Protein AF-0000000070551225 (afdb_homodimer)

Solvent-accessible surface area (backbone atoms only — not comparable to full-atom values): 25890 Å² total; per-residue (Å²): 72,61,70,64,44,52,50,52,18,41,47,49,49,30,36,47,70,68,68,43,74,35,14,71,60,72,95,31,18,68,57,35,48,41,44,75,73,28,66,67,23,35,50,50,35,51,51,49,33,48,55,63,38,35,43,78,40,74,43,95,62,25,54,43,67,45,55,32,87,89,26,76,72,74,36,73,50,73,69,54,45,24,59,75,70,68,45,90,52,67,68,58,47,53,37,47,53,50,50,52,49,51,54,49,43,54,50,53,50,68,59,88,82,62,75,59,43,77,55,48,36,72,67,56,51,53,51,49,49,52,53,54,34,50,43,56,68,66,34,85,50,76,57,83,49,53,69,67,53,42,51,52,49,50,50,34,32,50,56,54,68,68,33,44,74,68,54,82,83,73,61,72,54,80,65,60,42,56,61,12,49,65,27,47,51,48,52,48,50,51,48,34,35,73,70,51,29,31,45,78,56,93,77,27,36,29,73,30,67,57,35,52,34,50,49,58,50,44,42,68,72,43,38,67,61,53,47,51,61,57,51,42,64,54,65,72,74,105,71,61,68,64,44,53,51,51,17,40,47,49,49,32,37,46,72,70,67,43,74,35,14,72,59,74,94,31,18,66,55,35,48,40,44,74,72,28,65,66,24,34,50,50,34,51,51,50,33,49,55,62,39,37,44,77,42,73,42,95,62,27,55,43,68,44,54,33,87,88,27,77,73,74,37,72,50,72,67,56,46,24,59,74,70,69,44,90,49,67,67,59,47,53,37,46,52,50,50,52,49,52,52,49,44,54,50,52,50,71,60,90,81,64,75,57,42,75,55,48,37,69,66,57,51,52,52,49,48,50,53,55,34,49,44,58,69,64,37,81,27,67,58,82,50,54,69,66,53,42,52,52,49,48,50,33,33,52,56,56,66,68,33,44,72,67,54,81,82,72,60,73,56,77,64,61,42,55,62,12,49,64,28,47,50,47,52,48,51,50,49,34,35,74,69,51,27,30,44,78,58,93,78,29,37,29,70,31,68,57,35,52,33,51,49,58,50,45,42,69,74,43,38,66,61,53,46,49,61,57,52,21,65,54,64,57,76,103

Organism: Lachnospira eligens (strain ATCC 27750 / DSM 3376 / VPI C15-48 / C15-B4) (NCBI:txid515620)

Foldseek 3Di:
DPPVLLVLLVVVLVCQLVPHKQFCDDDNNVSLCCCVPPVSSVVNNVVVCVVQQKDWFDFPRIIHIDHHPPRPPSDDDLVRVCVVLVHDDSLLVLLLVVLVLLVLCLQCVPPPPDDRDQKDFLVRSLVSSLLLLVCLVVPCPPLPDDPVVSVSSPSSSVQQVPAAQPDPPVCPDPVNLCRHNSNSSVSSLVVCVVVVQWDDDPRIIGGDRNVVRVSVVCCVVPVVVSVSSSVSSPVVVD/DPPVLLVLLVVVLVCQLVPHKQFCDDDNNVSLCCCVPPVSSVVNNVVVCVVQQKDWFDFPRIIHIDHHPPRPPSDDDLVRVCVVLVHDDSLLVLLLVVLVLLVLCLQCVPDPDDDRDQKDFLVRSLVSSLLLLVCLVVPVLPLPDDPVVSVSSPSSSVQQVPFAQPDPPVCPDPVNLCRHNSNSSVSSLVVCVVVVQWDDDPRIIGGDRNVVRVSVVVCVVPVVVSVSSSVSSPVVVD

Secondary structure (DSSP, 8-state):
--HHHHHHHHHHHHHHHTT--EESSSTTHHHHHHHHH-HHHHHHHHHHHHHTTEEEEEETTEEEEEE-TT-TTTS--HHHHHHHHT--SHHHHHHHHHHHHHHHHHHH---SSS---S-B-HHHHHHHHHHHHHHHHH--SS----HHHHHHHHHHHHHHHHS----GGG--SHHHHHTSHHHHHHHHHHHHHHTTSEEEETTEEEE-HHHHHHHHHHHHHHHHHHHHHHHTTTTTT-/--HHHHHHHHHHHHHHHTT--EESSSTTHHHHHHHHH-HHHHHHHHHHHHHTTEEEEEETTEEEEEE-TT-TTTS--HHHHHHHHT--SHHHHHHHHHHHHHHHHHHH---SSS---S-B-HHHHHHHHHHHHHHHHH--S-----HHHHHHHHHHHHHHHHS----GGG--SHHHHHTSHHHHHHHHHHHHHHTTSEEEETTEEEE-HHHHHHHHHHHHHHHHHHHHHHHTTTTTT-

Structure (mmCIF, N/CA/C/O backbone):
data_AF-0000000070551225-model_v1
#
loop_
_entity.id
_entity.type
_entity.pdbx_description
1 polymer 'Uncharacterized protein'
#
loop_
_atom_site.group_PDB
_atom_site.id
_atom_site.type_symbol
_atom_site.label_atom_id
_atom_site.label_alt_id
_atom_site.label_comp_id
_atom_site.label_asym_id
_atom_site.label_entity_id
_atom_site.label_seq_id
_atom_site.pdbx_PDB_ins_code
_atom_site.Cartn_x
_atom_site.Cartn_y
_atom_site.Cartn_z
_atom_site.occupancy
_atom_site.B_iso_or_equiv
_atom_site.auth_seq_id
_atom_site.auth_comp_id
_atom_site.auth_asym_id
_atom_site.auth_atom_id
_atom_site.pdbx_PDB_model_num
ATOM 1 N N . MET A 1 1 ? -32 -1.548 3.025 1 51.22 1 MET A N 1
ATOM 2 C CA . MET A 1 1 ? -31.031 -0.55 2.566 1 51.22 1 MET A CA 1
ATOM 3 C C . MET A 1 1 ? -31.141 -0.34 1.06 1 51.22 1 MET A C 1
ATOM 5 O O . MET A 1 1 ? -31.281 -1.302 0.303 1 51.22 1 MET A O 1
ATOM 9 N N . GLU A 1 2 ? -31.562 0.848 0.75 1 68.31 2 GLU A N 1
ATOM 10 C CA . GLU A 1 2 ? -31.734 1.092 -0.681 1 68.31 2 GLU A CA 1
ATOM 11 C C . GLU A 1 2 ? -30.406 0.935 -1.418 1 68.31 2 GLU A C 1
ATOM 13 O O . GLU A 1 2 ? -29.391 1.504 -1.01 1 68.31 2 GLU A O 1
ATOM 18 N N . ASN A 1 3 ? -30.312 -0.013 -2.299 1 83.44 3 ASN A N 1
ATOM 19 C CA . ASN A 1 3 ? -29.156 -0.391 -3.111 1 83.44 3 ASN A CA 1
ATOM 20 C C . ASN A 1 3 ? -28.453 0.833 -3.699 1 83.44 3 ASN A C 1
ATOM 22 O O . ASN A 1 3 ? -27.234 0.875 -3.779 1 83.44 3 ASN A O 1
ATOM 26 N N . ARG A 1 4 ? -29.281 1.89 -3.83 1 90.38 4 ARG A N 1
ATOM 27 C CA . ARG A 1 4 ? -28.703 3.092 -4.43 1 90.38 4 ARG A CA 1
ATOM 28 C C . ARG A 1 4 ? -27.844 3.85 -3.426 1 90.38 4 ARG A C 1
ATOM 30 O O . ARG A 1 4 ? -26.797 4.387 -3.781 1 90.38 4 ARG A O 1
ATOM 37 N N . ASN A 1 5 ? -28.344 3.9 -2.189 1 94.38 5 ASN A N 1
ATOM 38 C CA . ASN A 1 5 ? -27.594 4.59 -1.146 1 94.38 5 ASN A CA 1
ATOM 39 C C . ASN A 1 5 ? -26.281 3.877 -0.837 1 94.38 5 ASN A C 1
ATOM 41 O O . ASN A 1 5 ? -25.25 4.523 -0.616 1 94.38 5 ASN A O 1
ATOM 45 N N . LEU A 1 6 ? -26.375 2.57 -0.853 1 94.88 6 LEU A N 1
ATOM 46 C CA . LEU A 1 6 ? -25.156 1.781 -0.657 1 94.88 6 LEU A CA 1
ATOM 47 C C . LEU A 1 6 ? -24.141 2.051 -1.768 1 94.88 6 LEU A C 1
ATOM 49 O O . LEU A 1 6 ? -22.953 2.25 -1.497 1 94.88 6 LEU A O 1
ATOM 53 N N . ASP A 1 7 ? -24.625 2.072 -2.908 1 95.81 7 ASP A N 1
ATOM 54 C CA . ASP A 1 7 ? -23.781 2.32 -4.07 1 95.81 7 ASP A CA 1
ATOM 55 C C . ASP A 1 7 ? -23.062 3.67 -3.959 1 95.81 7 ASP A C 1
ATOM 57 O O . ASP A 1 7 ? -21.859 3.762 -4.168 1 95.81 7 ASP A O 1
ATOM 61 N N . LYS A 1 8 ? -23.812 4.672 -3.629 1 96.81 8 LYS A N 1
ATOM 62 C CA . LYS A 1 8 ? -23.25 6.016 -3.48 1 96.81 8 LYS A CA 1
ATOM 63 C C . LYS A 1 8 ? -22.234 6.062 -2.35 1 96.81 8 LYS A C 1
ATOM 65 O O . LYS A 1 8 ? -21.172 6.68 -2.49 1 96.81 8 LYS A O 1
ATOM 70 N N . ALA A 1 9 ? -22.578 5.445 -1.238 1 97.69 9 ALA A N 1
ATOM 71 C CA . ALA A 1 9 ? -21.672 5.43 -0.085 1 97.69 9 ALA A CA 1
ATOM 72 C C . ALA A 1 9 ? -20.359 4.754 -0.428 1 97.69 9 ALA A C 1
ATOM 74 O O . ALA A 1 9 ? -19.281 5.266 -0.094 1 97.69 9 ALA A O 1
ATOM 75 N N . LEU A 1 10 ? -20.453 3.668 -1.13 1 97.06 10 LEU A N 1
ATOM 76 C CA . LEU A 1 10 ? -19.266 2.922 -1.497 1 97.06 10 LEU A CA 1
ATOM 77 C C . LEU A 1 10 ? -18.438 3.689 -2.527 1 97.06 10 LEU A C 1
ATOM 79 O O . LEU A 1 10 ? -17.203 3.604 -2.531 1 97.06 10 LEU A O 1
ATOM 83 N N . ASP A 1 11 ? -19.094 4.434 -3.35 1 97.44 11 ASP A N 1
ATOM 84 C CA . ASP A 1 11 ? -18.375 5.312 -4.277 1 97.44 11 ASP A CA 1
ATOM 85 C C . ASP A 1 11 ? -17.562 6.355 -3.523 1 97.44 11 ASP A C 1
ATOM 87 O O . ASP A 1 11 ? -16.406 6.613 -3.871 1 97.44 11 ASP A O 1
ATOM 91 N N . ILE A 1 12 ? -18.172 6.93 -2.545 1 98.12 12 ILE A N 1
ATOM 92 C CA . ILE A 1 12 ? -17.484 7.93 -1.734 1 98.12 12 ILE A CA 1
ATOM 93 C C . ILE A 1 12 ? -16.25 7.305 -1.077 1 98.12 12 ILE A C 1
ATOM 95 O O . ILE A 1 12 ? -15.156 7.867 -1.139 1 98.12 12 ILE A O 1
ATOM 99 N N . VAL A 1 13 ? -16.438 6.098 -0.501 1 97.81 13 VAL A N 1
ATOM 100 C CA . VAL A 1 13 ? -15.352 5.387 0.17 1 97.81 13 VAL A CA 1
ATOM 101 C C . VAL A 1 13 ? -14.234 5.094 -0.826 1 97.81 13 VAL A C 1
ATOM 103 O O . VAL A 1 13 ? -13.062 5.328 -0.535 1 97.81 13 VAL A O 1
ATOM 106 N N . SER A 1 14 ? -14.594 4.656 -1.949 1 96.56 14 SER A N 1
ATOM 107 C CA . SER A 1 14 ? -13.625 4.336 -2.994 1 96.56 14 SER A CA 1
ATOM 108 C C . SER A 1 14 ? -12.836 5.57 -3.41 1 96.56 14 SER A C 1
ATOM 110 O O . SER A 1 14 ? -11.609 5.52 -3.514 1 96.56 14 SER A O 1
ATOM 112 N N . LYS A 1 15 ? -13.531 6.672 -3.646 1 96.56 15 LYS A N 1
ATOM 113 C CA . LYS A 1 15 ? -12.867 7.914 -4.047 1 96.56 15 LYS A CA 1
ATOM 114 C C . LYS A 1 15 ? -11.906 8.398 -2.963 1 96.56 15 LYS A C 1
ATOM 116 O O . LYS A 1 15 ? -10.789 8.82 -3.262 1 96.56 15 LYS A O 1
ATOM 121 N N . LEU A 1 16 ? -12.336 8.289 -1.751 1 96.25 16 LEU A N 1
ATOM 122 C CA . LEU A 1 16 ? -11.508 8.75 -0.641 1 96.25 16 LEU A CA 1
ATOM 123 C C . LEU A 1 16 ? -10.25 7.895 -0.517 1 96.25 16 LEU A C 1
ATOM 125 O O . LEU A 1 16 ? -9.148 8.422 -0.348 1 96.25 16 LEU A O 1
ATOM 129 N N . ILE A 1 17 ? -10.391 6.59 -0.663 1 94.25 17 ILE A N 1
ATOM 130 C CA . ILE A 1 17 ? -9.273 5.676 -0.473 1 94.25 17 ILE A CA 1
ATOM 131 C C . ILE A 1 17 ? -8.281 5.824 -1.625 1 94.25 17 ILE A C 1
ATOM 133 O O . ILE A 1 17 ? -7.07 5.656 -1.439 1 94.25 17 ILE A O 1
ATOM 137 N N . THR A 1 18 ? -8.797 6.227 -2.814 1 91.38 18 THR A N 1
ATOM 138 C CA . THR A 1 18 ? -7.934 6.379 -3.977 1 91.38 18 THR A CA 1
ATOM 139 C C . THR A 1 18 ? -7.312 7.77 -4.012 1 91.38 18 THR A C 1
ATOM 141 O O . THR A 1 18 ? -6.539 8.094 -4.918 1 91.38 18 THR A O 1
ATOM 144 N N . GLY A 1 19 ? -7.656 8.609 -3.068 1 88.81 19 GLY A N 1
ATOM 145 C CA . GLY A 1 19 ? -7.043 9.922 -2.941 1 88.81 19 GLY A CA 1
ATOM 146 C C . GLY A 1 19 ? -7.742 10.992 -3.762 1 88.81 19 GLY A C 1
ATOM 147 O O . GLY A 1 19 ? -7.203 12.086 -3.957 1 88.81 19 GLY A O 1
ATOM 148 N N . GLU A 1 20 ? -8.914 10.648 -4.242 1 91.88 20 GLU A N 1
ATOM 149 C CA . GLU A 1 20 ? -9.664 11.648 -4.996 1 91.88 20 GLU A CA 1
ATOM 150 C C . GLU A 1 20 ? -10.336 12.648 -4.062 1 91.88 20 GLU A C 1
ATOM 152 O O . GLU A 1 20 ? -10.68 12.312 -2.928 1 91.88 20 GLU A O 1
ATOM 157 N N . ASN A 1 21 ? -10.555 13.766 -4.625 1 91.69 21 ASN A N 1
ATOM 158 C CA . ASN A 1 21 ? -11.188 14.828 -3.846 1 91.69 21 ASN A CA 1
ATOM 159 C C . ASN A 1 21 ? -12.703 14.664 -3.807 1 91.69 21 ASN A C 1
ATOM 161 O O . ASN A 1 21 ? -13.344 14.5 -4.848 1 91.69 21 ASN A O 1
ATOM 165 N N . VAL A 1 22 ? -13.273 14.617 -2.635 1 97.44 22 VAL A N 1
ATOM 166 C CA . VAL A 1 22 ? -14.711 14.656 -2.418 1 97.44 22 VAL A CA 1
ATOM 167 C C . VAL A 1 22 ? -15.086 15.906 -1.619 1 97.44 22 VAL A C 1
ATOM 169 O O . VAL A 1 22 ? -14.914 15.938 -0.398 1 97.44 22 VAL A O 1
ATOM 172 N N . SER A 1 23 ? -15.539 16.875 -2.291 1 96.62 23 SER A N 1
ATOM 173 C CA . SER A 1 23 ? -15.82 18.172 -1.687 1 96.62 23 SER A CA 1
ATOM 174 C C . SER A 1 23 ? -17.047 18.828 -2.324 1 96.62 23 SER A C 1
ATOM 176 O O . SER A 1 23 ? -17.672 18.25 -3.223 1 96.62 23 SER A O 1
ATOM 178 N N . GLU A 1 24 ? -17.375 19.953 -1.804 1 96 24 GLU A N 1
ATOM 179 C CA . GLU A 1 24 ? -18.531 20.688 -2.297 1 96 24 GLU A CA 1
ATOM 180 C C . GLU A 1 24 ? -18.344 21.109 -3.75 1 96 24 GLU A C 1
ATOM 182 O O . GLU A 1 24 ? -19.312 21.312 -4.477 1 96 24 GLU A O 1
ATOM 187 N N . ARG A 1 25 ? -17.062 21.172 -4.113 1 92.88 25 ARG A N 1
ATOM 188 C CA . ARG A 1 25 ? -16.734 21.594 -5.469 1 92.88 25 ARG A CA 1
ATOM 189 C C . ARG A 1 25 ? -16.016 20.484 -6.227 1 92.88 25 ARG A C 1
ATOM 191 O O . ARG A 1 25 ? -15.484 19.562 -5.621 1 92.88 25 ARG A O 1
ATOM 198 N N . GLY A 1 26 ? -16.031 20.547 -7.559 1 91.94 26 GLY A N 1
ATOM 199 C CA . GLY A 1 26 ? -15.266 19.641 -8.383 1 91.94 26 GLY A CA 1
ATOM 200 C C . GLY A 1 26 ? -16.078 18.484 -8.922 1 91.94 26 GLY A C 1
ATOM 201 O O . GLY A 1 26 ? -17.312 18.531 -8.914 1 91.94 26 GLY A O 1
ATOM 202 N N . GLU A 1 27 ? -15.422 17.375 -9.32 1 94 27 GLU A N 1
ATOM 203 C CA . GLU A 1 27 ? -16.016 16.25 -10.055 1 94 27 GLU A CA 1
ATOM 204 C C . GLU A 1 27 ? -16.906 15.406 -9.148 1 94 27 GLU A C 1
ATOM 206 O O . GLU A 1 27 ? -17.891 14.812 -9.617 1 94 27 GLU A O 1
ATOM 211 N N . ASN A 1 28 ? -16.641 15.422 -7.832 1 96.81 28 ASN A N 1
ATOM 212 C CA . ASN A 1 28 ? -17.359 14.539 -6.93 1 96.81 28 ASN A CA 1
ATOM 213 C C . ASN A 1 28 ? -18.281 15.32 -5.988 1 96.81 28 ASN A C 1
ATOM 215 O O . ASN A 1 28 ? -18.609 14.844 -4.902 1 96.81 28 ASN A O 1
ATOM 219 N N . ALA A 1 29 ? -18.688 16.484 -6.449 1 96.88 29 ALA A N 1
ATOM 220 C CA . ALA A 1 29 ? -19.531 17.359 -5.641 1 96.88 29 ALA A CA 1
ATOM 221 C C . ALA A 1 29 ? -20.859 16.688 -5.32 1 96.88 29 ALA A C 1
ATOM 223 O O . ALA A 1 29 ? -21.406 16.859 -4.223 1 96.88 29 ALA A O 1
ATOM 224 N N . ALA A 1 30 ? -21.391 15.953 -6.246 1 97.38 30 ALA A N 1
ATOM 225 C CA . ALA A 1 30 ? -22.672 15.281 -6.051 1 97.38 30 ALA A CA 1
ATOM 226 C C . ALA A 1 30 ? -22.578 14.242 -4.934 1 97.38 30 ALA A C 1
ATOM 228 O O . ALA A 1 30 ? -23.516 14.102 -4.133 1 97.38 30 ALA A O 1
ATOM 229 N N . LEU A 1 31 ? -21.5 13.57 -4.898 1 97.88 31 LEU A N 1
ATOM 230 C CA . LEU A 1 31 ? -21.281 12.586 -3.848 1 97.88 31 LEU A CA 1
ATOM 231 C C . LEU A 1 31 ? -21.172 13.25 -2.484 1 97.88 31 LEU A C 1
ATOM 233 O O . LEU A 1 31 ? -21.703 12.75 -1.491 1 97.88 31 LEU A O 1
ATOM 237 N N . TYR A 1 32 ? -20.531 14.375 -2.502 1 98.06 32 TYR A N 1
ATOM 238 C CA . TYR A 1 32 ? -20.391 15.133 -1.263 1 98.06 32 TYR A CA 1
ATOM 239 C C . TYR A 1 32 ? -21.766 15.586 -0.752 1 98.06 32 TYR A C 1
ATOM 241 O O . TYR A 1 32 ? -22.016 15.547 0.453 1 98.06 32 TYR A O 1
ATOM 249 N N . GLN A 1 33 ? -22.609 15.961 -1.642 1 97.69 33 GLN A N 1
ATOM 250 C CA . GLN A 1 33 ? -23.969 16.359 -1.272 1 97.69 33 GLN A CA 1
ATOM 251 C C . GLN A 1 33 ? -24.75 15.195 -0.688 1 97.69 33 GLN A C 1
ATOM 253 O O . GLN A 1 33 ? -25.469 15.359 0.301 1 97.69 33 GLN A O 1
ATOM 258 N N . GLU A 1 34 ? -24.578 14.094 -1.281 1 97.19 34 GLU A N 1
ATOM 259 C CA . GLU A 1 34 ? -25.25 12.898 -0.759 1 97.19 34 GLU A CA 1
ATOM 260 C C . GLU A 1 34 ? -24.75 12.57 0.649 1 97.19 34 GLU A C 1
ATOM 262 O O . GLU A 1 34 ? -25.547 12.203 1.516 1 97.19 34 GLU A O 1
ATOM 267 N N . TYR A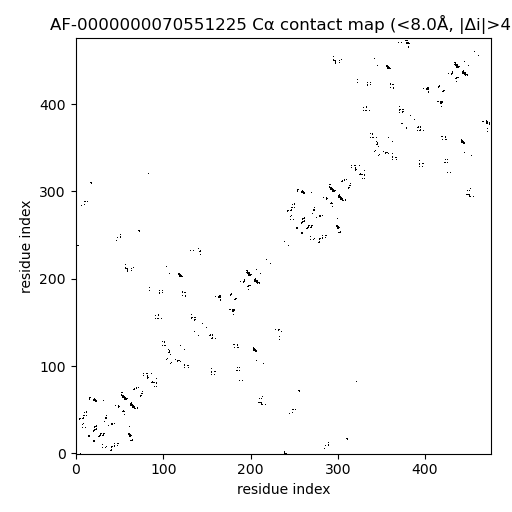 1 35 ? -23.547 12.734 0.855 1 97.75 35 TYR A N 1
ATOM 268 C CA . TYR A 1 35 ? -22.938 12.484 2.156 1 97.75 35 TYR A CA 1
ATOM 269 C C . TYR A 1 35 ? -23.531 13.391 3.225 1 97.75 35 TYR A C 1
ATOM 271 O O . TYR A 1 35 ? -23.797 12.945 4.344 1 97.75 35 TYR A O 1
ATOM 279 N N . ASN A 1 36 ? -23.812 14.602 2.848 1 96.94 36 ASN A N 1
ATOM 280 C CA . ASN A 1 36 ? -24.25 15.602 3.812 1 96.94 36 ASN A CA 1
ATOM 281 C C . ASN A 1 36 ? -25.766 15.578 3.996 1 96.94 36 ASN A C 1
ATOM 283 O O . ASN A 1 36 ? -26.266 15.898 5.074 1 96.94 36 ASN A O 1
ATOM 287 N N . ASN A 1 37 ? -26.406 15.188 2.963 1 96.5 37 ASN A N 1
ATOM 288 C CA . ASN A 1 37 ? -27.844 15.383 2.973 1 96.5 37 ASN A CA 1
ATOM 289 C C . ASN A 1 37 ? -28.594 14.062 3.156 1 96.5 37 ASN A C 1
ATOM 291 O O . ASN A 1 37 ? -29.797 14.055 3.41 1 96.5 37 ASN A O 1
ATOM 295 N N . ASN A 1 38 ? -27.891 13.008 2.984 1 96.12 38 ASN A N 1
ATOM 296 C CA . ASN A 1 38 ? -28.484 11.68 3.096 1 96.12 38 ASN A CA 1
ATOM 297 C C . ASN A 1 38 ? -27.922 10.906 4.285 1 96.12 38 ASN A C 1
ATOM 299 O O . ASN A 1 38 ? -26.812 10.391 4.215 1 96.12 38 ASN A O 1
ATOM 303 N N . ALA A 1 39 ? -28.656 10.766 5.238 1 95.19 39 ALA A N 1
ATOM 304 C CA . ALA A 1 39 ? -28.219 10.18 6.5 1 95.19 39 ALA A CA 1
ATOM 305 C C . ALA A 1 39 ? -27.766 8.734 6.309 1 95.19 39 ALA A C 1
ATOM 307 O O . ALA A 1 39 ? -26.797 8.289 6.941 1 95.19 39 ALA A O 1
ATOM 308 N N . GLU A 1 40 ? -28.469 8.078 5.527 1 95.31 40 GLU A N 1
ATOM 309 C CA . GLU A 1 40 ? -28.109 6.68 5.297 1 95.31 40 GLU A CA 1
ATOM 310 C C . GLU A 1 40 ? -26.75 6.566 4.621 1 95.31 40 GLU A C 1
ATOM 312 O O . GLU A 1 40 ? -25.938 5.719 4.992 1 95.31 40 GLU A O 1
ATOM 317 N N . VAL A 1 41 ? -26.547 7.387 3.633 1 96.88 41 VAL A N 1
ATOM 318 C CA . VAL A 1 41 ? -25.266 7.41 2.955 1 96.88 41 VAL A CA 1
ATOM 319 C C . VAL A 1 41 ? -24.156 7.77 3.949 1 96.88 41 VAL A C 1
ATOM 321 O O . VAL A 1 41 ? -23.109 7.117 3.992 1 96.88 41 VAL A O 1
ATOM 324 N N . TYR A 1 42 ? -24.438 8.742 4.75 1 97.12 42 TYR A N 1
ATOM 325 C CA . TYR A 1 42 ? -23.516 9.172 5.793 1 97.12 42 TYR A CA 1
ATOM 326 C C . TYR A 1 42 ? -23.141 8.008 6.699 1 97.12 42 TYR A C 1
ATOM 328 O O . TYR A 1 42 ? -21.953 7.746 6.922 1 97.12 42 TYR A O 1
ATOM 336 N N . ASP A 1 43 ? -24.078 7.297 7.109 1 96.12 43 ASP A N 1
ATOM 337 C CA . ASP A 1 43 ? -23.859 6.195 8.047 1 96.12 43 ASP A CA 1
ATOM 338 C C . ASP A 1 43 ? -23.062 5.074 7.398 1 96.12 43 ASP A C 1
ATOM 340 O O . ASP A 1 43 ? -22.156 4.508 8.023 1 96.12 43 ASP A O 1
ATOM 344 N N . ILE A 1 44 ? -23.422 4.727 6.199 1 96.5 44 ILE A N 1
ATOM 345 C CA . ILE A 1 44 ? -22.75 3.639 5.5 1 96.5 44 ILE A CA 1
ATOM 346 C C . ILE A 1 44 ? -21.281 4.004 5.262 1 96.5 44 ILE A C 1
ATOM 348 O O . ILE A 1 44 ? -20.391 3.16 5.41 1 96.5 44 ILE A O 1
ATOM 352 N N . VAL A 1 45 ? -21 5.262 4.891 1 97.81 45 VAL A N 1
ATOM 353 C CA . VAL A 1 45 ? -19.641 5.723 4.684 1 97.81 45 VAL A CA 1
ATOM 354 C C . VAL A 1 45 ? -18.828 5.547 5.969 1 97.81 45 VAL A C 1
ATOM 356 O O . VAL A 1 45 ? -17.75 4.961 5.953 1 97.81 45 VAL A O 1
ATOM 359 N N . HIS A 1 46 ? -19.391 5.941 7.043 1 97.31 46 HIS A N 1
ATOM 360 C CA . HIS A 1 46 ? -18.703 5.875 8.32 1 97.31 46 HIS A CA 1
ATOM 361 C C . HIS A 1 46 ? -18.484 4.43 8.758 1 97.31 46 HIS A C 1
ATOM 363 O O . HIS A 1 46 ? -17.422 4.078 9.258 1 97.31 46 HIS A O 1
ATOM 369 N N . MET A 1 47 ? -19.453 3.648 8.547 1 95.94 47 MET A N 1
ATOM 370 C CA . MET A 1 47 ? -19.328 2.234 8.898 1 95.94 47 MET A CA 1
ATOM 371 C C . MET A 1 47 ? -18.25 1.56 8.062 1 95.94 47 MET A C 1
ATOM 373 O O . MET A 1 47 ? -17.438 0.788 8.586 1 95.94 47 MET A O 1
ATOM 377 N N . SER A 1 48 ? -18.281 1.816 6.793 1 97.06 48 SER A N 1
ATOM 378 C CA . SER A 1 48 ? -17.312 1.228 5.879 1 97.06 48 SER A CA 1
ATOM 379 C C . SER A 1 48 ? -15.891 1.618 6.254 1 97.06 48 SER A C 1
ATOM 381 O O . SER A 1 48 ? -15.008 0.76 6.348 1 97.06 48 SER A O 1
ATOM 383 N N . LEU A 1 49 ? -15.672 2.875 6.48 1 97.19 49 LEU A N 1
ATOM 384 C CA . LEU A 1 49 ? -14.336 3.373 6.809 1 97.19 49 LEU A CA 1
ATOM 385 C C . LEU A 1 49 ? -13.867 2.826 8.148 1 97.19 49 LEU A C 1
ATOM 387 O O . LEU A 1 49 ? -12.695 2.488 8.312 1 97.19 49 LEU A O 1
ATOM 391 N N . LYS A 1 50 ? -14.789 2.77 9.055 1 96.06 50 LYS A N 1
ATOM 392 C CA . LYS A 1 50 ? -14.461 2.209 10.359 1 96.06 50 LYS A CA 1
ATOM 393 C C . LYS A 1 50 ? -13.977 0.766 10.234 1 96.06 50 LYS A C 1
ATOM 395 O O . LYS A 1 50 ? -12.977 0.383 10.836 1 96.06 50 LYS A O 1
ATOM 400 N N . LYS A 1 51 ? -14.656 -0.017 9.438 1 95.62 51 LYS A N 1
ATOM 401 C CA . LYS A 1 51 ? -14.305 -1.419 9.242 1 95.62 51 LYS A CA 1
ATOM 402 C C . LYS A 1 51 ? -12.938 -1.55 8.562 1 95.62 51 LYS A C 1
ATOM 404 O O . LYS A 1 51 ? -12.227 -2.533 8.781 1 95.62 51 LYS A O 1
ATOM 409 N N . LEU A 1 52 ? -12.641 -0.557 7.816 1 94.88 52 LEU A N 1
ATOM 410 C CA . LEU A 1 52 ? -11.352 -0.547 7.137 1 94.88 52 LEU A CA 1
ATOM 411 C C . LEU A 1 52 ? -10.289 0.112 8.008 1 94.88 52 LEU A C 1
ATOM 413 O O . LEU A 1 52 ? -9.148 0.294 7.57 1 94.88 52 LEU A O 1
ATOM 417 N N . ASN A 1 53 ? -10.648 0.49 9.25 1 95 53 ASN A N 1
ATOM 418 C CA . ASN A 1 53 ? -9.773 1.167 10.203 1 95 53 ASN A CA 1
ATOM 419 C C . ASN A 1 53 ? -9.203 2.455 9.617 1 95 53 ASN A C 1
ATOM 421 O O . ASN A 1 53 ? -7.992 2.674 9.656 1 95 53 ASN A O 1
ATOM 425 N N . LEU A 1 54 ? -10.102 3.217 9.023 1 95.38 54 LEU A N 1
ATOM 426 C CA . LEU A 1 54 ? -9.781 4.543 8.5 1 95.38 54 LEU A CA 1
ATOM 427 C C . LEU A 1 54 ? -10.531 5.625 9.266 1 95.38 54 LEU A C 1
ATOM 429 O O . LEU A 1 54 ? -11.695 5.438 9.633 1 95.38 54 LEU A O 1
ATOM 433 N N . ASN A 1 55 ? -9.891 6.73 9.453 1 92.94 55 ASN A N 1
ATOM 434 C CA . ASN A 1 55 ? -10.508 7.91 10.047 1 92.94 55 ASN A CA 1
ATOM 435 C C . ASN A 1 55 ? -10.938 8.914 8.977 1 92.94 55 ASN A C 1
ATOM 437 O O . ASN A 1 55 ? -10.219 9.133 8 1 92.94 55 ASN A O 1
ATOM 441 N N . ILE A 1 56 ? -12.055 9.5 9.18 1 95.31 56 ILE A N 1
ATOM 442 C CA . ILE A 1 56 ? -12.555 10.492 8.234 1 95.31 56 ILE A CA 1
ATOM 443 C C . ILE A 1 56 ? -12.594 11.867 8.906 1 95.31 56 ILE A C 1
ATOM 445 O O . ILE A 1 56 ? -12.984 11.984 10.07 1 95.31 56 ILE A O 1
ATOM 449 N N . TYR A 1 57 ? -12.219 12.859 8.156 1 92.19 57 TYR A N 1
ATOM 450 C CA . TYR A 1 57 ? -12.195 14.242 8.609 1 92.19 57 TYR A CA 1
ATOM 451 C C . TYR A 1 57 ? -12.844 15.164 7.59 1 92.19 57 TYR A C 1
ATOM 453 O O . TYR A 1 57 ? -12.852 14.875 6.391 1 92.19 57 TYR A O 1
ATOM 461 N N . GLU A 1 58 ? -13.398 16.203 8.117 1 92.44 58 GLU A N 1
ATOM 462 C CA . GLU A 1 58 ? -13.961 17.234 7.254 1 92.44 58 GLU A CA 1
ATOM 463 C C . GLU A 1 58 ? -13.25 18.562 7.449 1 92.44 58 GLU A C 1
ATOM 465 O O . GLU A 1 58 ? -12.992 18.969 8.578 1 92.44 58 GLU A O 1
ATOM 470 N N . TYR A 1 59 ? -12.852 19.141 6.367 1 91.25 59 TYR A N 1
ATOM 471 C CA . TYR A 1 59 ? -12.195 20.438 6.379 1 91.25 59 TYR A CA 1
ATOM 472 C C . TYR A 1 59 ? -12.539 21.234 5.125 1 91.25 59 TYR A C 1
ATOM 474 O O . TYR A 1 59 ? -12.5 20.703 4.016 1 91.25 59 TYR A O 1
ATOM 482 N N . ASN A 1 60 ? -12.969 22.5 5.32 1 92.19 60 ASN A N 1
ATOM 483 C CA . ASN A 1 60 ? -13.281 23.406 4.223 1 92.19 60 ASN A CA 1
ATOM 484 C C . ASN A 1 60 ? -14.211 22.75 3.201 1 92.19 60 ASN A C 1
ATOM 486 O O . ASN A 1 60 ? -13.93 22.766 2.002 1 92.19 60 ASN A O 1
ATOM 490 N N . ASN A 1 61 ? -15.18 22.016 3.66 1 94.62 61 ASN A N 1
ATOM 491 C CA . ASN A 1 61 ? -16.219 21.391 2.852 1 94.62 61 ASN A CA 1
ATOM 492 C C . ASN A 1 61 ? -15.648 20.266 1.991 1 94.62 61 ASN A C 1
ATOM 494 O O . ASN A 1 61 ? -16 20.141 0.817 1 94.62 61 ASN A O 1
ATOM 498 N N . GLY A 1 62 ? -14.664 19.594 2.533 1 95.56 62 GLY A N 1
ATOM 499 C CA . GLY A 1 62 ? -14.078 18.422 1.909 1 95.56 62 GLY A CA 1
ATOM 500 C C . GLY A 1 62 ? -13.859 17.281 2.881 1 95.56 62 GLY A C 1
ATOM 501 O O . GLY A 1 62 ? -13.719 17.5 4.086 1 95.56 62 GLY A O 1
ATOM 502 N N . LEU A 1 63 ? -13.867 16.125 2.32 1 96.88 63 LEU A N 1
ATOM 503 C CA . LEU A 1 63 ? -13.672 14.922 3.123 1 96.88 63 LEU A CA 1
ATOM 504 C C . LEU A 1 63 ? -12.266 14.359 2.928 1 96.88 63 LEU A C 1
ATOM 506 O O . LEU A 1 63 ? -11.766 14.297 1.799 1 96.88 63 LEU A O 1
ATOM 510 N N . TYR A 1 64 ? -11.656 13.969 3.99 1 95.06 64 TYR A N 1
ATOM 511 C CA . TYR A 1 64 ? -10.32 13.383 3.98 1 95.06 64 TYR A CA 1
ATOM 512 C C . TYR A 1 64 ? -10.258 12.156 4.875 1 95.06 64 TYR A C 1
ATOM 514 O O . TYR A 1 64 ? -11 12.047 5.852 1 95.06 64 TYR A O 1
ATOM 522 N N . VAL A 1 65 ? -9.375 11.234 4.488 1 94.56 65 VAL A N 1
ATOM 523 C CA . VAL A 1 65 ? -9.258 10.023 5.293 1 94.56 65 VAL A CA 1
ATOM 524 C C . VAL A 1 65 ? -7.793 9.758 5.625 1 94.56 65 VAL A C 1
ATOM 526 O O . VAL A 1 65 ? -6.895 10.227 4.918 1 94.56 65 VAL A O 1
ATOM 529 N N . SER A 1 66 ? -7.547 9.094 6.688 1 91.94 66 SER A N 1
ATOM 530 C CA . SER A 1 66 ? -6.223 8.648 7.105 1 91.94 66 SER A CA 1
ATOM 531 C C . SER A 1 66 ? -6.281 7.258 7.738 1 91.94 66 SER A C 1
ATOM 533 O O . SER A 1 66 ? -7.324 6.844 8.25 1 91.94 66 SER A O 1
ATOM 535 N N . ALA A 1 67 ? -5.207 6.559 7.621 1 91.94 67 ALA A N 1
ATOM 536 C CA . ALA A 1 67 ? -5.129 5.223 8.203 1 91.94 67 ALA A CA 1
ATOM 537 C C . ALA A 1 67 ? -5.215 5.281 9.727 1 91.94 67 ALA A C 1
ATOM 539 O O . ALA A 1 67 ? -4.609 6.156 10.352 1 91.94 67 ALA A O 1
ATOM 540 N N . GLY A 1 68 ? -5.984 4.418 10.289 1 89.44 68 GLY A N 1
ATOM 541 C CA . GLY A 1 68 ? -6.008 4.277 11.734 1 89.44 68 GLY A CA 1
ATOM 542 C C . GLY A 1 68 ? -4.75 3.641 12.297 1 89.44 68 GLY A C 1
ATOM 543 O O . GLY A 1 68 ? -3.846 3.273 11.539 1 89.44 68 GLY A O 1
ATOM 544 N N . ASP A 1 69 ? -4.707 3.49 13.547 1 85.25 69 ASP A N 1
ATOM 545 C CA . ASP A 1 69 ? -3.545 2.92 14.219 1 85.25 69 ASP A CA 1
ATOM 546 C C . ASP A 1 69 ? -3.309 1.477 13.773 1 85.25 69 ASP A C 1
ATOM 548 O O . ASP A 1 69 ? -4.246 0.681 13.711 1 85.25 69 ASP A O 1
ATOM 552 N N . ASN A 1 70 ? -2.125 1.198 13.445 1 85.75 70 ASN A N 1
ATOM 553 C CA . ASN A 1 70 ? -1.694 -0.154 13.109 1 85.75 70 ASN A CA 1
ATOM 554 C C . ASN A 1 70 ? -2.422 -0.68 11.875 1 85.75 70 ASN A C 1
ATOM 556 O O . ASN A 1 70 ? -2.676 -1.881 11.766 1 85.75 70 ASN A O 1
ATOM 560 N N . ASN A 1 71 ? -2.908 0.231 11.102 1 90.69 71 ASN A N 1
ATOM 561 C CA . ASN A 1 71 ? -3.494 -0.182 9.828 1 90.69 71 ASN A CA 1
ATOM 562 C C . ASN A 1 71 ? -2.424 -0.621 8.836 1 90.69 71 ASN A C 1
ATOM 564 O O . ASN A 1 71 ? -1.667 0.208 8.32 1 90.69 71 ASN A O 1
ATOM 568 N N . ARG A 1 72 ? -2.328 -1.833 8.516 1 84.31 72 ARG A N 1
ATOM 569 C CA . ARG A 1 72 ? -1.256 -2.395 7.699 1 84.31 72 ARG A CA 1
ATOM 570 C C . ARG A 1 72 ? -1.591 -2.301 6.215 1 84.31 72 ARG A C 1
ATOM 572 O O . ARG A 1 72 ? -0.748 -2.594 5.363 1 84.31 72 ARG A O 1
ATOM 579 N N . VAL A 1 73 ? -2.803 -1.975 5.961 1 88.81 73 VAL A N 1
ATOM 580 C CA . VAL A 1 73 ? -3.236 -1.942 4.57 1 88.81 73 VAL A CA 1
ATOM 581 C C . VAL A 1 73 ? -3.066 -0.533 4.008 1 88.81 73 VAL A C 1
ATOM 583 O O . VAL A 1 73 ? -2.557 -0.358 2.896 1 88.81 73 VAL A O 1
ATOM 586 N N . PHE A 1 74 ? -3.463 0.415 4.789 1 90.75 74 PHE A N 1
ATOM 587 C CA . PHE A 1 74 ? -3.498 1.779 4.277 1 90.75 74 PHE A CA 1
ATOM 588 C C . PHE A 1 74 ? -2.426 2.635 4.941 1 90.75 74 PHE A C 1
ATOM 590 O O . PHE A 1 74 ? -2.197 3.777 4.535 1 90.75 74 PHE A O 1
ATOM 597 N N . GLY A 1 75 ? -1.842 2.084 5.91 1 87.62 75 GLY A N 1
ATOM 598 C CA . GLY A 1 75 ? -0.783 2.785 6.621 1 87.62 75 GLY A CA 1
ATOM 599 C C . GLY A 1 75 ? 0.592 2.193 6.375 1 87.62 75 GLY A C 1
ATOM 600 O O . GLY A 1 75 ? 0.737 1.246 5.598 1 87.62 75 GLY A O 1
ATOM 601 N N . TYR A 1 76 ? 1.604 2.783 7.012 1 86.44 76 TYR A N 1
ATOM 602 C CA . TYR A 1 76 ? 2.98 2.312 6.902 1 86.44 76 TYR A CA 1
ATOM 603 C C . TYR A 1 76 ? 3.453 1.703 8.219 1 86.44 76 TYR A C 1
ATOM 605 O O . TYR A 1 76 ? 3.217 2.264 9.289 1 86.44 76 TYR A O 1
ATOM 613 N N . SER A 1 77 ? 4.062 0.548 8.055 1 84.31 77 SER A N 1
ATOM 614 C CA . SER A 1 77 ? 4.922 0.116 9.156 1 84.31 77 SER A CA 1
ATOM 615 C C . SER A 1 77 ? 6.246 0.872 9.148 1 84.31 77 SER A C 1
ATOM 617 O O . SER A 1 77 ? 6.59 1.528 8.164 1 84.31 77 SER A O 1
ATOM 619 N N . ASN A 1 78 ? 6.973 0.8 10.227 1 83.25 78 ASN A N 1
ATOM 620 C CA . ASN A 1 78 ? 8.281 1.437 10.266 1 83.25 78 ASN A CA 1
ATOM 621 C C . ASN A 1 78 ? 9.195 0.908 9.156 1 83.25 78 ASN A C 1
ATOM 623 O O . ASN A 1 78 ? 9.906 1.68 8.508 1 83.25 78 ASN A O 1
ATOM 627 N N . GLU A 1 79 ? 9.156 -0.335 8.93 1 83.25 79 GLU A N 1
ATOM 628 C CA . GLU A 1 79 ? 9.977 -0.936 7.887 1 83.25 79 GLU A CA 1
ATOM 629 C C . GLU A 1 79 ? 9.578 -0.423 6.504 1 83.25 79 GLU A C 1
ATOM 631 O O . GLU A 1 79 ? 10.438 -0.059 5.699 1 83.25 79 GLU A O 1
ATOM 636 N N . GLU A 1 80 ? 8.289 -0.377 6.23 1 83.44 80 GLU A N 1
ATOM 637 C CA . GLU A 1 80 ? 7.789 0.123 4.957 1 83.44 80 GLU A CA 1
ATOM 638 C C . GLU A 1 80 ? 8.164 1.589 4.75 1 83.44 80 GLU A C 1
ATOM 640 O O . GLU A 1 80 ? 8.539 1.99 3.648 1 83.44 80 GLU A O 1
ATOM 645 N N . LEU A 1 81 ? 8.023 2.309 5.758 1 88.38 81 LEU A N 1
ATOM 646 C CA . LEU A 1 81 ? 8.328 3.732 5.664 1 88.38 81 LEU A CA 1
ATOM 647 C C . LEU A 1 81 ? 9.812 3.955 5.414 1 88.38 81 LEU A C 1
ATOM 649 O O . LEU A 1 81 ? 10.195 4.844 4.648 1 88.38 81 LEU A O 1
ATOM 653 N N . ARG A 1 82 ? 10.664 3.189 6.031 1 88.94 82 ARG A N 1
ATOM 654 C CA . ARG A 1 82 ? 12.094 3.264 5.754 1 88.94 82 ARG A CA 1
ATOM 655 C C . ARG A 1 82 ? 12.383 2.994 4.281 1 88.94 82 ARG A C 1
ATOM 657 O O . ARG A 1 82 ? 13.18 3.703 3.66 1 88.94 82 ARG A O 1
ATOM 664 N N . ASN A 1 83 ? 11.672 2.051 3.809 1 82.44 83 ASN A N 1
ATOM 665 C CA . ASN A 1 83 ? 11.875 1.689 2.408 1 82.44 83 ASN A CA 1
ATOM 666 C C . ASN A 1 83 ? 11.422 2.807 1.472 1 82.44 83 ASN A C 1
ATOM 668 O O . ASN A 1 83 ? 12.117 3.131 0.506 1 82.44 83 ASN A O 1
ATOM 672 N N . VAL A 1 84 ? 10.344 3.359 1.801 1 83.19 84 VAL A N 1
ATOM 673 C CA . VAL A 1 84 ? 9.797 4.43 0.977 1 83.19 84 VAL A CA 1
ATOM 674 C C . VAL A 1 84 ? 10.719 5.648 1.025 1 83.19 84 VAL A C 1
ATOM 676 O O . VAL A 1 84 ? 10.945 6.305 0.007 1 83.19 84 VAL A O 1
ATOM 679 N N . LEU A 1 85 ? 11.281 5.852 2.146 1 88.75 85 LEU A N 1
ATOM 680 C CA . LEU A 1 85 ? 12.125 7.023 2.342 1 88.75 85 LEU A CA 1
ATOM 681 C C . LEU A 1 85 ? 13.57 6.719 1.973 1 88.75 85 LEU A C 1
ATOM 683 O O . LEU A 1 85 ? 14.398 7.629 1.881 1 88.75 85 LEU A O 1
ATOM 687 N N . GLY A 1 86 ? 13.852 5.48 1.795 1 83.56 86 GLY A N 1
ATOM 688 C CA . GLY A 1 86 ? 15.211 5.094 1.471 1 83.56 86 GLY A CA 1
ATOM 689 C C . GLY A 1 86 ? 16.141 5.141 2.666 1 83.56 86 GLY A C 1
ATOM 690 O O . GLY A 1 86 ? 17.312 5.535 2.539 1 83.56 86 GLY A O 1
ATOM 691 N N . LEU A 1 87 ? 15.555 4.867 3.82 1 86.25 87 LEU A N 1
ATOM 692 C CA . LEU A 1 87 ? 16.344 4.887 5.051 1 86.25 87 LEU A CA 1
ATOM 693 C C . LEU A 1 87 ? 16.781 3.48 5.441 1 86.25 87 LEU A C 1
ATOM 695 O O . LEU A 1 87 ? 16.047 2.514 5.223 1 86.25 87 LEU A O 1
ATOM 699 N N . ARG A 1 88 ? 17.859 3.35 6.051 1 82 88 ARG A N 1
ATOM 700 C CA . ARG A 1 88 ? 18.422 2.035 6.355 1 82 88 ARG A CA 1
ATOM 701 C C . ARG A 1 88 ? 18.109 1.63 7.793 1 82 88 ARG A C 1
ATOM 703 O O . ARG A 1 88 ? 17.859 0.454 8.07 1 82 88 ARG A O 1
ATOM 710 N N . VAL A 1 89 ? 18.062 2.609 8.68 1 83.81 89 VAL A N 1
ATOM 711 C CA . VAL A 1 89 ? 17.953 2.27 10.094 1 83.81 89 VAL A CA 1
ATOM 712 C C . VAL A 1 89 ? 16.828 3.072 10.734 1 83.81 89 VAL A C 1
ATOM 714 O O . VAL A 1 89 ? 16.438 4.129 10.227 1 83.81 89 VAL A O 1
ATOM 717 N N . ASN A 1 90 ? 16.391 2.656 11.891 1 83.69 90 ASN A N 1
ATOM 718 C CA . ASN A 1 90 ? 15.25 3.271 12.562 1 83.69 90 ASN A CA 1
ATOM 719 C C . ASN A 1 90 ? 15.602 4.648 13.117 1 83.69 90 ASN A C 1
ATOM 721 O O . ASN A 1 90 ? 14.742 5.527 13.195 1 83.69 90 ASN A O 1
ATOM 725 N N . LYS A 1 91 ? 16.812 4.824 13.484 1 84.81 91 LYS A N 1
ATOM 726 C CA . LYS A 1 91 ? 17.203 6.121 14.016 1 84.81 91 LYS A CA 1
ATOM 727 C C . LYS A 1 91 ? 16.953 7.234 13.008 1 84.81 91 LYS A C 1
ATOM 729 O O . LYS A 1 91 ? 16.531 8.336 13.375 1 84.81 91 LYS A O 1
ATOM 734 N N . GLU A 1 92 ? 17.188 6.949 11.758 1 88.31 92 GLU A N 1
ATOM 735 C CA . GLU A 1 92 ? 16.922 7.91 10.695 1 88.31 92 GLU A CA 1
ATOM 736 C C . GLU A 1 92 ? 15.43 8.141 10.508 1 88.31 92 GLU A C 1
ATOM 738 O O . GLU A 1 92 ? 14.992 9.258 10.227 1 88.31 92 GLU A O 1
ATOM 743 N N . LEU A 1 93 ? 14.727 7.082 10.719 1 90.06 93 LEU A N 1
ATOM 744 C CA . LEU A 1 93 ? 13.281 7.184 10.609 1 90.06 93 LEU A CA 1
ATOM 745 C C . LEU A 1 93 ? 12.719 8.109 11.688 1 90.06 93 LEU A C 1
ATOM 747 O O . LEU A 1 93 ? 11.852 8.945 11.406 1 90.06 93 LEU A O 1
ATOM 751 N N . TYR A 1 94 ? 13.188 7.945 12.836 1 87.94 94 TYR A N 1
ATOM 752 C CA . TYR A 1 94 ? 12.727 8.773 13.945 1 87.94 94 TYR A CA 1
ATOM 753 C C . TYR A 1 94 ? 13.094 10.234 13.719 1 87.94 94 TYR A C 1
ATOM 755 O O . TYR A 1 94 ? 12.344 11.133 14.117 1 87.94 94 TYR A O 1
ATOM 763 N N . LEU A 1 95 ? 14.219 10.406 13.148 1 90.56 95 LEU A N 1
ATOM 764 C CA . LEU A 1 95 ? 14.578 11.773 12.766 1 90.56 95 LEU A CA 1
ATOM 765 C C . LEU A 1 95 ? 13.586 12.336 11.758 1 90.56 95 LEU A C 1
ATOM 767 O O . LEU A 1 95 ? 13.18 13.5 11.867 1 90.56 95 LEU A O 1
ATOM 771 N N . ALA A 1 96 ? 13.203 11.523 10.828 1 92.62 96 ALA A N 1
ATOM 772 C CA . ALA A 1 96 ? 12.203 11.945 9.844 1 92.62 96 ALA A CA 1
ATOM 773 C C . ALA A 1 96 ? 10.898 12.344 10.523 1 92.62 96 ALA A C 1
ATOM 775 O O . ALA A 1 96 ? 10.305 13.367 10.188 1 92.62 96 ALA A O 1
ATOM 776 N N . TYR A 1 97 ? 10.5 11.539 11.477 1 89.06 97 TYR A N 1
ATOM 777 C CA . TYR A 1 97 ? 9.297 11.867 12.234 1 89.06 97 TYR A CA 1
ATOM 778 C C . TYR A 1 97 ? 9.445 13.211 12.938 1 89.06 97 TYR A C 1
ATOM 780 O O . TYR A 1 97 ? 8.508 14.016 12.961 1 89.06 97 TYR A O 1
ATOM 788 N N . PHE A 1 98 ? 10.594 13.453 13.492 1 89.12 98 PHE A N 1
ATOM 789 C CA . PHE A 1 98 ? 10.867 14.695 14.195 1 89.12 98 PHE A CA 1
ATOM 790 C C . PHE A 1 98 ? 10.812 15.891 13.25 1 89.12 98 PHE A C 1
ATOM 792 O O . PHE A 1 98 ? 10.312 16.953 13.609 1 89.12 98 PHE A O 1
ATOM 799 N N . ILE A 1 99 ? 11.32 15.695 12.117 1 92.69 99 ILE A N 1
ATOM 800 C CA . ILE A 1 99 ? 11.273 16.75 11.109 1 92.69 99 ILE A CA 1
ATOM 801 C C . ILE A 1 99 ? 9.82 17.047 10.742 1 92.69 99 ILE A C 1
ATOM 803 O O . ILE A 1 99 ? 9.43 18.219 10.625 1 92.69 99 ILE A O 1
ATOM 807 N N . ILE A 1 100 ? 9.016 16.031 10.539 1 92.5 100 ILE A N 1
ATOM 808 C CA . ILE A 1 100 ? 7.602 16.203 10.242 1 92.5 100 ILE A CA 1
ATOM 809 C C . ILE A 1 100 ? 6.934 17 11.375 1 92.5 100 ILE A C 1
ATOM 811 O O . ILE A 1 100 ? 6.137 17.906 11.117 1 92.5 100 ILE A O 1
ATOM 815 N N . TYR A 1 101 ? 7.32 16.688 12.539 1 86.81 101 TYR A N 1
ATOM 816 C CA . TYR A 1 101 ? 6.812 17.422 13.695 1 86.81 101 TYR A CA 1
ATOM 817 C C . TYR A 1 101 ? 7.164 18.891 13.602 1 86.81 101 TYR A C 1
ATOM 819 O O . TYR A 1 101 ? 6.32 19.766 13.867 1 86.81 101 TYR A O 1
ATOM 827 N N . ASN A 1 102 ? 8.344 19.156 13.281 1 88.5 102 ASN A N 1
ATOM 828 C CA . ASN A 1 102 ? 8.781 20.547 13.148 1 88.5 102 ASN A CA 1
ATOM 829 C C . ASN A 1 102 ? 8.047 21.25 12.016 1 88.5 102 ASN A C 1
ATOM 831 O O . ASN A 1 102 ? 7.758 22.453 12.109 1 88.5 102 ASN A O 1
ATOM 835 N N . ILE A 1 103 ? 7.77 20.531 10.984 1 91 103 ILE A N 1
ATOM 836 C CA . ILE A 1 103 ? 6.98 21.094 9.891 1 91 103 ILE A CA 1
ATOM 837 C C . ILE A 1 103 ? 5.586 21.453 10.391 1 91 103 ILE A C 1
ATOM 839 O O . ILE A 1 103 ? 5.094 22.562 10.117 1 91 103 ILE A O 1
ATOM 843 N N . ILE A 1 104 ? 4.973 20.609 11.172 1 88.31 104 ILE A N 1
ATOM 844 C CA . ILE A 1 104 ? 3.635 20.828 11.703 1 88.31 104 ILE A CA 1
ATOM 845 C C . ILE A 1 104 ? 3.635 22.078 12.594 1 88.31 104 ILE A C 1
ATOM 847 O O . ILE A 1 104 ? 2.756 22.938 12.469 1 88.31 104 ILE A O 1
ATOM 851 N N . THR A 1 105 ? 4.617 22.188 13.352 1 83.75 105 THR A N 1
ATOM 852 C CA . THR A 1 105 ? 4.664 23.281 14.312 1 83.75 105 THR A CA 1
ATOM 853 C C . THR A 1 105 ? 4.918 24.609 13.602 1 83.75 105 THR A C 1
ATOM 855 O O . THR A 1 105 ? 4.559 25.672 14.117 1 83.75 105 THR A O 1
ATOM 858 N N . GLU A 1 106 ? 5.609 24.547 12.508 1 85.38 106 GLU A N 1
ATOM 859 C CA . GLU A 1 106 ? 5.809 25.766 11.734 1 85.38 106 GLU A CA 1
ATOM 860 C C . GLU A 1 106 ? 4.484 26.328 11.227 1 85.38 106 GLU A C 1
ATOM 862 O O . GLU A 1 106 ? 4.309 27.547 11.133 1 85.38 106 GLU A O 1
ATOM 867 N N . PHE A 1 107 ? 3.574 25.422 10.875 1 85.75 107 PHE A N 1
ATOM 868 C CA . PHE A 1 107 ? 2.293 25.844 10.328 1 85.75 107 PHE A CA 1
ATOM 869 C C . PHE A 1 107 ? 1.269 26.062 11.438 1 85.75 107 PHE A C 1
ATOM 871 O O . PHE A 1 107 ? 0.257 26.734 11.234 1 85.75 107 PHE A O 1
ATOM 878 N N . TYR A 1 108 ? 1.331 25.344 12.562 1 73.31 108 TYR A N 1
ATOM 879 C CA . TYR A 1 108 ? 0.319 25.422 13.609 1 73.31 108 TYR A CA 1
ATOM 880 C C . TYR A 1 108 ? 0.893 26.031 14.883 1 73.31 108 TYR A C 1
ATOM 882 O O . TYR A 1 108 ? 0.231 26.062 15.922 1 73.31 108 TYR A O 1
ATOM 890 N N . SER A 1 109 ? 1.982 26.422 14.984 1 57.28 109 SER A N 1
ATOM 891 C CA . SER A 1 109 ? 2.473 26.969 16.25 1 57.28 109 SER A CA 1
ATOM 892 C C . SER A 1 109 ? 1.381 27.734 16.984 1 57.28 109 SER A C 1
ATOM 894 O O . SER A 1 109 ? 0.513 28.344 16.359 1 57.28 109 SER A O 1
ATOM 896 N N . ASP A 1 110 ? 0.934 27.047 18.094 1 43.62 110 ASP A N 1
ATOM 897 C CA . ASP A 1 110 ? 0.008 27.594 19.078 1 43.62 110 ASP A CA 1
ATOM 898 C C . ASP A 1 110 ? 0.172 29.109 19.219 1 43.62 110 ASP A C 1
ATOM 900 O O . ASP A 1 110 ? -0.468 29.734 20.062 1 43.62 110 ASP A O 1
ATOM 904 N N . THR A 1 111 ? 1.47 29.453 19.375 1 39.97 111 THR A N 1
ATOM 905 C CA . THR A 1 111 ? 1.425 30.703 20.109 1 39.97 111 THR A CA 1
ATOM 906 C C . THR A 1 111 ? 0.349 31.625 19.547 1 39.97 111 THR A C 1
ATOM 908 O O . THR A 1 111 ? 0.054 31.578 18.344 1 39.97 111 THR A O 1
ATOM 911 N N . MET A 1 112 ? -0.628 31.875 20.406 1 39.44 112 MET A N 1
ATOM 912 C CA . MET A 1 112 ? -1.558 33 20.297 1 39.44 112 MET A CA 1
ATOM 913 C C . MET A 1 112 ? -1.132 33.969 19.203 1 39.44 112 MET A C 1
ATOM 915 O O . MET A 1 112 ? -1.946 34.75 18.703 1 39.44 112 MET A O 1
ATOM 919 N N . SER A 1 113 ? 0.004 34.562 19.359 1 40.75 113 SER A N 1
ATOM 920 C CA . SER A 1 113 ? 0.402 35.75 18.641 1 40.75 113 SER A CA 1
ATOM 921 C C . SER A 1 113 ? 0.825 35.438 17.203 1 40.75 113 SER A C 1
ATOM 923 O O . SER A 1 113 ? 1.024 36.312 16.391 1 40.75 113 SER A O 1
ATOM 925 N N . SER A 1 114 ? 1.71 34.312 16.953 1 45.28 114 SER A N 1
ATOM 926 C CA . SER A 1 114 ? 2.58 34.281 15.773 1 45.28 114 SER A CA 1
ATOM 927 C C . SER A 1 114 ? 1.856 33.75 14.555 1 45.28 114 SER A C 1
ATOM 929 O O . SER A 1 114 ? 0.966 32.906 14.68 1 45.28 114 SER A O 1
ATOM 931 N N . THR A 1 115 ? 1.852 34.375 13.469 1 51.41 115 THR A N 1
ATOM 932 C CA . THR A 1 115 ? 1.421 34.344 12.078 1 51.41 115 THR A CA 1
ATOM 933 C C . THR A 1 115 ? 1.694 32.969 11.445 1 51.41 115 THR A C 1
ATOM 935 O O . THR A 1 115 ? 2.832 32.5 11.453 1 51.41 115 THR A O 1
ATOM 938 N N . TYR A 1 116 ? 0.689 32.094 11.5 1 63.44 116 TYR A N 1
ATOM 939 C CA . TYR A 1 116 ? 0.804 30.859 10.703 1 63.44 116 TYR A CA 1
ATOM 940 C C . TYR A 1 116 ? 1.53 31.141 9.391 1 63.44 116 TYR A C 1
ATOM 942 O O . TYR A 1 116 ? 1.269 32.156 8.734 1 63.44 116 TYR A O 1
ATOM 950 N N . ALA A 1 117 ? 2.662 30.438 9.352 1 78.69 117 ALA A N 1
ATOM 951 C CA . ALA A 1 117 ? 3.365 30.594 8.078 1 78.69 117 ALA A CA 1
ATOM 952 C C . ALA A 1 117 ? 2.49 30.141 6.91 1 78.69 117 ALA A C 1
ATOM 954 O O . ALA A 1 117 ? 1.771 29.141 7.012 1 78.69 117 ALA A O 1
ATOM 955 N N . GLU A 1 118 ? 2.391 31.031 6.055 1 87.25 118 GLU A N 1
ATOM 956 C CA . GLU A 1 118 ? 1.684 30.672 4.832 1 87.25 118 GLU A CA 1
ATOM 957 C C . GLU A 1 118 ? 2.408 29.547 4.094 1 87.25 118 GLU A C 1
ATOM 959 O O . GLU A 1 118 ? 1.771 28.672 3.514 1 87.25 118 GLU A O 1
ATOM 964 N N . PHE A 1 119 ? 3.689 29.594 4.113 1 93.31 119 PHE A N 1
ATOM 965 C CA . PHE A 1 119 ? 4.551 28.594 3.496 1 93.31 119 PHE A CA 1
ATOM 966 C C . PHE A 1 119 ? 5.836 28.422 4.297 1 93.31 119 PHE A C 1
ATOM 968 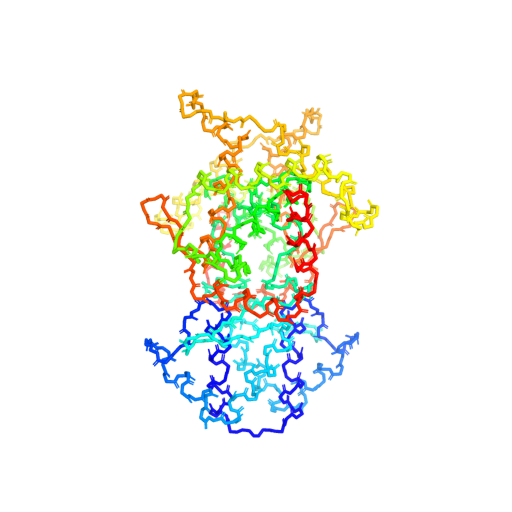O O . PHE A 1 119 ? 6.125 29.219 5.199 1 93.31 119 PHE A O 1
ATOM 975 N N . ILE A 1 120 ? 6.586 27.391 4.023 1 93.69 120 ILE A N 1
ATOM 976 C CA . ILE A 1 120 ? 7.879 27.156 4.656 1 93.69 120 ILE A CA 1
ATOM 977 C C . ILE A 1 120 ? 8.922 26.828 3.592 1 93.69 120 ILE A C 1
ATOM 979 O O . ILE A 1 120 ? 8.57 26.422 2.479 1 93.69 120 ILE A O 1
ATOM 983 N N . ARG A 1 121 ? 10.141 27.094 3.922 1 94.81 121 ARG A N 1
ATOM 984 C CA . ARG A 1 121 ? 11.273 26.734 3.072 1 94.81 121 ARG A CA 1
ATOM 985 C C . ARG A 1 121 ? 12.156 25.688 3.754 1 94.81 121 ARG A C 1
ATOM 987 O O . ARG A 1 121 ? 12.094 25.516 4.973 1 94.81 121 ARG A O 1
ATOM 994 N N . LEU A 1 122 ? 12.906 25.078 2.879 1 94.56 122 LEU A N 1
ATOM 995 C CA . LEU A 1 122 ? 13.844 24.078 3.375 1 94.56 122 LEU A CA 1
ATOM 996 C C . LEU A 1 122 ? 14.703 24.641 4.5 1 94.56 122 LEU A C 1
ATOM 998 O O . LEU A 1 122 ? 14.859 24.016 5.547 1 94.56 122 LEU A O 1
ATOM 1002 N N . GLU A 1 123 ? 15.148 25.812 4.363 1 92.75 123 GLU A N 1
ATOM 1003 C CA . GLU A 1 123 ? 16.031 26.438 5.328 1 92.75 123 GLU A CA 1
ATOM 1004 C C . GLU A 1 123 ? 15.32 26.703 6.652 1 92.75 123 GLU A C 1
ATOM 1006 O O . GLU A 1 123 ? 15.93 26.625 7.719 1 92.75 123 GLU A O 1
ATOM 1011 N N . ASP A 1 124 ? 14.086 27.031 6.559 1 92.44 124 ASP A N 1
ATOM 1012 C CA . ASP A 1 124 ? 13.289 27.281 7.758 1 92.44 124 ASP A CA 1
ATOM 1013 C C . ASP A 1 124 ? 13.18 26.031 8.617 1 92.44 124 ASP A C 1
ATOM 1015 O O . ASP A 1 124 ? 13.266 26.109 9.844 1 92.44 124 ASP A O 1
ATOM 1019 N N . ILE A 1 125 ? 13.078 24.938 7.914 1 93.25 125 ILE A N 1
ATOM 1020 C CA . ILE A 1 125 ? 12.914 23.672 8.617 1 93.25 125 ILE A CA 1
ATOM 1021 C C . ILE A 1 125 ? 14.234 23.297 9.297 1 93.25 125 ILE A C 1
ATOM 1023 O O . ILE A 1 125 ? 14.242 22.891 10.461 1 93.25 125 ILE A O 1
ATOM 1027 N N . ILE A 1 126 ? 15.305 23.453 8.562 1 93.38 126 ILE A N 1
ATOM 1028 C CA . ILE A 1 126 ? 16.625 23.141 9.109 1 93.38 126 ILE A CA 1
ATOM 1029 C C . ILE A 1 126 ? 16.875 23.984 10.367 1 93.38 126 ILE A C 1
ATOM 1031 O O . ILE A 1 126 ? 17.297 23.453 11.391 1 93.38 126 ILE A O 1
ATOM 1035 N N . LYS A 1 127 ? 16.578 25.219 10.242 1 91.94 127 LYS A N 1
ATOM 1036 C CA . LYS A 1 127 ? 16.75 26.125 11.367 1 91.94 127 LYS A CA 1
ATOM 1037 C C . LYS A 1 127 ? 15.922 25.688 12.57 1 91.94 127 LYS A C 1
ATOM 1039 O O . LYS A 1 127 ? 16.406 25.688 13.695 1 91.94 127 LYS A O 1
ATOM 1044 N N . ASN A 1 128 ? 14.734 25.359 12.305 1 89.19 128 ASN A N 1
ATOM 1045 C CA . ASN A 1 128 ? 13.836 24.969 13.375 1 89.19 128 ASN A CA 1
ATOM 1046 C C . ASN A 1 128 ? 14.289 23.656 14.031 1 89.19 128 ASN A C 1
ATOM 1048 O O . ASN A 1 128 ? 14.227 23.516 15.25 1 89.19 128 ASN A O 1
ATOM 1052 N N . VAL A 1 129 ? 14.719 22.719 13.234 1 90.69 129 VAL A N 1
ATOM 1053 C CA . VAL A 1 129 ? 15.203 21.453 13.773 1 90.69 129 VAL A CA 1
ATOM 1054 C C . VAL A 1 129 ? 16.469 21.703 14.594 1 90.69 129 VAL A C 1
ATOM 1056 O O . VAL A 1 129 ? 16.641 21.109 15.672 1 90.69 129 VAL A O 1
ATOM 1059 N N . ASP A 1 130 ? 17.328 22.516 14.109 1 88.81 130 ASP A N 1
ATOM 1060 C CA . ASP A 1 130 ? 18.531 22.891 14.859 1 88.81 130 ASP A CA 1
ATOM 1061 C C . ASP A 1 130 ? 18.156 23.453 16.234 1 88.81 130 ASP A C 1
ATOM 1063 O O . ASP A 1 130 ? 18.734 23.062 17.25 1 88.81 130 ASP A O 1
ATOM 1067 N N . LYS A 1 131 ? 17.281 24.328 16.188 1 86.56 131 LYS A N 1
ATOM 1068 C CA . LYS A 1 131 ? 16.844 25 17.422 1 86.56 131 LYS A CA 1
ATOM 1069 C C . LYS A 1 131 ? 16.234 24 18.406 1 86.56 131 LYS A C 1
ATOM 1071 O O . LYS A 1 131 ? 16.578 24.016 19.594 1 86.56 131 LYS A O 1
ATOM 1076 N N . THR A 1 132 ? 15.367 23.156 17.922 1 84.69 132 THR A N 1
ATOM 1077 C CA . THR A 1 132 ? 14.641 22.234 18.781 1 84.69 132 THR A CA 1
ATOM 1078 C C . THR A 1 132 ? 15.562 21.125 19.297 1 84.69 132 THR A C 1
ATOM 1080 O O . THR A 1 132 ? 15.422 20.672 20.438 1 84.69 132 THR A O 1
ATOM 1083 N N . THR A 1 133 ? 16.438 20.672 18.484 1 85.19 133 THR A N 1
ATOM 1084 C CA . THR A 1 133 ? 17.375 19.656 18.922 1 85.19 133 THR A CA 1
ATOM 1085 C C . THR A 1 133 ? 18.375 20.25 19.922 1 85.19 133 THR A C 1
ATOM 1087 O O . THR A 1 133 ? 18.781 19.578 20.875 1 85.19 133 THR A O 1
ATOM 1090 N N . GLY A 1 134 ? 18.828 21.422 19.641 1 78.06 134 GLY A N 1
ATOM 1091 C CA . GLY A 1 134 ? 19.688 22.109 20.594 1 78.06 134 GLY A CA 1
ATOM 1092 C C . GLY A 1 134 ? 19.078 22.234 21.969 1 78.06 134 GLY A C 1
ATOM 1093 O O . GLY A 1 134 ? 19.766 22.094 22.984 1 78.06 134 GLY A O 1
ATOM 1094 N N . GLY A 1 135 ? 17.766 22.438 21.984 1 71.94 135 GLY A N 1
ATOM 1095 C CA . GLY A 1 135 ? 17.062 22.531 23.234 1 71.94 135 GLY A CA 1
ATOM 1096 C C . GLY A 1 135 ? 16.969 21.219 23.969 1 71.94 135 GLY A C 1
ATOM 1097 O O . GLY A 1 135 ? 16.891 21.188 25.203 1 71.94 135 GLY A O 1
ATOM 1098 N N . ILE A 1 136 ? 16.844 20.156 23.297 1 66.69 136 ILE A N 1
ATOM 1099 C CA . ILE A 1 136 ? 16.766 18.812 23.875 1 66.69 136 ILE A CA 1
ATOM 1100 C C . ILE A 1 136 ? 18.078 18.469 24.562 1 66.69 136 ILE A C 1
ATOM 1102 O O . ILE A 1 136 ? 18.094 17.906 25.656 1 66.69 136 ILE A O 1
ATOM 1106 N N . VAL A 1 137 ? 19.141 18.844 23.859 1 58.81 137 VAL A N 1
ATOM 1107 C CA . VAL A 1 137 ? 20.453 18.516 24.406 1 58.81 137 VAL A CA 1
ATOM 1108 C C . VAL A 1 137 ? 20.734 19.391 25.625 1 58.81 137 VAL A C 1
ATOM 1110 O O . VAL A 1 137 ? 21.281 18.906 26.625 1 58.81 137 VAL A O 1
ATOM 1113 N N . ASP A 1 138 ? 20.484 20.594 25.344 1 57.38 138 ASP A N 1
ATOM 1114 C CA . ASP A 1 138 ? 20.734 21.5 26.453 1 57.38 138 ASP A CA 1
ATOM 1115 C C . ASP A 1 138 ? 19.766 21.266 27.594 1 57.38 138 ASP A C 1
ATOM 1117 O O . ASP A 1 138 ? 20.109 21.469 28.766 1 57.38 138 ASP A O 1
ATOM 1121 N N . LYS A 1 139 ? 18.406 21.109 27.281 1 51.12 139 LYS A N 1
ATOM 1122 C CA . LYS A 1 139 ? 17.422 20.984 28.344 1 51.12 139 LYS A CA 1
ATOM 1123 C C . LYS A 1 139 ? 17.484 19.609 29 1 51.12 139 LYS A C 1
ATOM 1125 O O . LYS A 1 139 ? 16.891 18.656 28.484 1 51.12 139 LYS A O 1
ATOM 1130 N N . SER A 1 140 ? 18.375 18.984 29.453 1 44.25 140 SER A N 1
ATOM 1131 C CA . SER A 1 140 ? 18.094 18.531 30.812 1 44.25 140 SER A CA 1
ATOM 1132 C C . SER A 1 140 ? 17.062 19.422 31.484 1 44.25 140 SER A C 1
ATOM 1134 O O . SER A 1 140 ? 16.797 19.281 32.688 1 44.25 140 SER A O 1
ATOM 1136 N N . ALA A 1 141 ? 16.641 20.344 30.844 1 34.91 141 ALA A N 1
ATOM 1137 C CA . ALA A 1 141 ? 15.758 21.422 31.312 1 34.91 141 ALA A CA 1
ATOM 1138 C C . ALA A 1 141 ? 14.289 21 31.234 1 34.91 141 ALA A C 1
ATOM 1140 O O . ALA A 1 141 ? 13.742 20.875 30.141 1 34.91 141 ALA A O 1
ATOM 1141 N N . GLY A 1 142 ? 13.625 20.656 32.062 1 40.53 142 GLY A N 1
ATOM 1142 C CA . GLY A 1 142 ? 12.297 20.484 32.625 1 40.53 142 GLY A CA 1
ATOM 1143 C C . GLY A 1 142 ? 11.414 19.531 31.828 1 40.53 142 GLY A C 1
ATOM 1144 O O . GLY A 1 142 ? 10.211 19.438 32.094 1 40.53 142 GLY A O 1
ATOM 1145 N N . LEU A 1 143 ? 11.75 19.266 30.594 1 45.06 143 LEU A N 1
ATOM 1146 C CA . LEU A 1 143 ? 10.789 18.328 29.984 1 45.06 143 LEU A CA 1
ATOM 1147 C C . LEU A 1 143 ? 10.766 17.016 30.75 1 45.06 143 LEU A C 1
ATOM 1149 O O . LEU A 1 143 ? 11.82 16.422 31.016 1 45.06 143 LEU A O 1
ATOM 1153 N N . VAL A 1 144 ? 9.836 16.984 31.562 1 42.66 144 VAL A N 1
ATOM 1154 C CA . VAL A 1 144 ? 9.578 15.727 32.281 1 42.66 144 VAL A CA 1
ATOM 1155 C C . VAL A 1 144 ? 9.383 14.594 31.25 1 42.66 144 VAL A C 1
ATOM 1157 O O . VAL A 1 144 ? 8.281 14.414 30.734 1 42.66 144 VAL A O 1
ATOM 1160 N N . LEU A 1 145 ? 10.305 14.484 30.391 1 53.03 145 LEU A N 1
ATOM 1161 C CA . LEU A 1 145 ? 10.195 13.281 29.578 1 53.03 145 LEU A CA 1
ATOM 1162 C C . LEU A 1 145 ? 10.594 12.047 30.375 1 53.03 145 LEU A C 1
ATOM 1164 O O . LEU A 1 145 ? 11.43 12.125 31.281 1 53.03 145 LEU A O 1
ATOM 1168 N N . ASP A 1 146 ? 9.719 11.203 30.281 1 56.06 146 ASP A N 1
ATOM 1169 C CA . ASP A 1 146 ? 10.172 9.945 30.875 1 56.06 146 ASP A CA 1
ATOM 1170 C C . ASP A 1 146 ? 11.492 9.492 30.266 1 56.06 146 ASP A C 1
ATOM 1172 O O . ASP A 1 146 ? 11.93 10.031 29.234 1 56.06 146 ASP A O 1
ATOM 1176 N N . GLU A 1 147 ? 12.164 8.875 30.938 1 53.78 147 GLU A N 1
ATOM 1177 C CA . GLU A 1 147 ? 13.508 8.414 30.609 1 53.78 147 GLU A CA 1
ATOM 1178 C C . GLU A 1 147 ? 13.562 7.871 29.172 1 53.78 147 GLU A C 1
ATOM 1180 O O . GLU A 1 147 ? 14.523 8.117 28.453 1 53.78 147 GLU A O 1
ATOM 1185 N N . VAL A 1 148 ? 12.523 7.18 28.797 1 51.62 148 VAL A N 1
ATOM 1186 C CA . VAL A 1 148 ? 12.5 6.539 27.484 1 51.62 148 VAL A CA 1
ATOM 1187 C C . VAL A 1 148 ? 12.352 7.602 26.406 1 51.62 148 VAL A C 1
ATOM 1189 O O . VAL A 1 148 ? 13.055 7.559 25.391 1 51.62 148 VAL A O 1
ATOM 1192 N N . GLU A 1 149 ? 11.57 8.492 26.703 1 61.53 149 GLU A N 1
ATOM 1193 C CA . GLU A 1 149 ? 11.367 9.578 25.75 1 61.53 149 GLU A CA 1
ATOM 1194 C C . GLU A 1 149 ? 12.617 10.445 25.625 1 61.53 149 GLU A C 1
ATOM 1196 O O . GLU A 1 149 ? 12.992 10.852 24.516 1 61.53 149 GLU A O 1
ATOM 1201 N N . GLU A 1 150 ? 13.188 10.609 26.766 1 61.06 150 GLU A N 1
ATOM 1202 C CA . GLU A 1 150 ? 14.398 11.43 26.781 1 61.06 150 GLU A CA 1
ATOM 1203 C C . GLU A 1 150 ? 15.5 10.789 25.938 1 61.06 150 GLU A C 1
ATOM 1205 O O . GLU A 1 150 ? 16.203 11.477 25.203 1 61.06 150 GLU A O 1
ATOM 1210 N N . ASN A 1 151 ? 15.523 9.523 26.141 1 65.56 151 ASN A N 1
ATOM 1211 C CA . ASN A 1 151 ? 16.562 8.812 25.391 1 65.56 151 ASN A CA 1
ATOM 1212 C C . ASN A 1 151 ? 16.281 8.828 23.891 1 65.56 151 ASN A C 1
ATOM 1214 O O . ASN A 1 151 ? 17.203 8.961 23.078 1 65.56 151 ASN A O 1
ATOM 1218 N N . SER A 1 152 ? 15.055 8.844 23.594 1 72.19 152 SER A N 1
ATOM 1219 C CA . SER A 1 152 ? 14.68 8.852 22.188 1 72.19 152 SER A CA 1
ATOM 1220 C C . SER A 1 152 ? 15 10.195 21.531 1 72.19 152 SER A C 1
ATOM 1222 O O . SER A 1 152 ? 15.562 10.242 20.438 1 72.19 152 SER A O 1
ATOM 1224 N N . PHE A 1 153 ? 14.812 11.211 22.344 1 75.44 153 PHE A N 1
ATOM 1225 C CA . PHE A 1 153 ? 15.047 12.547 21.797 1 75.44 153 PHE A CA 1
ATOM 1226 C C . PHE A 1 153 ? 16.547 12.836 21.703 1 75.44 153 PHE A C 1
ATOM 1228 O O . PHE A 1 153 ? 17 13.492 20.766 1 75.44 153 PHE A O 1
ATOM 1235 N N . LYS A 1 154 ? 17.203 12.328 22.672 1 77.38 154 LYS A N 1
ATOM 1236 C CA . LYS A 1 154 ? 18.656 12.484 22.641 1 77.38 154 LYS A CA 1
ATOM 1237 C C . LYS A 1 154 ? 19.25 11.805 21.406 1 77.38 154 LYS A C 1
ATOM 1239 O O . LYS A 1 154 ? 20.141 12.352 20.766 1 77.38 154 LYS A O 1
ATOM 1244 N N . GLN A 1 155 ? 18.75 10.711 21.141 1 81.06 155 GLN A N 1
ATOM 1245 C CA . GLN A 1 155 ? 19.234 9.984 19.969 1 81.06 155 GLN A CA 1
ATOM 1246 C C . GLN A 1 155 ? 18.938 10.742 18.688 1 81.06 155 GLN A C 1
ATOM 1248 O O . GLN A 1 155 ? 19.75 10.773 17.766 1 81.06 155 GLN A O 1
ATOM 1253 N N . ILE A 1 156 ? 17.828 11.336 18.625 1 86.12 156 ILE A N 1
ATOM 1254 C CA . ILE A 1 156 ? 17.422 12.117 17.469 1 86.12 156 ILE A CA 1
ATOM 1255 C C . ILE A 1 156 ? 18.375 13.305 17.297 1 86.12 156 ILE A C 1
ATOM 1257 O O . ILE A 1 156 ? 18.844 13.57 16.188 1 86.12 156 ILE A O 1
ATOM 1261 N N . ALA A 1 157 ? 18.609 13.938 18.391 1 83.25 157 ALA A N 1
ATOM 1262 C CA . ALA A 1 157 ? 19.5 15.094 18.359 1 83.25 157 ALA A CA 1
ATOM 1263 C C . ALA A 1 157 ? 20.891 14.703 17.891 1 83.25 157 ALA A C 1
ATOM 1265 O O . ALA A 1 157 ? 21.5 15.398 17.062 1 83.25 157 ALA A O 1
ATOM 1266 N N . LEU A 1 158 ? 21.344 13.672 18.422 1 85 158 LEU A N 1
ATOM 1267 C CA . LEU A 1 158 ? 22.672 13.188 18.031 1 85 158 LEU A CA 1
ATOM 1268 C C . LEU A 1 158 ? 22.719 12.828 16.562 1 85 158 LEU A C 1
ATOM 1270 O O . LEU A 1 158 ? 23.688 13.164 15.859 1 85 158 LEU A O 1
ATOM 1274 N N . THR A 1 159 ? 21.734 12.125 16.109 1 86.75 159 THR A N 1
ATOM 1275 C CA . THR A 1 159 ? 21.656 11.75 14.703 1 86.75 159 THR A CA 1
ATOM 1276 C C . THR A 1 159 ? 21.656 12.984 13.805 1 86.75 159 THR A C 1
ATOM 1278 O O . THR A 1 159 ? 22.344 13.008 12.781 1 86.75 159 THR A O 1
ATOM 1281 N N . TRP A 1 160 ? 20.953 13.977 14.156 1 90.81 160 TRP A N 1
ATOM 1282 C CA . TRP A 1 160 ? 20.875 15.227 13.414 1 90.81 160 TRP A CA 1
ATOM 1283 C C . TRP A 1 160 ? 22.234 15.922 13.383 1 90.81 160 TRP A C 1
ATOM 1285 O O . TRP A 1 160 ? 22.672 16.375 12.328 1 90.81 160 TRP A O 1
ATOM 1295 N N . ASP A 1 161 ? 22.891 15.945 14.453 1 87.62 161 ASP A N 1
ATOM 1296 C CA . ASP A 1 161 ? 24.156 16.672 14.586 1 87.62 161 ASP A CA 1
ATOM 1297 C C . ASP A 1 161 ? 25.266 15.961 13.805 1 87.62 161 ASP A C 1
ATOM 1299 O O . ASP A 1 161 ? 26.281 16.578 13.461 1 87.62 161 ASP A O 1
ATOM 1303 N N . GLU A 1 162 ? 25.078 14.727 13.641 1 85.5 162 GLU A N 1
ATOM 1304 C CA . GLU A 1 162 ? 26.062 13.961 12.883 1 85.5 162 GLU A CA 1
ATOM 1305 C C . GLU A 1 162 ? 26 14.297 11.398 1 85.5 162 GLU A C 1
ATOM 1307 O O . GLU A 1 162 ? 26.938 14.039 10.648 1 85.5 162 GLU A O 1
ATOM 1312 N N . LEU A 1 163 ? 24.922 14.836 10.992 1 88 163 LEU A N 1
ATOM 1313 C CA . LEU A 1 163 ? 24.75 15.141 9.57 1 88 163 LEU A CA 1
ATOM 1314 C C . LEU A 1 163 ? 25.469 16.422 9.195 1 88 163 LEU A C 1
ATOM 1316 O O . LEU A 1 163 ? 25.375 17.422 9.914 1 88 163 LEU A O 1
ATOM 1320 N N . PRO A 1 164 ? 26.281 16.312 8.141 1 82.31 164 PRO A N 1
ATOM 1321 C CA . PRO A 1 164 ? 26.938 17.547 7.691 1 82.31 164 PRO A CA 1
ATOM 1322 C C . PRO A 1 164 ? 25.953 18.609 7.203 1 82.31 164 PRO A C 1
ATOM 1324 O O . PRO A 1 164 ? 24.859 18.266 6.727 1 82.31 164 PRO A O 1
ATOM 1327 N N . VAL A 1 165 ? 26.344 19.906 7.453 1 70.56 165 VAL A N 1
ATOM 1328 C CA . VAL A 1 165 ? 25.531 21.016 6.973 1 70.56 165 VAL A CA 1
ATOM 1329 C C . VAL A 1 165 ? 25.812 21.266 5.492 1 70.56 165 VAL A C 1
ATOM 1331 O O . VAL A 1 165 ? 26.969 21.312 5.074 1 70.56 165 VAL A O 1
ATOM 1334 N N . THR A 1 166 ? 25.703 20.438 4.594 1 59.5 166 THR A N 1
ATOM 1335 C CA . THR A 1 166 ? 26.125 20.641 3.207 1 59.5 166 THR A CA 1
ATOM 1336 C C . THR A 1 166 ? 25.922 22.094 2.783 1 59.5 166 THR A C 1
ATOM 1338 O O . THR A 1 166 ? 24.844 22.656 2.994 1 59.5 166 THR A O 1
ATOM 1341 N N . THR A 1 167 ? 26.891 22.938 2.953 1 49.72 167 THR A N 1
ATOM 1342 C CA . THR A 1 167 ? 26.812 24.219 2.266 1 49.72 167 THR A CA 1
ATOM 1343 C C . THR A 1 167 ? 26.609 24.031 0.768 1 49.72 167 THR A C 1
ATOM 1345 O O . THR A 1 167 ? 26.938 22.969 0.225 1 49.72 167 THR A O 1
ATOM 1348 N N . VAL A 1 168 ? 25.75 24.797 0.14 1 46.09 168 VAL A N 1
ATOM 1349 C CA . VAL A 1 168 ? 25.453 24.875 -1.286 1 46.09 168 VAL A CA 1
ATOM 1350 C C . VAL A 1 168 ? 26.703 24.531 -2.094 1 46.09 168 VAL A C 1
ATOM 1352 O O . VAL A 1 168 ? 26.625 23.859 -3.127 1 46.09 168 VAL A O 1
ATOM 1355 N N . GLU A 1 169 ? 27.797 25.109 -1.795 1 45.72 169 GLU A N 1
ATOM 1356 C CA . GLU A 1 169 ? 29.016 25.078 -2.598 1 45.72 169 GLU A CA 1
ATOM 1357 C C . GLU A 1 169 ? 29.609 23.672 -2.641 1 45.72 169 GLU A C 1
ATOM 1359 O O . GLU A 1 169 ? 30.359 23.344 -3.561 1 45.72 169 GLU A O 1
ATOM 1364 N N . ASP A 1 170 ? 29.688 23.078 -1.627 1 47.66 170 ASP A N 1
ATOM 1365 C CA . ASP A 1 170 ? 30.438 21.812 -1.6 1 47.66 170 ASP A CA 1
ATOM 1366 C C . ASP A 1 170 ? 29.609 20.672 -2.158 1 47.66 170 ASP A C 1
ATOM 1368 O O . ASP A 1 170 ? 29.906 19.5 -1.894 1 47.66 170 ASP A O 1
ATOM 1372 N N . GLN A 1 171 ? 28.516 20.953 -2.697 1 44.91 171 GLN A N 1
ATOM 1373 C CA . GLN A 1 171 ? 27.609 19.984 -3.287 1 44.91 171 GLN A CA 1
ATOM 1374 C C . GLN A 1 171 ? 28.312 19.125 -4.344 1 44.91 171 GLN A C 1
ATOM 1376 O O . GLN A 1 171 ? 28.094 19.328 -5.543 1 44.91 171 GLN A O 1
ATOM 1381 N N . THR A 1 172 ? 29.5 18.875 -4.129 1 44.69 172 THR A N 1
ATOM 1382 C CA . THR A 1 172 ? 29.984 18.094 -5.258 1 44.69 172 THR A CA 1
ATOM 1383 C C . THR A 1 172 ? 28.969 17.047 -5.684 1 44.69 172 THR A C 1
ATOM 1385 O O . THR A 1 172 ? 28.75 16.828 -6.875 1 44.69 172 THR A O 1
ATOM 1388 N N . GLY A 1 173 ? 28.781 15.727 -5.062 1 45.44 173 GLY A N 1
ATOM 1389 C CA . GLY A 1 173 ? 28.047 14.609 -5.645 1 45.44 173 GLY A CA 1
ATOM 1390 C C . GLY A 1 173 ? 26.688 14.391 -5.004 1 45.44 173 GLY A C 1
ATOM 1391 O O . GLY A 1 173 ? 26.422 14.906 -3.918 1 45.44 173 GLY A O 1
ATOM 1392 N N . ALA A 1 174 ? 25.641 13.898 -5.762 1 49.12 174 ALA A N 1
ATOM 1393 C CA . ALA A 1 174 ? 24.266 13.492 -5.453 1 49.12 174 ALA A CA 1
ATOM 1394 C C . ALA A 1 174 ? 24.203 12.75 -4.125 1 49.12 174 ALA A C 1
ATOM 1396 O O . ALA A 1 174 ? 23.281 12.961 -3.33 1 49.12 174 ALA A O 1
ATOM 1397 N N . ARG A 1 175 ? 25.125 11.977 -3.879 1 52.78 175 ARG A N 1
ATOM 1398 C CA . ARG A 1 175 ? 25.188 11.141 -2.688 1 52.78 175 ARG A CA 1
ATOM 1399 C C . ARG A 1 175 ? 25.422 11.977 -1.436 1 52.78 175 ARG A C 1
ATOM 1401 O O . ARG A 1 175 ? 24.859 11.695 -0.376 1 52.78 175 ARG A O 1
ATOM 1408 N N . ALA A 1 176 ? 26.391 12.914 -1.528 1 51.66 176 ALA A N 1
ATOM 1409 C CA . ALA A 1 176 ? 26.719 13.766 -0.392 1 51.66 176 ALA A CA 1
ATOM 1410 C C . ALA A 1 176 ? 25.516 14.562 0.078 1 51.66 176 ALA A C 1
ATOM 1412 O O . ALA A 1 176 ? 25.344 14.789 1.276 1 51.66 176 ALA A O 1
ATOM 1413 N N . ALA A 1 177 ? 24.688 14.828 -0.862 1 59.06 177 ALA A N 1
ATOM 1414 C CA . ALA A 1 177 ? 23.484 15.617 -0.582 1 59.06 177 ALA A CA 1
ATOM 1415 C C . ALA A 1 177 ? 22.438 14.781 0.154 1 59.06 177 ALA A C 1
ATOM 1417 O O . ALA A 1 177 ? 21.781 15.266 1.071 1 59.06 177 ALA A O 1
ATOM 1418 N N . ARG A 1 178 ? 22.547 13.469 -0.102 1 65.19 178 ARG A N 1
ATOM 1419 C CA . ARG A 1 178 ? 21.547 12.609 0.527 1 65.19 178 ARG A CA 1
ATOM 1420 C C . ARG A 1 178 ? 21.859 12.398 2.006 1 65.19 178 ARG A C 1
ATOM 1422 O O . ARG A 1 178 ? 20.938 12.25 2.822 1 65.19 178 ARG A O 1
ATOM 1429 N N . ASN A 1 179 ? 23.094 12.555 2.348 1 76.75 179 ASN A N 1
ATOM 1430 C CA . ASN A 1 179 ? 23.5 12.328 3.732 1 76.75 179 ASN A CA 1
ATOM 1431 C C . ASN A 1 179 ? 23.812 13.641 4.445 1 76.75 179 ASN A C 1
ATOM 1433 O O . ASN A 1 179 ? 24.781 13.734 5.191 1 76.75 179 ASN A O 1
ATOM 1437 N N . SER A 1 180 ? 23.125 14.648 4.109 1 89.38 180 SER A N 1
ATOM 1438 C CA . SER A 1 180 ? 23.234 15.961 4.738 1 89.38 180 SER A CA 1
ATOM 1439 C C . SER A 1 180 ? 21.922 16.375 5.398 1 89.38 180 SER A C 1
ATOM 1441 O O . SER A 1 180 ? 20.891 15.719 5.207 1 89.38 180 SER A O 1
ATOM 1443 N N . LYS A 1 181 ? 22.016 17.484 6.207 1 92.62 181 LYS A N 1
ATOM 1444 C CA . LYS A 1 181 ? 20.812 18.016 6.828 1 92.62 181 LYS A CA 1
ATOM 1445 C C . LYS A 1 181 ? 19.781 18.422 5.773 1 92.62 181 LYS A C 1
ATOM 1447 O O . LYS A 1 181 ? 18.609 18.094 5.883 1 92.62 181 LYS A O 1
ATOM 1452 N N . SER A 1 182 ? 20.328 19.062 4.777 1 92.94 182 SER A N 1
ATOM 1453 C CA . SER A 1 182 ? 19.453 19.5 3.695 1 92.94 182 SER A CA 1
ATOM 1454 C C . SER A 1 182 ? 18.875 18.312 2.943 1 92.94 182 SER A C 1
ATOM 1456 O O . SER A 1 182 ? 17.703 18.344 2.537 1 92.94 182 SER A O 1
ATOM 1458 N N . GLY A 1 183 ? 19.641 17.344 2.793 1 92.25 183 GLY A N 1
ATOM 1459 C CA . GLY A 1 183 ? 19.172 16.141 2.123 1 92.25 183 GLY A CA 1
ATOM 1460 C C . GLY A 1 183 ? 18.062 15.438 2.889 1 92.25 183 GLY A C 1
ATOM 1461 O O . GLY A 1 183 ? 17.078 14.992 2.297 1 92.25 183 GLY A O 1
ATOM 1462 N N . MET A 1 184 ? 18.234 15.352 4.16 1 93.75 184 MET A N 1
ATOM 1463 C CA . MET A 1 184 ? 17.25 14.703 5.016 1 93.75 184 MET A CA 1
ATOM 1464 C C . MET A 1 184 ? 15.938 15.469 5.008 1 93.75 184 MET A C 1
ATOM 1466 O O . MET A 1 184 ? 14.867 14.875 4.883 1 93.75 184 MET A O 1
ATOM 1470 N N . VAL A 1 185 ? 16.031 16.719 5.121 1 95.19 185 VAL A N 1
ATOM 1471 C CA . VAL A 1 185 ? 14.828 17.547 5.141 1 95.19 185 VAL A CA 1
ATOM 1472 C C . VAL A 1 185 ? 14.125 17.469 3.793 1 95.19 185 VAL A C 1
ATOM 1474 O O . VAL A 1 185 ? 12.898 17.359 3.734 1 95.19 185 VAL A O 1
ATOM 1477 N N . LYS A 1 186 ? 14.867 17.5 2.789 1 94.31 186 LYS A N 1
ATOM 1478 C CA . LYS A 1 186 ? 14.281 17.406 1.455 1 94.31 186 LYS A CA 1
ATOM 1479 C C . LYS A 1 186 ? 13.562 16.078 1.271 1 94.31 186 LYS A C 1
ATOM 1481 O O . LYS A 1 186 ? 12.5 16.016 0.654 1 94.31 186 LYS A O 1
ATOM 1486 N N . LEU A 1 187 ? 14.18 15.078 1.771 1 94 187 LEU A N 1
ATOM 1487 C CA . LEU A 1 187 ? 13.578 13.75 1.729 1 94 187 LEU A CA 1
ATOM 1488 C C . LEU A 1 187 ? 12.211 13.75 2.398 1 94 187 LEU A C 1
ATOM 1490 O O . LEU A 1 187 ? 11.242 13.219 1.847 1 94 187 LEU A O 1
ATOM 1494 N N . VAL A 1 188 ? 12.125 14.328 3.512 1 95.31 188 VAL A N 1
ATOM 1495 C CA . VAL A 1 188 ? 10.891 14.367 4.285 1 95.31 188 VAL A CA 1
ATOM 1496 C C . VAL A 1 188 ? 9.867 15.25 3.576 1 95.31 188 VAL A C 1
ATOM 1498 O O . VAL A 1 188 ? 8.68 14.898 3.496 1 95.31 188 VAL A O 1
ATOM 1501 N N . LEU A 1 189 ? 10.336 16.328 3.055 1 96 189 LEU A N 1
ATOM 1502 C CA . LEU A 1 189 ? 9.453 17.234 2.332 1 96 189 LEU A CA 1
ATOM 1503 C C . LEU A 1 189 ? 8.859 16.547 1.102 1 96 189 LEU A C 1
ATOM 1505 O O . LEU A 1 189 ? 7.664 16.656 0.838 1 96 189 LEU A O 1
ATOM 1509 N N . ASN A 1 190 ? 9.711 15.867 0.419 1 94.19 190 ASN A N 1
ATOM 1510 C CA . ASN A 1 190 ? 9.25 15.141 -0.758 1 94.19 190 ASN A CA 1
ATOM 1511 C C . ASN A 1 190 ? 8.211 14.086 -0.391 1 94.19 190 ASN A C 1
ATOM 1513 O O . ASN A 1 190 ? 7.254 13.867 -1.133 1 94.19 190 ASN A O 1
ATOM 1517 N N . PHE A 1 191 ? 8.398 13.438 0.663 1 94.69 191 PHE A N 1
ATOM 1518 C CA . PHE A 1 191 ? 7.434 12.469 1.164 1 94.69 191 PHE A CA 1
ATOM 1519 C C . PHE A 1 191 ? 6.09 13.125 1.445 1 94.69 191 PHE A C 1
ATOM 1521 O O . PHE A 1 191 ? 5.043 12.609 1.05 1 94.69 191 PHE A O 1
ATOM 1528 N N . CYS A 1 192 ? 6.105 14.242 2.109 1 95.94 192 CYS A N 1
ATOM 1529 C CA . CYS A 1 192 ? 4.879 14.961 2.434 1 95.94 192 CYS A CA 1
ATOM 1530 C C . CYS A 1 192 ? 4.152 15.391 1.166 1 95.94 192 CYS A C 1
ATOM 1532 O O . CYS A 1 192 ? 2.92 15.367 1.112 1 95.94 192 CYS A O 1
ATOM 1534 N N . VAL A 1 193 ? 4.969 15.812 0.198 1 95.69 193 VAL A N 1
ATOM 1535 C CA . VAL A 1 193 ? 4.379 16.203 -1.078 1 95.69 193 VAL A CA 1
ATOM 1536 C C . VAL A 1 193 ? 3.74 14.984 -1.744 1 95.69 193 VAL A C 1
ATOM 1538 O O . VAL A 1 193 ? 2.605 15.055 -2.225 1 95.69 193 VAL A O 1
ATOM 1541 N N . ALA A 1 194 ? 4.453 13.867 -1.67 1 90.94 194 ALA A N 1
ATOM 1542 C CA . ALA A 1 194 ? 3.943 12.633 -2.262 1 90.94 194 ALA A CA 1
ATOM 1543 C C . ALA A 1 194 ? 2.656 12.188 -1.574 1 90.94 194 ALA A C 1
ATOM 1545 O O . ALA A 1 194 ? 1.771 11.609 -2.213 1 90.94 194 ALA A O 1
ATOM 1546 N N . GLN A 1 195 ? 2.541 12.461 -0.322 1 90.38 195 GLN A N 1
ATOM 1547 C CA . GLN A 1 195 ? 1.36 12.094 0.456 1 90.38 195 GLN A CA 1
ATOM 1548 C C . GLN A 1 195 ? 0.285 13.172 0.355 1 90.38 195 GLN A C 1
ATOM 1550 O O . GLN A 1 195 ? -0.722 13.125 1.064 1 90.38 195 GLN A O 1
ATOM 1555 N N . GLU A 1 196 ? 0.536 14.18 -0.441 1 92.94 196 GLU A N 1
ATOM 1556 C CA . GLU A 1 196 ? -0.385 15.273 -0.716 1 92.94 196 GLU A CA 1
ATOM 1557 C C . GLU A 1 196 ? -0.653 16.094 0.54 1 92.94 196 GLU A C 1
ATOM 1559 O O . GLU A 1 196 ? -1.769 16.578 0.746 1 92.94 196 GLU A O 1
ATOM 1564 N N . LEU A 1 197 ? 0.306 16.156 1.376 1 94.38 197 LEU A N 1
ATOM 1565 C CA . LEU A 1 197 ? 0.206 16.984 2.58 1 94.38 197 LEU A CA 1
ATOM 1566 C C . LEU A 1 197 ? 0.729 18.391 2.326 1 94.38 197 LEU A C 1
ATOM 1568 O O . LEU A 1 197 ? 0.228 19.359 2.904 1 94.38 197 LEU A O 1
ATOM 1572 N N . LEU A 1 198 ? 1.686 18.453 1.437 1 96.69 198 LEU A N 1
ATOM 1573 C CA . LEU A 1 198 ? 2.271 19.734 1.03 1 96.69 198 LEU A CA 1
ATOM 1574 C C . LEU A 1 198 ? 2.281 19.859 -0.489 1 96.69 198 LEU A C 1
ATOM 1576 O O . LEU A 1 198 ? 2.199 18.859 -1.205 1 96.69 198 LEU A O 1
ATOM 1580 N N . VAL A 1 199 ? 2.346 21.078 -0.938 1 96.88 199 VAL A N 1
ATOM 1581 C CA . VAL A 1 199 ? 2.574 21.391 -2.344 1 96.88 199 VAL A CA 1
ATOM 1582 C C . VAL A 1 199 ? 3.836 22.25 -2.486 1 96.88 199 VAL A C 1
ATOM 1584 O O . VAL A 1 199 ? 4.039 23.203 -1.732 1 96.88 199 VAL A O 1
ATOM 1587 N N . GLU A 1 200 ? 4.625 21.859 -3.369 1 96.62 200 GLU A N 1
ATOM 1588 C CA . GLU A 1 200 ? 5.871 22.594 -3.592 1 96.62 200 GLU A CA 1
ATOM 1589 C C . GLU A 1 200 ? 5.742 23.562 -4.762 1 96.62 200 GLU A C 1
ATOM 1591 O O . GLU A 1 200 ? 5.219 23.203 -5.82 1 96.62 200 GLU A O 1
ATOM 1596 N N . SER A 1 201 ? 6.094 24.828 -4.59 1 94.88 201 SER A N 1
ATOM 1597 C CA . SER A 1 201 ? 6.164 25.828 -5.648 1 94.88 201 SER A CA 1
ATOM 1598 C C . SER A 1 201 ? 7.34 26.781 -5.43 1 94.88 201 SER A C 1
ATOM 1600 O O . SER A 1 201 ? 7.383 27.5 -4.43 1 94.88 201 SER A O 1
ATOM 1602 N N . GLN A 1 202 ? 8.305 26.75 -6.352 1 93 202 GLN A N 1
ATOM 1603 C CA . GLN A 1 202 ? 9.453 27.641 -6.289 1 93 202 GLN A CA 1
ATOM 1604 C C . GLN A 1 202 ? 10.172 27.531 -4.949 1 93 202 GLN A C 1
ATOM 1606 O O . GLN A 1 202 ? 10.398 28.531 -4.27 1 93 202 GLN A O 1
ATOM 1611 N N . ASP A 1 203 ? 10.453 26.406 -4.496 1 91.69 203 ASP A N 1
ATOM 1612 C CA . ASP A 1 203 ? 11.227 26.062 -3.305 1 91.69 203 ASP A CA 1
ATOM 1613 C C . ASP A 1 203 ? 10.484 26.469 -2.033 1 91.69 203 ASP A C 1
ATOM 1615 O O . ASP A 1 203 ? 11.102 26.719 -0.999 1 91.69 203 ASP A O 1
ATOM 1619 N N . ARG A 1 204 ? 9.211 26.641 -2.221 1 95.62 204 ARG A N 1
ATOM 1620 C CA . ARG A 1 204 ? 8.312 26.891 -1.094 1 95.62 204 ARG A CA 1
ATOM 1621 C C . ARG A 1 204 ? 7.297 25.766 -0.94 1 95.62 204 ARG A C 1
ATOM 1623 O O . ARG A 1 204 ? 6.82 25.219 -1.934 1 95.62 204 ARG A O 1
ATOM 1630 N N . TYR A 1 205 ? 7.012 25.453 0.263 1 96.44 205 TYR A N 1
ATOM 1631 C CA . TYR A 1 205 ? 6.066 24.375 0.54 1 96.44 205 TYR A CA 1
ATOM 1632 C C . TYR A 1 205 ? 4.824 24.906 1.243 1 96.44 205 TYR A C 1
ATOM 1634 O O . TYR A 1 205 ? 4.926 25.578 2.271 1 96.44 205 TYR A O 1
ATOM 1642 N N . TYR A 1 206 ? 3.723 24.625 0.69 1 95.56 206 TYR A N 1
ATOM 1643 C CA . TYR A 1 206 ? 2.438 25.094 1.2 1 95.56 206 TYR A CA 1
ATOM 1644 C C . TYR A 1 206 ? 1.623 23.938 1.768 1 95.56 206 TYR A C 1
ATOM 1646 O O . TYR A 1 206 ? 1.577 22.859 1.179 1 95.56 206 TYR A O 1
ATOM 1654 N N . PRO A 1 207 ? 1.026 24.062 2.941 1 93.81 207 PRO A N 1
ATOM 1655 C CA . PRO A 1 207 ? 0.148 23.016 3.451 1 93.81 207 PRO A CA 1
ATOM 1656 C C . PRO A 1 207 ? -1.13 22.859 2.629 1 93.81 207 PRO A C 1
ATOM 1658 O O . PRO A 1 207 ? -1.672 23.844 2.135 1 93.81 207 PRO A O 1
ATOM 1661 N N . THR A 1 208 ? -1.533 21.672 2.426 1 93.69 208 THR A N 1
ATOM 1662 C CA . THR A 1 208 ? -2.787 21.406 1.729 1 93.69 208 THR A CA 1
ATOM 1663 C C . THR A 1 208 ? -3.951 21.344 2.715 1 93.69 208 THR A C 1
ATOM 1665 O O . THR A 1 208 ? -3.744 21.375 3.93 1 93.69 208 THR A O 1
ATOM 1668 N N . ASP A 1 209 ? -5.125 21.328 2.227 1 90.88 209 ASP A N 1
ATOM 1669 C CA . ASP A 1 209 ? -6.293 21.125 3.078 1 90.88 209 ASP A CA 1
ATOM 1670 C C . ASP A 1 209 ? -6.23 19.781 3.793 1 90.88 209 ASP A C 1
ATOM 1672 O O . ASP A 1 209 ? -6.688 19.656 4.934 1 90.88 209 ASP A O 1
ATOM 1676 N N . ARG A 1 210 ? -5.719 18.781 3.139 1 92.31 210 ARG A N 1
ATOM 1677 C CA . ARG A 1 210 ? -5.539 17.469 3.768 1 92.31 210 ARG A CA 1
ATOM 1678 C C . ARG A 1 210 ? -4.629 17.578 4.988 1 92.31 210 ARG A C 1
ATOM 1680 O O . ARG A 1 210 ? -4.93 17 6.039 1 92.31 210 ARG A O 1
ATOM 1687 N N . PHE A 1 211 ? -3.537 18.312 4.797 1 92.31 211 PHE A N 1
ATOM 1688 C CA . PHE A 1 211 ? -2.605 18.531 5.895 1 92.31 211 PHE A CA 1
ATOM 1689 C C . PHE A 1 211 ? -3.311 19.188 7.074 1 92.31 211 PHE A C 1
ATOM 1691 O O . PHE A 1 211 ? -3.221 18.719 8.203 1 92.31 211 PHE A O 1
ATOM 1698 N N . ARG A 1 212 ? -4.02 20.172 6.809 1 88.62 212 ARG A N 1
ATOM 1699 C CA . ARG A 1 212 ? -4.711 20.938 7.84 1 88.62 212 ARG A CA 1
ATOM 1700 C C . ARG A 1 212 ? -5.773 20.094 8.531 1 88.62 212 ARG A C 1
ATOM 1702 O O . ARG A 1 212 ? -5.93 20.156 9.75 1 88.62 212 ARG A O 1
ATOM 1709 N N . SER A 1 213 ? -6.449 19.312 7.75 1 88.25 213 SER A N 1
ATOM 1710 C CA . SER A 1 213 ? -7.492 18.453 8.297 1 88.25 213 SER A CA 1
ATOM 1711 C C . SER A 1 213 ? -6.914 17.422 9.266 1 88.25 213 SER A C 1
ATOM 1713 O O . SER A 1 213 ? -7.484 17.172 10.336 1 88.25 213 SER A O 1
ATOM 1715 N N . LEU A 1 214 ? -5.844 16.844 8.938 1 87.5 214 LEU A N 1
ATOM 1716 C CA . LEU A 1 214 ? -5.207 15.82 9.758 1 87.5 214 LEU A CA 1
ATOM 1717 C C . LEU A 1 214 ? -4.691 16.406 11.062 1 87.5 214 LEU A C 1
ATOM 1719 O O . LEU A 1 214 ? -4.887 15.828 12.133 1 87.5 214 LEU A O 1
ATOM 1723 N N . ILE A 1 215 ? -4.086 17.547 10.938 1 83.88 215 ILE A N 1
ATOM 1724 C CA . ILE A 1 215 ? -3.459 18.141 12.102 1 83.88 215 ILE A CA 1
ATOM 1725 C C . ILE A 1 215 ? -4.535 18.625 13.07 1 83.88 215 ILE A C 1
ATOM 1727 O O . ILE A 1 215 ? -4.406 18.469 14.289 1 83.88 215 ILE A O 1
ATOM 1731 N N . GLU A 1 216 ? -5.508 19.203 12.578 1 79.12 216 GLU A N 1
ATOM 1732 C CA . GLU A 1 216 ? -6.59 19.688 13.438 1 79.12 216 GLU A CA 1
ATOM 1733 C C . GLU A 1 216 ? -7.242 18.531 14.195 1 79.12 216 GLU A C 1
ATOM 1735 O O . GLU A 1 216 ? -7.586 18.672 15.375 1 79.12 216 GLU A O 1
ATOM 1740 N N . ASN A 1 217 ? -7.336 17.469 13.555 1 76.19 217 ASN A N 1
ATOM 1741 C CA . ASN A 1 217 ? -7.957 16.312 14.188 1 76.19 217 ASN A CA 1
ATOM 1742 C C . ASN A 1 217 ? -7 15.609 15.141 1 76.19 217 ASN A C 1
ATOM 1744 O O . ASN A 1 217 ? -7.418 15.078 16.172 1 76.19 217 ASN A O 1
ATOM 1748 N N . TYR A 1 218 ? -5.805 15.492 14.703 1 69.62 218 TYR A N 1
ATOM 1749 C CA . TYR A 1 218 ? -4.789 14.922 15.586 1 69.62 218 TYR A CA 1
ATOM 1750 C C . TYR A 1 218 ? -4.668 15.727 16.875 1 69.62 218 TYR A C 1
ATOM 1752 O O . TYR A 1 218 ? -4.586 15.156 17.969 1 69.62 218 TYR A O 1
ATOM 1760 N N . PHE A 1 219 ? -4.586 17.016 16.797 1 60.78 219 PHE A N 1
ATOM 1761 C CA . PHE A 1 219 ? -4.461 17.906 17.953 1 60.78 219 PHE A CA 1
ATOM 1762 C C . PHE A 1 219 ? -5.688 17.797 18.844 1 60.78 219 PHE A C 1
ATOM 1764 O O . PHE A 1 219 ? -5.578 17.891 20.062 1 60.78 219 PHE A O 1
ATOM 1771 N N . ASP A 1 220 ? -6.684 17.516 18.234 1 60.25 220 ASP A N 1
ATOM 1772 C CA . ASP A 1 220 ? -7.879 17.328 19.047 1 60.25 220 ASP A CA 1
ATOM 1773 C C . ASP A 1 220 ? -7.805 16.031 19.844 1 60.25 220 ASP A C 1
ATOM 1775 O O . ASP A 1 220 ? -8.203 15.984 21.016 1 60.25 220 ASP A O 1
ATOM 1779 N N . ASP A 1 221 ? -7.164 15.117 19.219 1 59.44 221 ASP A N 1
ATOM 1780 C CA . ASP A 1 221 ? -7.094 13.805 19.844 1 59.44 221 ASP A CA 1
ATOM 1781 C C . ASP A 1 221 ? -5.883 13.703 20.781 1 59.44 221 ASP A C 1
ATOM 1783 O O . ASP A 1 221 ? -5.914 12.977 21.781 1 59.44 221 ASP A O 1
ATOM 1787 N N . TYR A 1 222 ? -4.777 14.398 20.344 1 55.94 222 TYR A N 1
ATOM 1788 C CA . TYR A 1 222 ? -3.527 14.219 21.062 1 55.94 222 TYR A CA 1
ATOM 1789 C C . TYR A 1 222 ? -3.039 15.547 21.641 1 55.94 222 TYR A C 1
ATOM 1791 O O . TYR A 1 222 ? -1.874 15.672 22.031 1 55.94 222 TYR A O 1
ATOM 1799 N N . ARG A 1 223 ? -3.854 16.578 21.781 1 50.81 223 ARG A N 1
ATOM 1800 C CA . ARG A 1 223 ? -3.543 17.922 22.25 1 50.81 223 ARG A CA 1
ATOM 1801 C C . ARG A 1 223 ? -2.562 17.891 23.422 1 50.81 223 ARG A C 1
ATOM 1803 O O . ARG A 1 223 ? -1.652 18.719 23.5 1 50.81 223 ARG A O 1
ATOM 1810 N N . GLY A 1 224 ? -2.914 17.078 24.281 1 48.31 224 GLY A N 1
ATOM 1811 C CA . GLY A 1 224 ? -2.143 17.125 25.516 1 48.31 224 GLY A CA 1
ATOM 1812 C C . GLY A 1 224 ? -0.664 16.859 25.312 1 48.31 224 GLY A C 1
ATOM 1813 O O . GLY A 1 224 ? 0.186 17.594 25.828 1 48.31 224 GLY A O 1
ATOM 1814 N N . ARG A 1 225 ? -0.436 15.906 24.625 1 50.81 225 ARG A N 1
ATOM 1815 C CA . ARG A 1 225 ? 0.957 15.492 24.5 1 50.81 225 ARG A CA 1
ATOM 1816 C C . ARG A 1 225 ? 1.739 16.469 23.625 1 50.81 225 ARG A C 1
ATOM 1818 O O . ARG A 1 225 ? 2.896 16.781 23.922 1 50.81 225 ARG A O 1
ATOM 1825 N N . PHE A 1 226 ? 1.096 16.969 22.656 1 49.09 226 PHE A N 1
ATOM 1826 C CA . PHE A 1 226 ? 1.723 17.922 21.766 1 49.09 226 PHE A CA 1
ATOM 1827 C C . PHE A 1 226 ? 2.037 19.234 22.484 1 49.09 226 PHE A C 1
ATOM 1829 O O . PHE A 1 226 ? 3.107 19.812 22.297 1 49.09 226 PHE A O 1
ATOM 1836 N N . ALA A 1 227 ? 1.045 19.609 23.312 1 47.97 227 ALA A N 1
ATOM 1837 C CA . ALA A 1 227 ? 1.238 20.812 24.109 1 47.97 227 ALA A CA 1
ATOM 1838 C C . ALA A 1 227 ? 2.434 20.656 25.047 1 47.97 227 ALA A C 1
ATOM 1840 O O . ALA A 1 227 ? 3.201 21.609 25.25 1 47.97 227 ALA A O 1
ATOM 1841 N N . GLU A 1 228 ? 2.527 19.547 25.562 1 50.47 228 GLU A N 1
ATOM 1842 C CA . GLU A 1 228 ? 3.623 19.281 26.484 1 50.47 228 GLU A CA 1
ATOM 1843 C C . GLU A 1 228 ? 4.973 19.344 25.781 1 50.47 228 GLU A C 1
ATOM 1845 O O . GLU A 1 228 ? 5.945 19.875 26.312 1 50.47 228 GLU A O 1
ATOM 1850 N N . LEU A 1 229 ? 4.93 18.859 24.688 1 49.69 229 LEU A N 1
ATOM 1851 C CA . LEU A 1 229 ? 6.164 18.844 23.922 1 49.69 229 LEU A CA 1
ATOM 1852 C C . LEU A 1 229 ? 6.512 20.234 23.422 1 49.69 229 LEU A C 1
ATOM 1854 O O . LEU A 1 229 ? 7.684 20.625 23.391 1 49.69 229 LEU A O 1
ATOM 1858 N N . MET A 1 230 ? 5.469 21 23.094 1 49.12 230 MET A N 1
ATOM 1859 C CA . MET A 1 230 ? 5.617 22.359 22.594 1 49.12 230 MET A CA 1
ATOM 1860 C C . MET A 1 230 ? 6.012 23.312 23.719 1 49.12 230 MET A C 1
ATOM 1862 O O . MET A 1 230 ? 6.781 24.25 23.5 1 49.12 230 MET A O 1
ATOM 1866 N N . ASN A 1 231 ? 5.32 23.25 24.828 1 45.5 231 ASN A N 1
ATOM 1867 C CA . ASN A 1 231 ? 5.582 24.109 25.969 1 45.5 231 ASN A CA 1
ATOM 1868 C C . ASN A 1 231 ? 6.918 23.781 26.625 1 45.5 231 ASN A C 1
ATOM 1870 O O . ASN A 1 231 ? 7.449 24.578 27.406 1 45.5 231 ASN A O 1
ATOM 1874 N N . GLY A 1 232 ? 7.309 22.656 26.594 1 43.38 232 GLY A N 1
ATOM 1875 C CA . GLY A 1 232 ? 8.594 22.391 27.219 1 43.38 232 GLY A CA 1
ATOM 1876 C C . GLY A 1 232 ? 9.75 23.109 26.547 1 43.38 232 GLY A C 1
ATOM 1877 O O . GLY A 1 232 ? 10.859 23.156 27.094 1 43.38 232 GLY A O 1
ATOM 1878 N N . GLY A 1 233 ? 9.695 23.375 25.328 1 38.88 233 GLY A N 1
ATOM 1879 C CA . GLY A 1 233 ? 10.695 24.219 24.703 1 38.88 233 GLY A CA 1
ATOM 1880 C C . GLY A 1 233 ? 10.617 25.672 25.141 1 38.88 233 GLY A C 1
ATOM 1881 O O . GLY A 1 233 ? 11.578 26.438 25 1 38.88 233 GLY A O 1
ATOM 1882 N N . ARG A 1 234 ? 9.539 26.391 25.547 1 40.78 234 ARG A N 1
ATOM 1883 C CA . ARG A 1 234 ? 9.406 27.812 25.812 1 40.78 234 ARG A CA 1
ATOM 1884 C C . ARG A 1 234 ? 9.961 28.156 27.203 1 40.78 234 ARG A C 1
ATOM 1886 O O . ARG A 1 234 ? 10.438 29.281 27.406 1 40.78 234 ARG A O 1
ATOM 1893 N N . ASP A 1 235 ? 9.773 27.422 28.312 1 36.66 235 ASP A N 1
ATOM 1894 C CA . ASP A 1 235 ? 10.25 27.922 29.609 1 36.66 235 ASP A CA 1
ATOM 1895 C C . ASP A 1 235 ? 11.773 28.016 29.625 1 36.66 235 ASP A C 1
ATOM 1897 O O . ASP A 1 235 ? 12.352 28.484 30.609 1 36.66 235 ASP A O 1
ATOM 1901 N N . ALA A 1 236 ? 12.43 27.5 28.703 1 36.09 236 ALA A N 1
ATOM 1902 C CA . ALA A 1 236 ? 13.852 27.719 28.938 1 36.09 236 ALA A CA 1
ATOM 1903 C C . ALA A 1 236 ? 14.273 29.109 28.516 1 36.09 236 ALA A C 1
ATOM 1905 O O . ALA A 1 236 ? 15.43 29.5 28.703 1 36.09 236 ALA A O 1
ATOM 1906 N N . THR A 1 237 ? 13.531 29.688 27.562 1 28.45 237 THR A N 1
ATOM 1907 C CA . THR A 1 237 ? 14.102 30.984 27.25 1 28.45 237 THR A CA 1
ATOM 1908 C C . THR A 1 237 ? 13.562 32.062 28.172 1 28.45 237 THR A C 1
ATOM 1910 O O . THR A 1 237 ? 13.961 33.219 28.094 1 28.45 237 THR A O 1
ATOM 1913 N N . ASP A 1 238 ? 12.445 31.844 28.984 1 26.25 238 ASP A N 1
ATOM 1914 C CA . ASP A 1 238 ? 12.336 32.969 29.906 1 26.25 238 ASP A CA 1
ATOM 1915 C C . ASP A 1 238 ? 13.32 32.844 31.062 1 26.25 238 ASP A C 1
ATOM 1917 O O . ASP A 1 238 ? 13.492 31.75 31.609 1 26.25 238 ASP A O 1
ATOM 1921 N N . MET B 1 1 ? -31.875 -1.969 3.832 1 51.03 1 MET B N 1
ATOM 1922 C CA . MET B 1 1 ? -30.719 -2.822 4.066 1 51.03 1 MET B CA 1
ATOM 1923 C C . MET B 1 1 ? -30.484 -3.02 5.562 1 51.03 1 MET B C 1
ATOM 1925 O O . MET B 1 1 ? -30.562 -2.066 6.336 1 51.03 1 MET B O 1
ATOM 1929 N N . GLU B 1 2 ? -30.703 -4.246 5.949 1 68.25 2 GLU B N 1
ATOM 1930 C CA . GLU B 1 2 ? -30.547 -4.473 7.379 1 68.25 2 GLU B CA 1
ATOM 1931 C C . GLU B 1 2 ? -29.109 -4.168 7.824 1 68.25 2 GLU B C 1
ATOM 1933 O O . GLU B 1 2 ? -28.156 -4.633 7.203 1 68.25 2 GLU B O 1
ATOM 1938 N N . ASN B 1 3 ? -28.938 -3.207 8.672 1 83.5 3 ASN B N 1
ATOM 1939 C CA . ASN B 1 3 ? -27.688 -2.705 9.227 1 83.5 3 ASN B CA 1
ATOM 1940 C C . ASN B 1 3 ? -26.75 -3.844 9.641 1 83.5 3 ASN B C 1
ATOM 1942 O O . ASN B 1 3 ? -25.547 -3.76 9.453 1 83.5 3 ASN B O 1
ATOM 1946 N N . ARG B 1 4 ? -27.422 -4.988 9.93 1 90.5 4 ARG B N 1
ATOM 1947 C CA . ARG B 1 4 ? -26.609 -6.117 10.375 1 90.5 4 ARG B CA 1
ATOM 1948 C C . ARG B 1 4 ? -25.922 -6.797 9.203 1 90.5 4 ARG B C 1
ATOM 1950 O O . ARG B 1 4 ? -24.766 -7.219 9.32 1 90.5 4 ARG B O 1
ATOM 1957 N N . ASN B 1 5 ? -26.656 -6.918 8.094 1 94.5 5 ASN B N 1
ATOM 1958 C CA . ASN B 1 5 ? -26.078 -7.539 6.906 1 94.5 5 ASN B CA 1
ATOM 1959 C C . ASN B 1 5 ? -24.938 -6.699 6.332 1 94.5 5 ASN B C 1
ATOM 1961 O O . ASN B 1 5 ? -23.938 -7.242 5.887 1 94.5 5 ASN B O 1
ATOM 1965 N N . LEU B 1 6 ? -25.172 -5.406 6.379 1 94.94 6 LEU B N 1
ATOM 1966 C CA . LEU B 1 6 ? -24.109 -4.5 5.934 1 94.94 6 LEU B CA 1
ATOM 1967 C C . LEU B 1 6 ? -22.859 -4.652 6.797 1 94.94 6 LEU B C 1
ATOM 1969 O O . LEU B 1 6 ? -21.75 -4.73 6.277 1 94.94 6 LEU B O 1
ATOM 1973 N N . ASP B 1 7 ? -23.078 -4.715 8.008 1 95.88 7 ASP B N 1
ATOM 1974 C CA . ASP B 1 7 ? -21.969 -4.859 8.961 1 95.88 7 ASP B CA 1
ATOM 1975 C C . ASP B 1 7 ? -21.172 -6.133 8.688 1 95.88 7 ASP B C 1
ATOM 1977 O O . ASP B 1 7 ? -19.953 -6.098 8.633 1 95.88 7 ASP B O 1
ATOM 1981 N N . LYS B 1 8 ? -21.859 -7.207 8.5 1 96.88 8 LYS B N 1
ATOM 1982 C CA . LYS B 1 8 ? -21.219 -8.484 8.227 1 96.88 8 LYS B CA 1
ATOM 1983 C C . LYS B 1 8 ? -20.469 -8.445 6.898 1 96.88 8 LYS B C 1
ATOM 1985 O O . LYS B 1 8 ? -19.344 -8.945 6.801 1 96.88 8 LYS B O 1
ATOM 1990 N N . ALA B 1 9 ? -21.094 -7.871 5.891 1 97.69 9 ALA B N 1
ATOM 1991 C CA . ALA B 1 9 ? -20.469 -7.773 4.574 1 97.69 9 ALA B CA 1
ATOM 1992 C C . ALA B 1 9 ? -19.188 -6.961 4.633 1 97.69 9 ALA B C 1
ATOM 1994 O O . ALA B 1 9 ? -18.156 -7.363 4.066 1 97.69 9 ALA B O 1
ATOM 1995 N N . LEU B 1 10 ? -19.25 -5.887 5.355 1 97.19 10 LEU B N 1
ATOM 1996 C CA . LEU B 1 10 ? -18.078 -5.02 5.469 1 97.19 10 LEU B CA 1
ATOM 1997 C C . LEU B 1 10 ? -16.984 -5.688 6.285 1 97.19 10 LEU B C 1
ATOM 1999 O O . LEU B 1 10 ? -15.797 -5.477 6.027 1 97.19 10 LEU B O 1
ATOM 2003 N N . ASP B 1 11 ? -17.359 -6.488 7.219 1 97.5 11 ASP B N 1
ATOM 2004 C CA . ASP B 1 11 ? -16.391 -7.277 7.961 1 97.5 11 ASP B CA 1
ATOM 2005 C C . ASP B 1 11 ? -15.641 -8.242 7.035 1 97.5 11 ASP B C 1
ATOM 2007 O O . ASP B 1 11 ? -14.422 -8.375 7.125 1 97.5 11 ASP B O 1
ATOM 2011 N N . ILE B 1 12 ? -16.391 -8.883 6.207 1 98.12 12 ILE B N 1
ATOM 2012 C CA . ILE B 1 12 ? -15.797 -9.812 5.258 1 98.12 12 ILE B CA 1
ATOM 2013 C C . ILE B 1 12 ? -14.812 -9.078 4.355 1 98.12 12 ILE B C 1
ATOM 2015 O O . ILE B 1 12 ? -13.672 -9.516 4.176 1 98.12 12 ILE B O 1
ATOM 2019 N N . VAL B 1 13 ? -15.234 -7.902 3.842 1 97.75 13 VAL B N 1
ATOM 2020 C CA . VAL B 1 13 ? -14.398 -7.094 2.961 1 97.75 13 VAL B CA 1
ATOM 2021 C C . VAL B 1 13 ? -13.125 -6.676 3.695 1 97.75 13 VAL B C 1
ATOM 2023 O O . VAL B 1 13 ? -12.023 -6.793 3.156 1 97.75 13 VAL B O 1
ATOM 2026 N N . SER B 1 14 ? -13.281 -6.27 4.871 1 96.56 14 SER B N 1
ATOM 2027 C CA . SER B 1 14 ? -12.148 -5.84 5.688 1 96.56 14 SER B CA 1
ATOM 2028 C C . SER B 1 14 ? -11.164 -6.98 5.91 1 96.56 14 SER B C 1
ATOM 2030 O O . SER B 1 14 ? -9.961 -6.809 5.746 1 96.56 14 SER B O 1
ATOM 2032 N N . LYS B 1 15 ? -11.68 -8.148 6.273 1 96.62 15 LYS B N 1
ATOM 2033 C CA . LYS B 1 15 ? -10.828 -9.312 6.512 1 96.62 15 LYS B CA 1
ATOM 2034 C C . LYS B 1 15 ? -10.078 -9.703 5.242 1 96.62 15 LYS B C 1
ATOM 2036 O O . LYS B 1 15 ? -8.883 -10.008 5.293 1 96.62 15 LYS B O 1
ATOM 2041 N N . LEU B 1 16 ? -10.758 -9.664 4.156 1 96.25 16 LEU B N 1
ATOM 2042 C CA . LEU B 1 16 ? -10.141 -10.039 2.889 1 96.25 16 LEU B CA 1
ATOM 2043 C C . LEU B 1 16 ? -9.039 -9.07 2.506 1 96.25 16 LEU B C 1
ATOM 2045 O O . LEU B 1 16 ? -7.949 -9.484 2.096 1 96.25 16 LEU B O 1
ATOM 2049 N N . ILE B 1 17 ? -9.273 -7.785 2.68 1 94.25 17 ILE B N 1
ATOM 2050 C CA . ILE B 1 17 ? -8.32 -6.766 2.258 1 94.25 17 ILE B CA 1
ATOM 2051 C C . ILE B 1 17 ? -7.094 -6.793 3.17 1 94.25 17 ILE B C 1
ATOM 2053 O O . ILE B 1 17 ? -5.977 -6.5 2.732 1 94.25 17 ILE B O 1
ATOM 2057 N N . THR B 1 18 ? -7.309 -7.223 4.449 1 91.31 18 THR B N 1
ATOM 2058 C CA . THR B 1 18 ? -6.203 -7.266 5.398 1 91.31 18 THR B CA 1
ATOM 2059 C C . THR B 1 18 ? -5.445 -8.586 5.289 1 91.31 18 THR B C 1
ATOM 2061 O O . THR B 1 18 ? -4.461 -8.805 6 1 91.31 18 THR B O 1
ATOM 2064 N N . GLY B 1 19 ? -5.891 -9.484 4.434 1 88.69 19 GLY B N 1
ATOM 2065 C CA . GLY B 1 19 ? -5.18 -10.727 4.168 1 88.69 19 GLY B CA 1
ATOM 2066 C C . GLY B 1 19 ? -5.578 -11.852 5.105 1 88.69 19 GLY B C 1
ATOM 2067 O O . GLY B 1 19 ? -4.902 -12.883 5.164 1 88.69 19 GLY B O 1
ATOM 2068 N N . GLU B 1 20 ? -6.645 -11.617 5.848 1 91.88 20 GLU B N 1
ATOM 2069 C CA . GLU B 1 20 ? -7.105 -12.68 6.73 1 91.88 20 GLU B CA 1
ATOM 2070 C C . GLU B 1 20 ? -7.855 -13.758 5.953 1 91.88 20 GLU B C 1
ATOM 2072 O O . GLU B 1 20 ? -8.461 -13.477 4.914 1 91.88 20 GLU B O 1
ATOM 2077 N N . ASN B 1 21 ? -7.828 -14.883 6.535 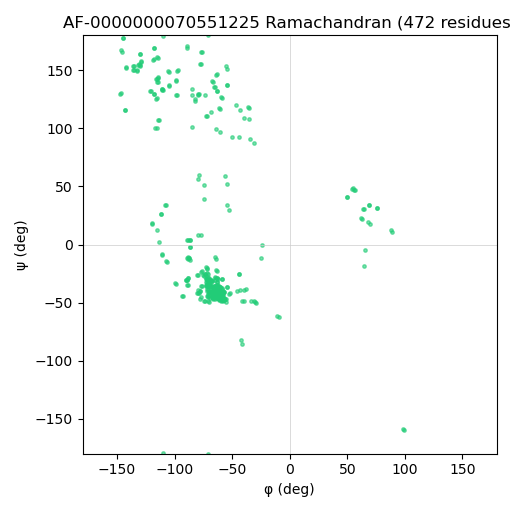1 91.56 21 ASN B N 1
ATOM 2078 C CA . ASN B 1 21 ? -8.5 -16.016 5.895 1 91.56 21 ASN B CA 1
ATOM 2079 C C . ASN B 1 21 ? -10 -16.016 6.184 1 91.56 21 ASN B C 1
ATOM 2081 O O . ASN B 1 21 ? -10.414 -15.914 7.34 1 91.56 21 ASN B O 1
ATOM 2085 N N . VAL B 1 22 ? -10.805 -16.016 5.172 1 97.44 22 VAL B N 1
ATOM 2086 C CA . VAL B 1 22 ? -12.25 -16.219 5.266 1 97.44 22 VAL B CA 1
ATOM 2087 C C . VAL B 1 22 ? -12.648 -17.516 4.555 1 97.44 22 VAL B C 1
ATOM 2089 O O . VAL B 1 22 ? -12.734 -17.547 3.326 1 97.44 22 VAL B O 1
ATOM 2092 N N . SER B 1 23 ? -12.852 -18.516 5.297 1 96.69 23 SER B N 1
ATOM 2093 C CA . SER B 1 23 ? -13.117 -19.844 4.754 1 96.69 23 SER B CA 1
ATOM 2094 C C . SER B 1 23 ? -14.102 -20.609 5.633 1 96.69 23 SER B C 1
ATOM 2096 O O . SER B 1 23 ? -14.562 -20.094 6.652 1 96.69 23 SER B O 1
ATOM 2098 N N . GLU B 1 24 ? -14.414 -21.766 5.176 1 96 24 GLU B N 1
ATOM 2099 C CA . GLU B 1 24 ? -15.359 -22.594 5.902 1 96 24 GLU B CA 1
ATOM 2100 C C . GLU B 1 24 ? -14.82 -22.984 7.277 1 96 24 GLU B C 1
ATOM 2102 O O . GLU B 1 24 ? -15.594 -23.266 8.195 1 96 24 GLU B O 1
ATOM 2107 N N . ARG B 1 25 ? -13.5 -22.906 7.359 1 92.75 25 ARG B N 1
ATOM 2108 C CA . ARG B 1 25 ? -12.852 -23.281 8.609 1 92.75 25 ARG B CA 1
ATOM 2109 C C . ARG B 1 25 ? -12.086 -22.094 9.203 1 92.75 25 ARG B C 1
ATOM 2111 O O . ARG B 1 25 ? -11.797 -21.125 8.5 1 92.75 25 ARG B O 1
ATOM 2118 N N . GLY B 1 26 ? -11.828 -22.141 10.508 1 91.94 26 GLY B N 1
ATOM 2119 C CA . GLY B 1 26 ? -10.992 -21.141 11.148 1 91.94 26 GLY B CA 1
ATOM 2120 C C . GLY B 1 26 ? -11.789 -20.062 11.867 1 91.94 26 GLY B C 1
ATOM 2121 O O . GLY B 1 26 ? -12.977 -20.25 12.133 1 91.94 26 GLY B O 1
ATOM 2122 N N . GLU B 1 27 ? -11.18 -18.891 12.125 1 93.94 27 GLU B N 1
ATOM 2123 C CA . GLU B 1 27 ? -11.711 -17.844 12.977 1 93.94 27 GLU B CA 1
ATOM 2124 C C . GLU B 1 27 ? -12.859 -17.094 12.297 1 93.94 27 GLU B C 1
ATOM 2126 O O . GLU B 1 27 ? -13.766 -16.609 12.969 1 93.94 27 GLU B O 1
ATOM 2131 N N . ASN B 1 28 ? -12.883 -17.094 10.953 1 96.88 28 ASN B N 1
ATOM 2132 C CA . ASN B 1 28 ? -13.875 -16.312 10.242 1 96.88 28 ASN B CA 1
ATOM 2133 C C . ASN B 1 28 ? -14.883 -17.203 9.516 1 96.88 28 ASN B C 1
ATOM 2135 O O . ASN B 1 28 ? -15.484 -16.781 8.523 1 96.88 28 ASN B O 1
ATOM 2139 N N . ALA B 1 29 ? -15.062 -18.391 10.039 1 96.88 29 ALA B N 1
ATOM 2140 C CA . ALA B 1 29 ? -15.969 -19.359 9.422 1 96.88 29 ALA B CA 1
ATOM 2141 C C . ALA B 1 29 ? -17.406 -18.828 9.406 1 96.88 29 ALA B C 1
ATOM 2143 O O . ALA B 1 29 ? -18.141 -19.078 8.445 1 96.88 29 ALA B O 1
ATOM 2144 N N . ALA B 1 30 ? -17.797 -18.125 10.438 1 97.38 30 ALA B N 1
ATOM 2145 C CA . ALA B 1 30 ? -19.141 -17.594 10.523 1 97.38 30 ALA B CA 1
ATOM 2146 C C . ALA B 1 30 ? -19.406 -16.578 9.422 1 97.38 30 ALA B C 1
ATOM 2148 O O . ALA B 1 30 ? -20.5 -16.547 8.844 1 97.38 30 ALA B O 1
ATOM 2149 N N . LEU B 1 31 ? -18.422 -15.797 9.156 1 97.94 31 LEU B N 1
ATOM 2150 C CA . LEU B 1 31 ? -18.547 -14.805 8.094 1 97.94 31 LEU B CA 1
ATOM 2151 C C . LEU B 1 31 ? -18.656 -15.477 6.73 1 97.94 31 LEU B C 1
ATOM 2153 O O . LEU B 1 31 ? -19.438 -15.047 5.883 1 97.94 31 LEU B O 1
ATOM 2157 N N . TYR B 1 32 ? -17.922 -16.531 6.598 1 98.06 32 TYR B N 1
ATOM 2158 C CA . TYR B 1 32 ? -17.984 -17.297 5.352 1 98.06 32 TYR B CA 1
ATOM 2159 C C . TYR B 1 32 ? -19.375 -17.891 5.145 1 98.06 32 TYR B C 1
ATOM 2161 O O . TYR B 1 32 ? -19.891 -17.906 4.023 1 98.06 32 TYR B O 1
ATOM 2169 N N . GLN B 1 33 ? -19.969 -18.344 6.191 1 97.69 33 GLN B N 1
ATOM 2170 C CA . GLN B 1 33 ? -21.312 -18.891 6.117 1 97.69 33 GLN B CA 1
ATOM 2171 C C . GLN B 1 33 ? -22.328 -17.812 5.727 1 97.69 33 GLN B C 1
ATOM 2173 O O . GLN B 1 33 ? -23.219 -18.062 4.914 1 97.69 33 GLN B O 1
ATOM 2178 N N . GLU B 1 34 ? -22.156 -16.688 6.285 1 97.31 34 GLU B N 1
ATOM 2179 C CA . GLU B 1 34 ? -23.031 -15.57 5.93 1 97.31 34 GLU B CA 1
ATOM 2180 C C . GLU B 1 34 ? -22.891 -15.219 4.449 1 97.31 34 GLU B C 1
ATOM 2182 O O . GLU B 1 34 ? -23.891 -14.945 3.779 1 97.31 34 GLU B O 1
ATOM 2187 N N . TYR B 1 35 ? -21.734 -15.258 3.986 1 97.75 35 TYR B N 1
ATOM 2188 C CA . TYR B 1 35 ? -21.453 -14.961 2.588 1 97.75 35 TYR B CA 1
ATOM 2189 C C . TYR B 1 35 ? -22.156 -15.945 1.663 1 97.75 35 TYR B C 1
ATOM 2191 O O . TYR B 1 35 ? -22.703 -15.547 0.632 1 97.75 35 TYR B O 1
ATOM 2199 N N . ASN B 1 36 ? -22.219 -17.172 2.08 1 97 36 ASN B N 1
ATOM 2200 C CA . ASN B 1 36 ? -22.75 -18.219 1.224 1 97 36 ASN B CA 1
ATOM 2201 C C . ASN B 1 36 ? -24.266 -18.359 1.371 1 97 36 ASN B C 1
ATOM 2203 O O . ASN B 1 36 ? -24.953 -18.75 0.423 1 97 36 ASN B O 1
ATOM 2207 N N . ASN B 1 37 ? -24.703 -18.031 2.512 1 96.56 37 ASN B N 1
ATOM 2208 C CA . ASN B 1 37 ? -26.094 -18.375 2.811 1 96.56 37 ASN B CA 1
ATOM 2209 C C . ASN B 1 37 ? -27 -17.141 2.807 1 96.56 37 ASN B C 1
ATOM 2211 O O . ASN B 1 37 ? -28.219 -17.25 2.814 1 96.56 37 ASN B O 1
ATOM 2215 N N . ASN B 1 38 ? -26.391 -16.016 2.846 1 96.12 38 ASN B N 1
ATOM 2216 C CA . ASN B 1 38 ? -27.141 -14.75 2.881 1 96.12 38 ASN B CA 1
ATOM 2217 C C . ASN B 1 38 ? -26.922 -13.938 1.608 1 96.12 38 ASN B C 1
ATOM 2219 O O . ASN B 1 38 ? -25.891 -13.297 1.444 1 96.12 38 ASN B O 1
ATOM 2223 N N . ALA B 1 39 ? -27.844 -13.883 0.835 1 95.19 39 ALA B N 1
ATOM 2224 C CA . ALA B 1 39 ? -27.75 -13.266 -0.487 1 95.19 39 ALA B CA 1
ATOM 2225 C C . ALA B 1 39 ? -27.422 -11.781 -0.378 1 95.19 39 ALA B C 1
ATOM 2227 O O . ALA B 1 39 ? -26.672 -11.242 -1.198 1 95.19 39 ALA B O 1
ATOM 2228 N N . GLU B 1 40 ? -28.016 -11.188 0.557 1 95.31 40 GLU B N 1
ATOM 2229 C CA . GLU B 1 40 ? -27.766 -9.766 0.72 1 95.31 40 GLU B CA 1
ATOM 2230 C C . GLU B 1 40 ? -26.312 -9.5 1.086 1 95.31 40 GLU B C 1
ATOM 2232 O O . GLU B 1 40 ? -25.688 -8.57 0.56 1 95.31 40 GLU B O 1
ATOM 2237 N N . VAL B 1 41 ? -25.828 -10.281 1.988 1 96.88 41 VAL B N 1
ATOM 2238 C CA . VAL B 1 41 ? -24.422 -10.164 2.371 1 96.88 41 VAL B CA 1
ATOM 2239 C C . VAL B 1 41 ? -23.531 -10.422 1.159 1 96.88 41 VAL B C 1
ATOM 2241 O O . VAL B 1 41 ? -22.594 -9.656 0.9 1 96.88 41 VAL B O 1
ATOM 2244 N N . TYR B 1 42 ? -23.859 -11.414 0.419 1 97.19 42 TYR B N 1
ATOM 2245 C CA . TYR B 1 42 ? -23.141 -11.766 -0.803 1 97.19 42 TYR B CA 1
ATOM 2246 C C . TYR B 1 42 ? -23.094 -10.578 -1.759 1 97.19 42 TYR B C 1
ATOM 2248 O O . TYR B 1 42 ? -22.016 -10.195 -2.227 1 97.19 42 TYR B O 1
ATOM 2256 N N . ASP B 1 43 ? -24.172 -9.969 -1.945 1 96.12 43 ASP B N 1
ATOM 2257 C CA . ASP B 1 43 ? -24.281 -8.859 -2.891 1 96.12 43 ASP B CA 1
ATOM 2258 C C . ASP B 1 43 ? -23.469 -7.656 -2.42 1 96.12 43 ASP B C 1
ATOM 2260 O O . ASP B 1 43 ? -22.781 -7.012 -3.219 1 96.12 43 ASP B O 1
ATOM 2264 N N . ILE B 1 44 ? -23.594 -7.328 -1.166 1 96.62 44 ILE B N 1
ATOM 2265 C CA . ILE B 1 44 ? -22.906 -6.168 -0.617 1 96.62 44 ILE B CA 1
ATOM 2266 C C . ILE B 1 44 ? -21.406 -6.375 -0.703 1 96.62 44 ILE B C 1
ATOM 2268 O O . ILE B 1 44 ? -20.656 -5.449 -1.03 1 96.62 44 ILE B O 1
ATOM 2272 N N . VAL B 1 45 ? -20.922 -7.594 -0.425 1 97.81 45 VAL B N 1
ATOM 2273 C CA . VAL B 1 45 ? -19.5 -7.91 -0.523 1 97.81 45 VAL B CA 1
ATOM 2274 C C . VAL B 1 45 ? -19.016 -7.668 -1.949 1 97.81 45 VAL B C 1
ATOM 2276 O O . VAL B 1 45 ? -18.016 -6.973 -2.162 1 97.81 45 VAL B O 1
ATOM 2279 N N . HIS B 1 46 ? -19.75 -8.133 -2.887 1 97.31 46 HIS B N 1
ATOM 2280 C CA . HIS B 1 46 ? -19.359 -8.008 -4.285 1 97.31 46 HIS B CA 1
ATOM 2281 C C . HIS B 1 46 ? -19.391 -6.555 -4.742 1 97.31 46 HIS B C 1
ATOM 2283 O O . HIS B 1 46 ? -18.5 -6.098 -5.461 1 97.31 46 HIS B O 1
ATOM 2289 N N . MET B 1 47 ? -20.359 -5.875 -4.312 1 96 47 MET B N 1
ATOM 2290 C CA . MET B 1 47 ? -20.453 -4.461 -4.66 1 96 47 MET B CA 1
ATOM 2291 C C . MET B 1 47 ? -19.297 -3.668 -4.07 1 96 47 MET B C 1
ATOM 2293 O O . MET B 1 47 ? -18.703 -2.822 -4.75 1 96 47 MET B O 1
ATOM 2297 N N . SER B 1 48 ? -19.047 -3.914 -2.828 1 97.12 48 SER B N 1
ATOM 2298 C CA . SER B 1 48 ? -17.969 -3.219 -2.137 1 97.12 48 SER B CA 1
ATOM 2299 C C . SER B 1 48 ? -16.625 -3.465 -2.818 1 97.12 48 SER B C 1
ATOM 2301 O O . SER B 1 48 ? -15.875 -2.523 -3.088 1 97.12 48 SER B O 1
ATOM 2303 N N . LEU B 1 49 ? -16.328 -4.703 -3.111 1 97.25 49 LEU B N 1
ATOM 2304 C CA . LEU B 1 49 ? -15.055 -5.066 -3.727 1 97.25 49 LEU B CA 1
ATOM 2305 C C . LEU B 1 49 ? -14.953 -4.492 -5.133 1 97.25 49 LEU B C 1
ATOM 2307 O O . LEU B 1 49 ? -13.875 -4.039 -5.543 1 97.25 49 LEU B O 1
ATOM 2311 N N . LYS B 1 50 ? -16.047 -4.535 -5.82 1 96.06 50 LYS B N 1
ATOM 2312 C CA . LYS B 1 50 ? -16.062 -3.955 -7.16 1 96.06 50 LYS B CA 1
ATOM 2313 C C . LYS B 1 50 ? -15.719 -2.471 -7.121 1 96.06 50 LYS B C 1
ATOM 2315 O O . LYS B 1 50 ? -14.914 -1.993 -7.926 1 96.06 50 LYS B O 1
ATOM 2320 N N . LYS B 1 51 ? -16.281 -1.752 -6.18 1 95.69 51 LYS B N 1
ATOM 2321 C CA . LYS B 1 51 ? -16.031 -0.319 -6.047 1 95.69 51 LYS B CA 1
ATOM 2322 C C . LYS B 1 51 ? -14.57 -0.046 -5.684 1 95.69 51 LYS B C 1
ATOM 2324 O O . LYS B 1 51 ? -14.023 0.994 -6.051 1 95.69 51 LYS B O 1
ATOM 2329 N N . LEU B 1 52 ? -14.031 -0.993 -5.02 1 94.94 52 LEU B N 1
ATOM 2330 C CA . LEU B 1 52 ? -12.633 -0.865 -4.637 1 94.94 52 LEU B CA 1
ATOM 2331 C C . LEU B 1 52 ? -11.719 -1.422 -5.727 1 94.94 52 LEU B C 1
ATOM 2333 O O . LEU B 1 52 ? -10.5 -1.484 -5.551 1 94.94 52 LEU B O 1
ATOM 2337 N N . ASN B 1 53 ? -12.305 -1.857 -6.871 1 95.12 53 ASN B N 1
ATOM 2338 C CA . ASN B 1 53 ? -11.594 -2.453 -7.996 1 95.12 53 ASN B CA 1
ATOM 2339 C C . ASN B 1 53 ? -10.781 -3.668 -7.566 1 95.12 53 ASN B C 1
ATOM 2341 O O . ASN B 1 53 ? -9.586 -3.76 -7.871 1 95.12 53 ASN B O 1
ATOM 2345 N N . LEU B 1 54 ? -11.438 -4.516 -6.793 1 95.44 54 LEU B N 1
ATOM 2346 C CA . LEU B 1 54 ? -10.875 -5.793 -6.363 1 95.44 54 LEU B CA 1
ATOM 2347 C C . LEU B 1 54 ? -11.656 -6.957 -6.961 1 95.44 54 LEU B C 1
ATOM 2349 O O . LEU B 1 54 ? -12.883 -6.898 -7.066 1 95.44 54 LEU B O 1
ATOM 2353 N N . ASN B 1 55 ? -10.953 -7.996 -7.297 1 92.94 55 ASN B N 1
ATOM 2354 C CA . ASN B 1 55 ? -11.562 -9.242 -7.75 1 92.94 55 ASN B CA 1
ATOM 2355 C C . ASN B 1 55 ? -11.648 -10.266 -6.625 1 92.94 55 ASN B C 1
ATOM 2357 O O . ASN B 1 55 ? -10.719 -10.398 -5.824 1 92.94 55 ASN B O 1
ATOM 2361 N N . ILE B 1 56 ? -12.711 -10.977 -6.598 1 95.25 56 ILE B N 1
ATOM 2362 C CA . ILE B 1 56 ? -12.891 -12 -5.574 1 95.25 56 ILE B CA 1
ATOM 2363 C C . ILE B 1 56 ? -12.938 -13.375 -6.23 1 95.25 56 ILE B C 1
ATOM 2365 O O . ILE B 1 56 ? -13.547 -13.555 -7.285 1 95.25 56 ILE B O 1
ATOM 2369 N N . TYR B 1 57 ? -12.305 -14.312 -5.582 1 92.19 57 TYR B N 1
ATOM 2370 C CA . TYR B 1 57 ? -12.227 -15.695 -6.043 1 92.19 57 TYR B CA 1
ATOM 2371 C C . TYR B 1 57 ? -12.547 -16.656 -4.91 1 92.19 57 TYR B C 1
ATOM 2373 O O . TYR B 1 57 ? -12.32 -16.359 -3.738 1 92.19 57 TYR B O 1
ATOM 2381 N N . GLU B 1 58 ? -13.094 -17.75 -5.312 1 92.31 58 GLU B N 1
ATOM 2382 C CA . GLU B 1 58 ? -13.352 -18.812 -4.355 1 92.31 58 GLU B CA 1
ATOM 2383 C C . GLU B 1 58 ? -12.57 -20.078 -4.715 1 92.31 58 GLU B C 1
ATOM 2385 O O . GLU B 1 58 ? -12.523 -20.469 -5.883 1 92.31 58 GLU B O 1
ATOM 2390 N N . TYR B 1 59 ? -11.875 -20.594 -3.744 1 91.06 59 TYR B N 1
ATOM 2391 C CA . TYR B 1 59 ? -11.117 -21.828 -3.914 1 91.06 59 TYR B CA 1
ATOM 2392 C C . TYR B 1 59 ? -11.094 -22.641 -2.623 1 91.06 59 TYR B C 1
ATOM 2394 O O . TYR B 1 59 ? -10.867 -22.094 -1.542 1 91.06 59 TYR B O 1
ATOM 2402 N N . ASN B 1 60 ? -11.422 -23.938 -2.736 1 92.19 60 ASN B N 1
ATOM 2403 C CA . ASN B 1 60 ? -11.398 -24.859 -1.604 1 92.19 60 ASN B CA 1
ATOM 2404 C C . ASN B 1 60 ? -12.141 -24.297 -0.399 1 92.19 60 ASN B C 1
ATOM 2406 O O . ASN B 1 60 ? -11.609 -24.266 0.711 1 92.19 60 ASN B O 1
ATOM 2410 N N . ASN B 1 61 ? -13.258 -23.672 -0.623 1 94.62 61 ASN B N 1
ATOM 2411 C CA . ASN B 1 61 ? -14.148 -23.141 0.399 1 94.62 61 ASN B CA 1
ATOM 2412 C C . ASN B 1 61 ? -13.523 -21.953 1.125 1 94.62 61 ASN B C 1
ATOM 2414 O O . ASN B 1 61 ? -13.625 -21.844 2.35 1 94.62 61 ASN B O 1
ATOM 2418 N N . GLY B 1 62 ? -12.758 -21.188 0.379 1 95.5 62 GLY B N 1
ATOM 2419 C CA . GLY B 1 62 ? -12.172 -19.953 0.87 1 95.5 62 GLY B CA 1
ATOM 2420 C C . GLY B 1 62 ? -12.281 -18.812 -0.117 1 95.5 62 GLY B C 1
ATOM 2421 O O . GLY B 1 62 ? -12.383 -19.031 -1.325 1 95.5 62 GLY B O 1
ATOM 2422 N N . LEU B 1 63 ? -12.289 -17.656 0.448 1 96.88 63 LEU B N 1
ATOM 2423 C CA . LEU B 1 63 ? -12.398 -16.453 -0.37 1 96.88 63 LEU B CA 1
ATOM 2424 C C . LEU B 1 63 ? -11.047 -15.742 -0.477 1 96.88 63 LEU B C 1
ATOM 2426 O O . LEU B 1 63 ? -10.336 -15.609 0.519 1 96.88 63 LEU B O 1
ATOM 2430 N N . TYR B 1 64 ? -10.734 -15.297 -1.65 1 95 64 TYR B N 1
ATOM 2431 C CA . TYR B 1 64 ? -9.5 -14.578 -1.924 1 95 64 TYR B CA 1
ATOM 2432 C C . TYR B 1 64 ? -9.758 -13.359 -2.801 1 95 64 TYR B C 1
ATOM 2434 O O . TYR B 1 64 ? -10.703 -13.352 -3.598 1 95 64 TYR B O 1
ATOM 2442 N N . VAL B 1 65 ? -8.914 -12.359 -2.605 1 94.62 65 VAL B N 1
ATOM 2443 C CA . VAL B 1 65 ? -9.102 -11.148 -3.404 1 94.62 65 VAL B CA 1
ATOM 2444 C C . VAL B 1 65 ? -7.781 -10.742 -4.047 1 94.62 65 VAL B C 1
ATOM 2446 O O . VAL B 1 65 ? -6.707 -11.102 -3.559 1 94.62 65 VAL B O 1
ATOM 2449 N N . SER B 1 66 ? -7.84 -10.062 -5.121 1 92 66 SER B N 1
ATOM 2450 C CA . SER B 1 66 ? -6.691 -9.484 -5.812 1 92 66 SER B CA 1
ATOM 2451 C C . SER B 1 66 ? -7.027 -8.117 -6.398 1 92 66 SER B C 1
ATOM 2453 O O . SER B 1 66 ? -8.195 -7.82 -6.66 1 92 66 SER B O 1
ATOM 2455 N N . ALA B 1 67 ? -6.031 -7.309 -6.523 1 92 67 ALA B N 1
ATOM 2456 C CA . ALA B 1 67 ? -6.223 -5.98 -7.098 1 92 67 ALA B CA 1
ATOM 2457 C C . ALA B 1 67 ? -6.633 -6.066 -8.562 1 92 67 ALA B C 1
ATOM 2459 O O . ALA B 1 67 ? -6.105 -6.887 -9.312 1 92 67 ALA B O 1
ATOM 2460 N N . GLY B 1 68 ? -7.598 -5.285 -8.938 1 89.62 68 GLY B N 1
ATOM 2461 C CA . GLY B 1 68 ? -7.953 -5.164 -10.344 1 89.62 68 GLY B CA 1
ATOM 2462 C C . GLY B 1 68 ? -6.918 -4.406 -11.156 1 89.62 68 GLY B C 1
ATOM 2463 O O . GLY B 1 68 ? -5.91 -3.947 -10.609 1 89.62 68 GLY B O 1
ATOM 2464 N N . ASP B 1 69 ? -7.172 -4.27 -12.375 1 85.44 69 ASP B N 1
ATOM 2465 C CA . ASP B 1 69 ? -6.25 -3.59 -13.281 1 85.44 69 ASP B CA 1
ATOM 2466 C C . ASP B 1 69 ? -6.074 -2.125 -12.891 1 85.44 69 ASP B C 1
ATOM 2468 O O . ASP B 1 69 ? -7.051 -1.429 -12.617 1 85.44 69 ASP B O 1
ATOM 2472 N N . ASN B 1 70 ? -4.875 -1.724 -12.844 1 85.88 70 ASN B N 1
ATOM 2473 C CA . ASN B 1 70 ? -4.523 -0.329 -12.594 1 85.88 70 ASN B CA 1
ATOM 2474 C C . ASN B 1 70 ? -5.016 0.136 -11.227 1 85.88 70 ASN B C 1
ATOM 2476 O O . ASN B 1 70 ? -5.371 1.304 -11.047 1 85.88 70 ASN B O 1
ATOM 2480 N N . ASN B 1 71 ? -5.223 -0.819 -10.367 1 90.81 71 ASN B N 1
ATOM 2481 C CA . ASN B 1 71 ? -5.559 -0.451 -8.992 1 90.81 71 ASN B CA 1
ATOM 2482 C C . ASN B 1 71 ? -4.348 0.107 -8.25 1 90.81 71 ASN B C 1
ATOM 2484 O O . ASN B 1 71 ? -3.414 -0.632 -7.934 1 90.81 71 ASN B O 1
ATOM 2488 N N . ARG B 1 72 ? -4.305 1.33 -7.941 1 84.06 72 ARG B N 1
ATOM 2489 C CA . ARG B 1 72 ? -3.148 2.012 -7.375 1 84.06 72 ARG B CA 1
ATOM 2490 C C . ARG B 1 72 ? -3.145 1.91 -5.852 1 84.06 72 ARG B C 1
ATOM 2492 O O . ARG B 1 72 ? -2.18 2.316 -5.199 1 84.06 72 ARG B O 1
ATOM 2499 N N . VAL B 1 73 ? -4.23 1.45 -5.348 1 88.88 73 VAL B N 1
ATOM 2500 C CA . VAL B 1 73 ? -4.348 1.392 -3.895 1 88.88 73 VAL B CA 1
ATOM 2501 C C . VAL B 1 73 ? -3.914 0.015 -3.396 1 88.88 73 VAL B C 1
ATOM 2503 O O . VAL B 1 73 ? -3.162 -0.092 -2.424 1 88.88 73 VAL B O 1
ATOM 2506 N N . PHE B 1 74 ? -4.367 -0.983 -4.09 1 90.75 74 PHE B N 1
ATOM 2507 C CA . PHE B 1 74 ? -4.148 -2.338 -3.596 1 90.75 74 PHE B CA 1
ATOM 2508 C C . PHE B 1 74 ? -3.162 -3.084 -4.488 1 90.75 74 PHE B C 1
ATOM 2510 O O . PHE B 1 74 ? -2.74 -4.195 -4.16 1 90.75 74 PHE B O 1
ATOM 2517 N N . GLY B 1 75 ? -2.855 -2.48 -5.547 1 87.5 75 GLY B N 1
ATOM 2518 C CA . GLY B 1 75 ? -1.91 -3.074 -6.48 1 87.5 75 GLY B CA 1
ATOM 2519 C C . GLY B 1 75 ? -0.584 -2.34 -6.535 1 87.5 75 GLY B C 1
ATOM 2520 O O . GLY B 1 75 ? -0.381 -1.359 -5.816 1 87.5 75 GLY B O 1
ATOM 2521 N N . TYR B 1 76 ? 0.333 -2.842 -7.375 1 86.5 76 TYR B N 1
ATOM 2522 C CA . TYR B 1 76 ? 1.644 -2.23 -7.566 1 86.5 76 TYR B CA 1
ATOM 2523 C C . TYR B 1 76 ? 1.756 -1.598 -8.945 1 86.5 76 TYR B C 1
ATOM 2525 O O . TYR B 1 76 ? 1.354 -2.197 -9.945 1 86.5 76 TYR B O 1
ATOM 2533 N N . SER B 1 77 ? 2.256 -0.381 -8.914 1 84.25 77 SER B N 1
ATOM 2534 C CA . SER B 1 77 ? 2.807 0.122 -10.172 1 84.25 77 SER B CA 1
ATOM 2535 C C . SER B 1 77 ? 4.172 -0.496 -10.461 1 84.25 77 SER B C 1
ATOM 2537 O O . SER B 1 77 ? 4.785 -1.104 -9.578 1 84.25 77 SER B O 1
ATOM 2539 N N . ASN B 1 78 ? 4.633 -0.364 -11.672 1 83.06 78 ASN B N 1
ATOM 2540 C CA . ASN B 1 78 ? 5.965 -0.863 -12 1 83.06 78 ASN B CA 1
ATOM 2541 C C . ASN B 1 78 ? 7.031 -0.233 -11.109 1 83.06 78 ASN B C 1
ATOM 2543 O O . ASN B 1 78 ? 7.941 -0.92 -10.641 1 83.06 78 ASN B O 1
ATOM 2547 N N . GLU B 1 79 ? 6.918 1.006 -10.867 1 83.19 79 GLU B N 1
ATOM 2548 C CA . GLU B 1 79 ? 7.879 1.699 -10.016 1 83.19 79 GLU B CA 1
ATOM 2549 C C . GLU B 1 79 ? 7.844 1.163 -8.594 1 83.19 79 GLU B C 1
ATOM 2551 O O . GLU B 1 79 ? 8.891 0.896 -7.996 1 83.19 79 GLU B O 1
ATOM 2556 N N . GLU B 1 80 ? 6.66 0.981 -8.047 1 83.38 80 GLU B N 1
ATOM 2557 C CA . GLU B 1 80 ? 6.496 0.448 -6.695 1 83.38 80 GLU B CA 1
ATOM 2558 C C . GLU B 1 80 ? 7.051 -0.97 -6.594 1 83.38 80 GLU B C 1
ATOM 2560 O O . GLU B 1 80 ? 7.703 -1.316 -5.605 1 83.38 80 GLU B O 1
ATOM 2565 N N . LEU B 1 81 ? 6.758 -1.708 -7.555 1 88.19 81 LEU B N 1
ATOM 2566 C CA . LEU B 1 81 ? 7.219 -3.092 -7.543 1 88.19 81 LEU B CA 1
ATOM 2567 C C . LEU B 1 81 ? 8.742 -3.158 -7.625 1 88.19 81 LEU B C 1
ATOM 2569 O O . LEU B 1 81 ? 9.367 -3.992 -6.965 1 88.19 81 LEU B O 1
ATOM 2573 N N . ARG B 1 82 ? 9.352 -2.312 -8.391 1 88.88 82 ARG B N 1
ATOM 2574 C CA . ARG B 1 82 ? 10.812 -2.236 -8.438 1 88.88 82 ARG B CA 1
ATOM 2575 C C . ARG B 1 82 ? 11.391 -1.921 -7.062 1 88.88 82 ARG B C 1
ATOM 2577 O O . ARG B 1 82 ? 12.359 -2.541 -6.633 1 88.88 82 ARG B O 1
ATOM 2584 N N . ASN B 1 83 ? 10.711 -1.049 -6.445 1 82.38 83 ASN B N 1
ATOM 2585 C CA . ASN B 1 83 ? 11.18 -0.651 -5.121 1 82.38 83 ASN B CA 1
ATOM 2586 C C . ASN B 1 83 ? 11.062 -1.795 -4.117 1 82.38 83 ASN B C 1
ATOM 2588 O O . ASN B 1 83 ? 11.984 -2.039 -3.336 1 82.38 83 ASN B O 1
ATOM 2592 N N . VAL B 1 84 ? 10 -2.459 -4.195 1 82.94 84 VAL B N 1
ATOM 2593 C CA . VAL B 1 84 ? 9.758 -3.566 -3.279 1 82.94 84 VAL B CA 1
ATOM 2594 C C . VAL B 1 84 ? 10.766 -4.684 -3.539 1 82.94 84 VAL B C 1
ATOM 2596 O O . VAL B 1 84 ? 11.273 -5.301 -2.6 1 82.94 84 VAL B O 1
ATOM 2599 N N . LEU B 1 85 ? 11.07 -4.852 -4.75 1 88.62 85 LEU B N 1
ATOM 2600 C CA . LEU B 1 85 ? 11.969 -5.938 -5.137 1 88.62 85 LEU B CA 1
ATOM 2601 C C . LEU B 1 85 ? 13.422 -5.48 -5.082 1 88.62 85 LEU B C 1
ATOM 2603 O O . LEU B 1 85 ? 14.336 -6.305 -5.172 1 88.62 85 LEU B O 1
ATOM 2607 N N . GLY B 1 86 ? 13.609 -4.207 -4.957 1 83.38 86 GLY B N 1
ATOM 2608 C CA . GLY B 1 86 ? 14.961 -3.682 -4.93 1 83.38 86 GLY B CA 1
ATOM 2609 C C . GLY B 1 86 ? 15.617 -3.643 -6.297 1 83.38 86 GLY B C 1
ATOM 2610 O O . GLY B 1 86 ? 16.812 -3.912 -6.426 1 83.38 86 GLY B O 1
ATOM 2611 N N . LEU B 1 87 ? 14.773 -3.451 -7.297 1 86 87 LEU B N 1
ATOM 2612 C CA . LEU B 1 87 ? 15.266 -3.406 -8.672 1 86 87 LEU B CA 1
ATOM 2613 C C . LEU B 1 87 ? 15.461 -1.965 -9.133 1 86 87 LEU B C 1
ATOM 2615 O O . LEU B 1 87 ? 14.703 -1.075 -8.727 1 86 87 LEU B O 1
ATOM 2619 N N . ARG B 1 88 ? 16.359 -1.724 -9.977 1 81.81 88 ARG B N 1
ATOM 2620 C CA . ARG B 1 88 ? 16.688 -0.364 -10.383 1 81.81 88 ARG B CA 1
ATOM 2621 C C . ARG B 1 88 ? 16.031 -0.015 -11.719 1 81.81 88 ARG B C 1
ATOM 2623 O O . ARG B 1 88 ? 15.609 1.124 -11.93 1 81.81 88 ARG B O 1
ATOM 2630 N N . VAL B 1 89 ? 15.898 -1.004 -12.578 1 83.69 89 VAL B N 1
ATOM 2631 C CA . VAL B 1 89 ? 15.453 -0.7 -13.938 1 83.69 89 VAL B CA 1
ATOM 2632 C C . VAL B 1 89 ? 14.305 -1.627 -14.32 1 83.69 89 VAL B C 1
ATOM 2634 O O . VAL B 1 89 ? 14.148 -2.709 -13.75 1 83.69 89 VAL B O 1
ATOM 2637 N N . ASN B 1 90 ? 13.586 -1.274 -15.352 1 83.69 90 ASN B N 1
ATOM 2638 C CA . ASN B 1 90 ? 12.398 -2.018 -15.766 1 83.69 90 ASN B CA 1
ATOM 2639 C C . ASN B 1 90 ? 12.766 -3.355 -16.406 1 83.69 90 ASN B C 1
ATOM 2641 O O . ASN B 1 90 ? 12.008 -4.324 -16.297 1 83.69 90 ASN B O 1
ATOM 2645 N N . LYS B 1 91 ? 13.875 -3.412 -17.016 1 84.31 91 LYS B N 1
ATOM 2646 C CA . LYS B 1 91 ? 14.289 -4.668 -17.625 1 84.31 91 LYS B CA 1
ATOM 2647 C C . LYS B 1 91 ? 14.375 -5.789 -16.594 1 84.31 91 LYS B C 1
ATOM 2649 O O . LYS B 1 91 ? 14 -6.93 -16.875 1 84.31 91 LYS B O 1
ATOM 2654 N N . GLU B 1 92 ? 14.836 -5.457 -15.422 1 88.12 92 GLU B N 1
ATOM 2655 C CA . GLU B 1 92 ? 14.914 -6.426 -14.336 1 88.12 92 GLU B CA 1
ATOM 2656 C C . GLU B 1 92 ? 13.523 -6.805 -13.836 1 88.12 92 GLU B C 1
ATOM 2658 O O . GLU B 1 92 ? 13.281 -7.957 -13.477 1 88.12 92 GLU B O 1
ATOM 2663 N N . LEU B 1 93 ? 12.688 -5.84 -13.883 1 90 93 LEU B N 1
ATOM 2664 C CA . LEU B 1 93 ? 11.312 -6.09 -13.469 1 90 93 LEU B CA 1
ATOM 2665 C C . LEU B 1 93 ? 10.633 -7.082 -14.406 1 90 93 LEU B C 1
ATOM 2667 O O . LEU B 1 93 ? 9.945 -8 -13.953 1 90 93 LEU B O 1
ATOM 2671 N N . TYR B 1 94 ? 10.836 -6.883 -15.625 1 87.81 94 TYR B N 1
ATOM 2672 C CA . TYR B 1 94 ? 10.234 -7.77 -16.609 1 87.81 94 TYR B CA 1
ATOM 2673 C C . TYR B 1 94 ? 10.789 -9.188 -16.484 1 87.81 94 TYR B C 1
ATOM 2675 O O . TYR B 1 94 ? 10.07 -10.164 -16.719 1 87.81 94 TYR B O 1
ATOM 2683 N N . LEU B 1 95 ? 12.016 -9.219 -16.172 1 90.44 95 LEU B N 1
ATOM 2684 C CA . LEU B 1 95 ? 12.594 -10.523 -15.883 1 90.44 95 LEU B CA 1
ATOM 2685 C C . LEU B 1 95 ? 11.906 -11.18 -14.688 1 90.44 95 LEU B C 1
ATOM 2687 O O . LEU B 1 95 ? 11.609 -12.375 -14.719 1 90.44 95 LEU B O 1
ATOM 2691 N N . ALA B 1 96 ? 11.648 -10.398 -13.695 1 92.44 96 ALA B N 1
ATOM 2692 C CA . ALA B 1 96 ? 10.938 -10.906 -12.523 1 92.44 96 ALA B CA 1
ATOM 2693 C C . ALA B 1 96 ? 9.562 -11.453 -12.914 1 92.44 96 ALA B C 1
ATOM 2695 O O . ALA B 1 96 ? 9.164 -12.523 -12.461 1 92.44 96 ALA B O 1
ATOM 2696 N N . TYR B 1 97 ? 8.883 -10.719 -13.75 1 89 97 TYR B N 1
ATOM 2697 C CA . TYR B 1 97 ? 7.586 -11.188 -14.234 1 89 97 TYR B CA 1
ATOM 2698 C C . TYR B 1 97 ? 7.723 -12.516 -14.953 1 89 97 TYR B C 1
ATOM 2700 O O . TYR B 1 97 ? 6.891 -13.414 -14.781 1 89 97 TYR B O 1
ATOM 2708 N N . PHE B 1 98 ? 8.742 -12.641 -15.75 1 88.94 98 PHE B N 1
ATOM 2709 C CA . PHE B 1 98 ? 8.992 -13.859 -16.516 1 88.94 98 PHE B CA 1
ATOM 2710 C C . PHE B 1 98 ? 9.266 -15.039 -15.578 1 88.94 98 PHE B C 1
ATOM 2712 O O . PHE B 1 98 ? 8.812 -16.156 -15.828 1 88.94 98 PHE B O 1
ATOM 2719 N N . ILE B 1 99 ? 9.992 -14.766 -14.586 1 92.62 99 ILE B N 1
ATOM 2720 C CA . ILE B 1 99 ? 10.273 -15.797 -13.602 1 92.62 99 ILE B CA 1
ATOM 2721 C C . ILE B 1 99 ? 8.977 -16.25 -12.93 1 92.62 99 ILE B C 1
ATOM 2723 O O . ILE B 1 99 ? 8.75 -17.438 -12.734 1 92.62 99 ILE B O 1
ATOM 2727 N N . ILE B 1 100 ? 8.133 -15.32 -12.555 1 92.38 100 ILE B N 1
ATOM 2728 C CA . ILE B 1 100 ? 6.84 -15.648 -11.961 1 92.38 100 ILE B CA 1
ATOM 2729 C C . ILE B 1 100 ? 6.031 -16.516 -12.922 1 92.38 100 ILE B C 1
ATOM 2731 O O . ILE B 1 100 ? 5.406 -17.5 -12.508 1 92.38 100 ILE B O 1
ATOM 2735 N N . TYR B 1 101 ? 6.109 -16.188 -14.133 1 86.69 101 TYR B N 1
ATOM 2736 C CA . TYR B 1 101 ? 5.449 -16.984 -15.156 1 86.69 101 TYR B CA 1
ATOM 2737 C C . TYR B 1 101 ? 5.965 -18.422 -15.156 1 86.69 101 TYR B C 1
ATOM 2739 O O . TYR B 1 101 ? 5.184 -19.375 -15.227 1 86.69 101 TYR B O 1
ATOM 2747 N N . ASN B 1 102 ? 7.211 -18.547 -15.094 1 88.62 102 ASN B N 1
ATOM 2748 C CA . ASN B 1 102 ? 7.809 -19.875 -15.07 1 88.62 102 ASN B CA 1
ATOM 2749 C C . ASN B 1 102 ? 7.418 -20.641 -13.805 1 88.62 102 ASN B C 1
ATOM 2751 O O . ASN B 1 102 ? 7.25 -21.859 -13.844 1 88.62 102 ASN B O 1
ATOM 2755 N N . ILE B 1 103 ? 7.309 -19.938 -12.742 1 91 103 ILE B N 1
ATOM 2756 C CA . ILE B 1 103 ? 6.844 -20.547 -11.508 1 91 103 ILE B CA 1
ATOM 2757 C C . ILE B 1 103 ? 5.422 -21.078 -11.695 1 91 103 ILE B C 1
ATOM 2759 O O . ILE B 1 103 ? 5.125 -22.219 -11.328 1 91 103 ILE B O 1
ATOM 2763 N N . ILE B 1 104 ? 4.559 -20.312 -12.312 1 88.25 104 ILE B N 1
ATOM 2764 C CA . ILE B 1 104 ? 3.168 -20.688 -12.547 1 88.25 104 ILE B CA 1
ATOM 2765 C C . ILE B 1 104 ? 3.109 -21.938 -13.414 1 88.25 104 ILE B C 1
ATOM 2767 O O . ILE B 1 104 ? 2.375 -22.891 -13.109 1 88.25 104 ILE B O 1
ATOM 2771 N N . THR B 1 105 ? 3.916 -21.969 -14.383 1 83.81 105 THR B N 1
ATOM 2772 C CA . THR B 1 105 ? 3.869 -23.062 -15.336 1 83.81 105 THR B CA 1
ATOM 2773 C C . THR B 1 105 ? 4.414 -24.344 -14.711 1 83.81 105 THR B C 1
ATOM 2775 O O . THR B 1 105 ? 4.078 -25.453 -15.156 1 83.81 105 THR B O 1
ATOM 2778 N N . GLU B 1 106 ? 5.309 -24.188 -13.781 1 85.38 106 GLU B N 1
ATOM 2779 C CA . GLU B 1 106 ? 5.801 -25.375 -13.078 1 85.38 106 GLU B CA 1
ATOM 2780 C C . GLU B 1 106 ? 4.684 -26.062 -12.297 1 85.38 106 GLU B C 1
ATOM 2782 O O . GLU B 1 106 ? 4.656 -27.281 -12.188 1 85.38 106 GLU B O 1
ATOM 2787 N N . PHE B 1 107 ? 3.768 -25.25 -11.758 1 85.69 107 PHE B N 1
ATOM 2788 C CA . PHE B 1 107 ? 2.684 -25.797 -10.953 1 85.69 107 PHE B CA 1
ATOM 2789 C C . PHE B 1 107 ? 1.477 -26.141 -11.82 1 85.69 107 PHE B C 1
ATOM 2791 O O . PHE B 1 107 ? 0.613 -26.922 -11.414 1 85.69 107 PHE B O 1
ATOM 2798 N N . TYR B 1 108 ? 1.227 -25.438 -12.938 1 73.88 108 TYR B N 1
ATOM 2799 C CA . TYR B 1 108 ? 0.032 -25.625 -13.758 1 73.88 108 TYR B CA 1
ATOM 2800 C C . TYR B 1 108 ? 0.395 -26.156 -15.141 1 73.88 108 TYR B C 1
ATOM 2802 O O . TYR B 1 108 ? -0.452 -26.188 -16.031 1 73.88 108 TYR B O 1
ATOM 2810 N N . SER B 1 109 ? 1.413 -26.578 -15.477 1 58.12 109 SER B N 1
ATOM 2811 C CA . SER B 1 109 ? 1.706 -27.031 -16.828 1 58.12 109 SER B CA 1
ATOM 2812 C C . SER B 1 109 ? 0.521 -27.781 -17.422 1 58.12 109 SER B C 1
ATOM 2814 O O . SER B 1 109 ? -0.256 -28.406 -16.703 1 58.12 109 SER B O 1
ATOM 2816 N N . ASP B 1 110 ? -0.113 -27.094 -18.406 1 44.78 110 ASP B N 1
ATOM 2817 C CA . ASP B 1 110 ? -1.193 -27.625 -19.234 1 44.78 110 ASP B CA 1
ATOM 2818 C C . ASP B 1 110 ? -1.002 -29.125 -19.484 1 44.78 110 ASP B C 1
ATOM 2820 O O . ASP B 1 110 ? -1.788 -29.734 -20.203 1 44.78 110 ASP B O 1
ATOM 2824 N N . THR B 1 111 ? 0.277 -29.453 -19.906 1 40.53 111 THR B N 1
ATOM 2825 C CA . THR B 1 111 ? 0.138 -30.719 -20.625 1 40.53 111 THR B CA 1
ATOM 2826 C C . THR B 1 111 ? -0.724 -31.703 -19.828 1 40.53 111 THR B C 1
ATOM 2828 O O . THR B 1 111 ? -0.754 -31.656 -18.594 1 40.53 111 THR B O 1
ATOM 2831 N N . MET B 1 112 ? -1.859 -32.125 -20.469 1 40.44 112 MET B N 1
ATOM 2832 C CA . MET B 1 112 ? -2.678 -33.281 -20.141 1 40.44 112 MET B CA 1
ATOM 2833 C C . MET B 1 112 ? -1.978 -34.188 -19.125 1 40.44 112 MET B C 1
ATOM 2835 O O . MET B 1 112 ? -2.631 -34.906 -18.391 1 40.44 112 MET B O 1
ATOM 2839 N N . SER B 1 113 ? -0.822 -34.719 -19.484 1 41.22 113 SER B N 1
ATOM 2840 C CA . SER B 1 113 ? -0.193 -35.844 -18.828 1 41.22 113 SER B CA 1
ATOM 2841 C C . SER B 1 113 ? 0.497 -35.438 -17.531 1 41.22 113 SER B C 1
ATOM 2843 O O . SER B 1 113 ? 0.938 -36.281 -16.75 1 41.22 113 SER B O 1
ATOM 2845 N N . SER B 1 114 ? 1.371 -34.25 -17.484 1 46 114 SER B N 1
ATOM 2846 C CA . SER B 1 114 ? 2.48 -34.188 -16.547 1 46 114 SER B CA 1
ATOM 2847 C C . SER B 1 114 ? 2.016 -33.688 -15.188 1 46 114 SER B C 1
ATOM 2849 O O . SER B 1 114 ? 1.073 -32.906 -15.102 1 46 114 SER B O 1
ATOM 2851 N N . THR B 1 115 ? 2.355 -34.25 -14.117 1 51.91 115 THR B N 1
ATOM 2852 C CA . THR B 1 115 ? 2.258 -34.281 -12.664 1 51.91 115 THR B CA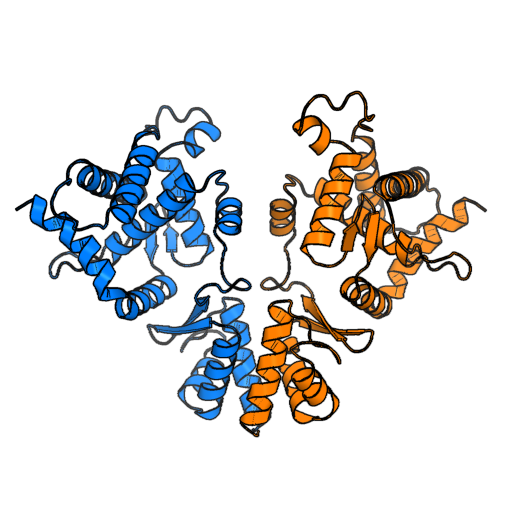 1
ATOM 2853 C C . THR B 1 115 ? 2.541 -32.875 -12.094 1 51.91 115 THR B C 1
ATOM 2855 O O . THR B 1 115 ? 3.607 -32.312 -12.328 1 51.91 115 THR B O 1
ATOM 2858 N N . TYR B 1 116 ? 1.482 -32.062 -11.883 1 64.06 116 TYR B N 1
ATOM 2859 C CA . TYR B 1 116 ? 1.649 -30.828 -11.102 1 64.06 116 TYR B CA 1
ATOM 2860 C C . TYR B 1 116 ? 2.65 -31.047 -9.969 1 64.06 116 TYR B C 1
ATOM 2862 O O . TYR B 1 116 ? 2.619 -32.062 -9.289 1 64.06 116 TYR B O 1
ATOM 2870 N N . ALA B 1 117 ? 3.715 -30.219 -10.148 1 79.12 117 ALA B N 1
ATOM 2871 C CA . ALA B 1 117 ? 4.68 -30.312 -9.055 1 79.12 117 ALA B CA 1
ATOM 2872 C C . ALA B 1 117 ? 4.031 -29.938 -7.723 1 79.12 117 ALA B C 1
ATOM 2874 O O . ALA B 1 117 ? 3.207 -29.031 -7.656 1 79.12 117 ALA B O 1
ATOM 2875 N N . GLU B 1 118 ? 4.219 -30.844 -6.867 1 87.44 118 GLU B N 1
ATOM 2876 C CA . GLU B 1 118 ? 3.758 -30.531 -5.52 1 87.44 118 GLU B CA 1
ATOM 2877 C C . GLU B 1 118 ? 4.504 -29.344 -4.941 1 87.44 118 GLU B C 1
ATOM 2879 O O . GLU B 1 118 ? 3.92 -28.516 -4.223 1 87.44 118 GLU B O 1
ATOM 2884 N N . PHE B 1 119 ? 5.754 -29.266 -5.215 1 93.44 119 PHE B N 1
ATOM 2885 C CA . PHE B 1 119 ? 6.625 -28.172 -4.785 1 93.44 119 PHE B CA 1
ATOM 2886 C C . PHE B 1 119 ? 7.684 -27.891 -5.844 1 93.44 119 PHE B C 1
ATOM 2888 O O . PHE B 1 119 ? 7.855 -28.656 -6.789 1 93.44 119 PHE B O 1
ATOM 2895 N N . ILE B 1 120 ? 8.352 -26.766 -5.742 1 93.81 120 ILE B N 1
ATOM 2896 C CA . ILE B 1 120 ? 9.453 -26.422 -6.637 1 93.81 120 ILE B CA 1
ATOM 2897 C C . ILE B 1 120 ? 10.656 -25.953 -5.824 1 93.81 120 ILE B C 1
ATOM 2899 O O . ILE B 1 120 ? 10.516 -25.578 -4.66 1 93.81 120 ILE B O 1
ATOM 2903 N N . ARG B 1 121 ? 11.797 -26.094 -6.406 1 94.88 121 ARG B N 1
ATOM 2904 C CA . ARG B 1 121 ? 13.039 -25.594 -5.82 1 94.88 121 ARG B CA 1
ATOM 2905 C C . ARG B 1 121 ? 13.656 -24.484 -6.668 1 94.88 121 ARG B C 1
ATOM 2907 O O . ARG B 1 121 ? 13.312 -24.344 -7.844 1 94.88 121 ARG B O 1
ATOM 2914 N N . LEU B 1 122 ? 14.5 -23.797 -5.98 1 94.62 122 LEU B N 1
ATOM 2915 C CA . LEU B 1 122 ? 15.195 -22.703 -6.664 1 94.62 122 LEU B CA 1
ATOM 2916 C C . LEU B 1 122 ? 15.844 -23.203 -7.949 1 94.62 122 LEU B C 1
ATOM 2918 O O . LEU B 1 122 ? 15.711 -22.578 -9 1 94.62 122 LEU B O 1
ATOM 2922 N N . GLU B 1 123 ? 16.438 -24.312 -7.914 1 92.81 123 GLU B N 1
ATOM 2923 C CA . GLU B 1 123 ? 17.156 -24.875 -9.055 1 92.81 123 GLU B CA 1
ATOM 2924 C C . GLU B 1 123 ? 16.203 -25.219 -10.188 1 92.81 123 GLU B C 1
ATOM 2926 O O . GLU B 1 123 ? 16.562 -25.109 -11.367 1 92.81 123 GLU B O 1
ATOM 2931 N N . ASP B 1 124 ? 15.047 -25.688 -9.844 1 92.5 124 ASP B N 1
ATOM 2932 C CA . ASP B 1 124 ? 14.047 -26.047 -10.844 1 92.5 124 ASP B CA 1
ATOM 2933 C C . ASP B 1 124 ? 13.617 -24.812 -11.648 1 92.5 124 ASP B C 1
ATOM 2935 O O . ASP B 1 124 ? 13.453 -24.906 -12.867 1 92.5 124 ASP B O 1
ATOM 2939 N N . ILE B 1 125 ? 13.547 -23.734 -10.93 1 93.19 125 ILE B N 1
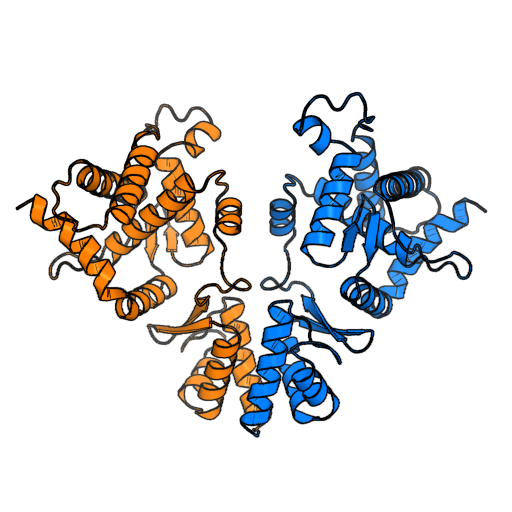ATOM 2940 C CA . ILE B 1 125 ? 13.109 -22.5 -11.578 1 93.19 125 ILE B CA 1
ATOM 2941 C C . ILE B 1 125 ? 14.195 -22 -12.523 1 93.19 125 ILE B C 1
ATOM 2943 O O . ILE B 1 125 ? 13.914 -21.609 -13.656 1 93.19 125 ILE B O 1
ATOM 2947 N N . ILE B 1 126 ? 15.422 -22.031 -12.031 1 93.38 126 ILE B N 1
ATOM 2948 C CA . ILE B 1 126 ? 16.547 -21.578 -12.852 1 93.38 126 ILE B CA 1
ATOM 2949 C C . ILE B 1 126 ? 16.609 -22.406 -14.133 1 93.38 126 ILE B C 1
ATOM 2951 O O . ILE B 1 126 ? 16.75 -21.859 -15.227 1 93.38 126 ILE B O 1
ATOM 2955 N N . LYS B 1 127 ? 16.469 -23.672 -13.961 1 92.19 127 LYS B N 1
ATOM 2956 C CA . LYS B 1 127 ? 16.5 -24.578 -15.102 1 92.19 127 LYS B CA 1
ATOM 2957 C C . LYS B 1 127 ? 15.398 -24.25 -16.094 1 92.19 127 LYS B C 1
ATOM 2959 O O . LYS B 1 127 ? 15.625 -24.219 -17.312 1 92.19 127 LYS B O 1
ATOM 2964 N N . ASN B 1 128 ? 14.266 -24.047 -15.57 1 89.19 128 ASN B N 1
ATOM 2965 C CA . ASN B 1 128 ? 13.125 -23.75 -16.422 1 89.19 128 ASN B CA 1
ATOM 2966 C C . ASN B 1 128 ? 13.289 -22.422 -17.156 1 89.19 128 ASN B C 1
ATOM 2968 O O . ASN B 1 128 ? 12.945 -22.312 -18.328 1 89.19 128 ASN B O 1
ATOM 2972 N N . VAL B 1 129 ? 13.773 -21.438 -16.469 1 90.62 129 VAL B N 1
ATOM 2973 C CA . VAL B 1 129 ? 14 -20.141 -17.078 1 90.62 129 VAL B CA 1
ATOM 2974 C C . VAL B 1 129 ? 15.078 -20.25 -18.156 1 90.62 129 VAL B C 1
ATOM 2976 O O . VAL B 1 129 ? 14.945 -19.672 -19.25 1 90.62 129 VAL B O 1
ATOM 2979 N N . ASP B 1 130 ? 16.094 -20.969 -17.891 1 88.81 130 ASP B N 1
ATOM 2980 C CA . ASP B 1 130 ? 17.141 -21.219 -18.891 1 88.81 130 ASP B CA 1
ATOM 2981 C C . ASP B 1 130 ? 16.547 -21.859 -20.141 1 88.81 130 ASP B C 1
ATOM 2983 O O . ASP B 1 130 ? 16.844 -21.406 -21.266 1 88.81 130 ASP B O 1
ATOM 2987 N N . LYS B 1 131 ? 15.797 -22.812 -19.922 1 86.5 131 LYS B N 1
ATOM 2988 C CA . LYS B 1 131 ? 15.18 -23.547 -21.031 1 86.5 131 LYS B CA 1
ATOM 2989 C C . LYS B 1 131 ? 14.273 -22.625 -21.859 1 86.5 131 LYS B C 1
ATOM 2991 O O . LYS B 1 131 ? 14.344 -22.625 -23.078 1 86.5 131 LYS B O 1
ATOM 2996 N N . THR B 1 132 ? 13.438 -21.875 -21.172 1 84.31 132 THR B N 1
ATOM 2997 C CA . THR B 1 132 ? 12.445 -21.047 -21.844 1 84.31 132 THR B CA 1
ATOM 2998 C C . THR B 1 132 ? 13.109 -19.875 -22.547 1 84.31 132 THR B C 1
ATOM 3000 O O . THR B 1 132 ? 12.688 -19.469 -23.625 1 84.31 132 THR B O 1
ATOM 3003 N N . THR B 1 133 ? 14.094 -19.297 -21.922 1 85 133 THR B N 1
ATOM 3004 C CA . THR B 1 133 ? 14.805 -18.188 -22.562 1 85 133 THR B CA 1
ATOM 3005 C C . THR B 1 133 ? 15.617 -18.703 -23.766 1 85 133 THR B C 1
ATOM 3007 O O . THR B 1 133 ? 15.734 -18 -24.766 1 85 133 THR B O 1
ATOM 3010 N N . GLY B 1 134 ? 16.25 -19.797 -23.594 1 77.88 134 GLY B N 1
ATOM 3011 C CA . GLY B 1 134 ? 16.953 -20.406 -24.719 1 77.88 134 GLY B CA 1
ATOM 3012 C C . GLY B 1 134 ? 16.078 -20.625 -25.922 1 77.88 134 GLY B C 1
ATOM 3013 O O . GLY B 1 134 ? 16.516 -20.438 -27.062 1 77.88 134 GLY B O 1
ATOM 3014 N N . GLY B 1 135 ? 14.844 -20.984 -25.625 1 71.44 135 GLY B N 1
ATOM 3015 C CA . GLY B 1 135 ? 13.883 -21.188 -26.703 1 71.44 135 GLY B CA 1
ATOM 3016 C C . GLY B 1 135 ? 13.492 -19.906 -27.406 1 71.44 135 GLY B C 1
ATOM 3017 O O . GLY B 1 135 ? 13.141 -19.922 -28.594 1 71.44 135 GLY B O 1
ATOM 3018 N N . ILE B 1 136 ? 13.398 -18.844 -26.703 1 66.44 136 ILE B N 1
ATOM 3019 C CA . ILE B 1 136 ? 13.039 -17.531 -27.25 1 66.44 136 ILE B CA 1
ATOM 3020 C C . ILE B 1 136 ? 14.125 -17.062 -28.203 1 66.44 136 ILE B C 1
ATOM 3022 O O . ILE B 1 136 ? 13.82 -16.516 -29.266 1 66.44 136 ILE B O 1
ATOM 3026 N N . VAL B 1 137 ? 15.328 -17.312 -27.703 1 58.78 137 VAL B N 1
ATOM 3027 C CA . VAL B 1 137 ? 16.453 -16.859 -28.516 1 58.78 137 VAL B CA 1
ATOM 3028 C C . VAL B 1 137 ? 16.547 -17.719 -29.781 1 58.78 137 VAL B C 1
ATOM 3030 O O . VAL B 1 137 ? 16.781 -17.203 -30.875 1 58.78 137 VAL B O 1
ATOM 3033 N N . ASP B 1 138 ? 16.5 -18.984 -29.344 1 56.12 138 ASP B N 1
ATOM 3034 C CA . ASP B 1 138 ? 16.656 -19.922 -30.453 1 56.12 138 ASP B CA 1
ATOM 3035 C C . ASP B 1 138 ? 15.406 -19.953 -31.328 1 56.12 138 ASP B C 1
ATOM 3037 O O . ASP B 1 138 ? 15.422 -20.516 -32.438 1 56.12 138 ASP B O 1
ATOM 3041 N N . LYS B 1 139 ? 14.188 -19.484 -30.734 1 48.16 139 LYS B N 1
ATOM 3042 C CA . LYS B 1 139 ? 13.023 -19.516 -31.625 1 48.16 139 LYS B CA 1
ATOM 3043 C C . LYS B 1 139 ? 13.164 -18.5 -32.75 1 48.16 139 LYS B C 1
ATOM 3045 O O . LYS B 1 139 ? 13.203 -17.297 -32.531 1 48.16 139 LYS B O 1
ATOM 3050 N N . SER B 1 140 ? 13.258 -19.094 -33.719 1 41.25 140 SER B N 1
ATOM 3051 C CA . SER B 1 140 ? 12.516 -19.891 -34.688 1 41.25 140 SER B CA 1
ATOM 3052 C C . SER B 1 140 ? 11.273 -20.516 -34.031 1 41.25 140 SER B C 1
ATOM 3054 O O . SER B 1 140 ? 10.578 -21.312 -34.656 1 41.25 140 SER B O 1
ATOM 3056 N N . ALA B 1 141 ? 11.031 -20.547 -32.688 1 40.31 141 ALA B N 1
ATOM 3057 C CA . ALA B 1 141 ? 10.016 -21.469 -32.156 1 40.31 141 ALA B CA 1
ATOM 3058 C C . ALA B 1 141 ? 8.609 -20.969 -32.469 1 40.31 141 ALA B C 1
ATOM 3060 O O . ALA B 1 141 ? 7.625 -21.516 -31.953 1 40.31 141 ALA B O 1
ATOM 3061 N N . GLY B 1 142 ? 8.422 -20.531 -33.406 1 41.66 142 GLY B N 1
ATOM 3062 C CA . GLY B 1 142 ? 7.082 -20.391 -33.969 1 41.66 142 GLY B CA 1
ATOM 3063 C C . GLY B 1 142 ? 6.211 -19.438 -33.156 1 41.66 142 GLY B C 1
ATOM 3064 O O . GLY B 1 142 ? 4.992 -19.422 -33.344 1 41.66 142 GLY B O 1
ATOM 3065 N N . LEU B 1 143 ? 6.699 -18.938 -32.031 1 45.28 143 LEU B N 1
ATOM 3066 C CA . LEU B 1 143 ? 5.797 -18.047 -31.328 1 45.28 143 LEU B CA 1
ATOM 3067 C C . LEU B 1 143 ? 5.516 -16.797 -32.156 1 45.28 143 LEU B C 1
ATOM 3069 O O . LEU B 1 143 ? 6.438 -16.172 -32.688 1 45.28 143 LEU B O 1
ATOM 3073 N N . VAL B 1 144 ? 4.414 -16.875 -32.75 1 43.31 144 VAL B N 1
ATOM 3074 C CA . VAL B 1 144 ? 3.918 -15.688 -33.438 1 43.31 144 VAL B CA 1
ATOM 3075 C C . VAL B 1 144 ? 3.834 -14.508 -32.469 1 43.31 144 VAL B C 1
ATOM 3077 O O . VAL B 1 144 ? 2.873 -14.391 -31.703 1 43.31 144 VAL B O 1
ATOM 3080 N N . LEU B 1 145 ? 4.91 -14.172 -31.922 1 53.56 145 LEU B N 1
ATOM 3081 C CA . LEU B 1 145 ? 4.871 -12.945 -31.125 1 53.56 145 LEU B CA 1
ATOM 3082 C C . LEU B 1 145 ? 4.934 -11.719 -32.031 1 53.56 145 LEU B C 1
ATOM 3084 O O . LEU B 1 145 ? 5.539 -11.758 -33.094 1 53.56 145 LEU B O 1
ATOM 3088 N N . ASP B 1 146 ? 4.023 -10.93 -31.75 1 56.31 146 ASP B N 1
ATOM 3089 C CA . ASP B 1 146 ? 4.188 -9.664 -32.438 1 56.31 146 ASP B CA 1
ATOM 3090 C C . ASP B 1 146 ? 5.555 -9.047 -32.156 1 56.31 146 ASP B C 1
ATOM 3092 O O . ASP B 1 146 ? 6.273 -9.508 -31.281 1 56.31 146 ASP B O 1
ATOM 3096 N N . GLU B 1 147 ? 5.961 -8.32 -33 1 54.03 147 GLU B N 1
ATOM 3097 C CA . GLU B 1 147 ? 7.281 -7.711 -32.969 1 54.03 147 GLU B CA 1
ATOM 3098 C C . GLU B 1 147 ? 7.598 -7.133 -31.594 1 54.03 147 GLU B C 1
ATOM 3100 O O . GLU B 1 147 ? 8.719 -7.262 -31.109 1 54.03 147 GLU B O 1
ATOM 3105 N N . VAL B 1 148 ? 6.609 -6.531 -31 1 52.03 148 VAL B N 1
ATOM 3106 C CA . VAL B 1 148 ? 6.809 -5.871 -29.703 1 52.03 148 VAL B CA 1
ATOM 3107 C C . VAL B 1 148 ? 7.031 -6.922 -28.625 1 52.03 148 VAL B C 1
ATOM 3109 O O . VAL B 1 148 ? 7.938 -6.785 -27.797 1 52.03 148 VAL B O 1
ATOM 3112 N N . GLU B 1 149 ? 6.297 -7.887 -28.75 1 61.59 149 GLU B N 1
ATOM 3113 C CA . GLU B 1 149 ? 6.434 -8.969 -27.781 1 61.59 149 GLU B CA 1
ATOM 3114 C C . GLU B 1 149 ? 7.766 -9.695 -27.953 1 61.59 149 GLU B C 1
ATOM 3116 O O . GLU B 1 149 ? 8.414 -10.039 -26.969 1 61.59 149 GLU B O 1
ATOM 3121 N N . GLU B 1 150 ? 8.078 -9.805 -29.203 1 61.09 150 GLU B N 1
ATOM 3122 C CA . GLU B 1 150 ? 9.336 -10.484 -29.484 1 61.09 150 GLU B CA 1
ATOM 3123 C C . GLU B 1 150 ? 10.523 -9.711 -28.922 1 61.09 150 GLU B C 1
ATOM 3125 O O . GLU B 1 150 ? 11.445 -10.312 -28.344 1 61.09 150 GLU B O 1
ATOM 3130 N N . ASN B 1 151 ? 10.375 -8.461 -29.109 1 65.56 151 ASN B N 1
ATOM 3131 C CA . ASN B 1 151 ? 11.461 -7.629 -28.609 1 65.56 151 ASN B CA 1
ATOM 3132 C C . ASN B 1 151 ? 11.523 -7.648 -27.078 1 65.56 151 ASN B C 1
ATOM 3134 O O . ASN B 1 151 ? 12.609 -7.664 -26.5 1 65.56 151 ASN B O 1
ATOM 3138 N N . SER B 1 152 ? 10.406 -7.785 -26.531 1 72.06 152 SER B N 1
ATOM 3139 C CA . SER B 1 152 ? 10.359 -7.805 -25.078 1 72.06 152 SER B CA 1
ATOM 3140 C C . SER B 1 152 ? 10.953 -9.094 -24.516 1 72.06 152 SER B C 1
ATOM 3142 O O . SER B 1 152 ? 11.742 -9.062 -23.578 1 72.06 152 SER B O 1
ATOM 3144 N N . PHE B 1 153 ? 10.695 -10.141 -25.266 1 75.12 153 PHE B N 1
ATOM 3145 C CA . PHE B 1 153 ? 11.18 -11.438 -24.797 1 75.12 153 PHE B CA 1
ATOM 3146 C C . PHE B 1 153 ? 12.68 -11.562 -25.047 1 75.12 153 PHE B C 1
ATOM 3148 O O . PHE B 1 153 ? 13.398 -12.156 -24.234 1 75.12 153 PHE B O 1
ATOM 3155 N N . LYS B 1 154 ? 13.047 -11 -26.125 1 77.19 154 LYS B N 1
ATOM 3156 C CA . LYS B 1 154 ? 14.484 -11.008 -26.406 1 77.19 154 LYS B CA 1
ATOM 3157 C C . LYS B 1 154 ? 15.258 -10.242 -25.344 1 77.19 154 LYS B C 1
ATOM 3159 O O . LYS B 1 154 ? 16.328 -10.688 -24.906 1 77.19 154 LYS B O 1
ATOM 3164 N N . GLN B 1 155 ? 14.719 -9.211 -24.969 1 80.81 155 GLN B N 1
ATOM 3165 C CA . GLN B 1 155 ? 15.375 -8.414 -23.938 1 80.81 155 GLN B CA 1
ATOM 3166 C C . GLN B 1 155 ? 15.438 -9.172 -22.609 1 80.81 155 GLN B C 1
ATOM 3168 O O . GLN B 1 155 ? 16.438 -9.109 -21.891 1 80.81 155 GLN B O 1
ATOM 3173 N N . ILE B 1 156 ? 14.43 -9.875 -22.328 1 86.12 156 ILE B N 1
ATOM 3174 C CA . ILE B 1 156 ? 14.375 -10.672 -21.109 1 86.12 156 ILE B CA 1
ATOM 3175 C C . ILE B 1 156 ? 15.453 -11.758 -21.156 1 86.12 156 ILE B C 1
ATOM 3177 O O . ILE B 1 156 ? 16.188 -11.953 -20.172 1 86.12 156 ILE B O 1
ATOM 3181 N N . ALA B 1 157 ? 15.523 -12.375 -22.266 1 82.94 157 ALA B N 1
ATOM 3182 C CA . ALA B 1 157 ? 16.516 -13.43 -22.438 1 82.94 157 ALA B CA 1
ATOM 3183 C C . ALA B 1 157 ? 17.922 -12.891 -22.281 1 82.94 157 ALA B C 1
ATOM 3185 O O . ALA B 1 157 ? 18.766 -13.508 -21.625 1 82.94 157 ALA B O 1
ATOM 3186 N N . LEU B 1 158 ? 18.156 -11.828 -22.875 1 84.62 158 LEU B N 1
ATOM 3187 C CA . LEU B 1 158 ? 19.469 -11.203 -22.797 1 84.62 158 LEU B CA 1
ATOM 3188 C C . LEU B 1 158 ? 19.797 -10.82 -21.359 1 84.62 158 LEU B C 1
ATOM 3190 O O . LEU B 1 158 ? 20.922 -11.031 -20.891 1 84.62 158 LEU B O 1
ATOM 3194 N N . THR B 1 159 ? 18.844 -10.227 -20.703 1 86.38 159 THR B N 1
ATOM 3195 C CA . THR B 1 159 ? 19.031 -9.828 -19.312 1 86.38 159 THR B CA 1
ATOM 3196 C C . THR B 1 159 ? 19.375 -11.039 -18.453 1 86.38 159 THR B C 1
ATOM 3198 O O . THR B 1 159 ? 20.25 -10.969 -17.594 1 86.38 159 THR B O 1
ATOM 3201 N N . TRP B 1 160 ? 18.703 -12.094 -18.641 1 90.75 160 TRP B N 1
ATOM 3202 C CA . TRP B 1 160 ? 18.922 -13.336 -17.906 1 90.75 160 TRP B CA 1
ATOM 3203 C C . TRP B 1 160 ? 20.328 -13.891 -18.172 1 90.75 160 TRP B C 1
ATOM 3205 O O . TRP B 1 160 ? 21.031 -14.273 -17.234 1 90.75 160 TRP B O 1
ATOM 3215 N N . ASP B 1 161 ? 20.734 -13.859 -19.359 1 87.5 161 ASP B N 1
ATOM 3216 C CA . ASP B 1 161 ? 22.016 -14.445 -19.766 1 87.5 161 ASP B CA 1
ATOM 3217 C C . ASP B 1 161 ? 23.188 -13.617 -19.25 1 87.5 161 ASP B C 1
ATOM 3219 O O . ASP B 1 161 ? 24.297 -14.125 -19.125 1 87.5 161 ASP B O 1
ATOM 3223 N N . GLU B 1 162 ? 22.906 -12.406 -19.031 1 85.38 162 GLU B N 1
ATOM 3224 C CA . GLU B 1 162 ? 23.953 -11.539 -18.5 1 85.38 162 GLU B CA 1
ATOM 3225 C C . GLU B 1 162 ? 24.234 -11.852 -17.031 1 85.38 162 GLU B C 1
ATOM 3227 O O . GLU B 1 162 ? 25.281 -11.484 -16.516 1 85.38 162 GLU B O 1
ATOM 3232 N N . LEU B 1 163 ? 23.328 -12.492 -16.406 1 87.88 163 LEU B N 1
ATOM 3233 C CA . LEU B 1 163 ? 23.5 -12.781 -14.984 1 87.88 163 LEU B CA 1
ATOM 3234 C C . LEU B 1 163 ? 24.422 -13.984 -14.781 1 87.88 163 LEU B C 1
ATOM 3236 O O . LEU B 1 163 ? 24.281 -15 -15.469 1 87.88 163 LEU B O 1
ATOM 3240 N N . PRO B 1 164 ? 25.406 -13.766 -13.922 1 82.25 164 PRO B N 1
ATOM 3241 C CA . PRO B 1 164 ? 26.281 -14.898 -13.633 1 82.25 164 PRO B CA 1
ATOM 3242 C C . PRO B 1 164 ? 25.547 -16.047 -12.953 1 82.25 164 PRO B C 1
ATOM 3244 O O . PRO B 1 164 ? 24.562 -15.828 -12.25 1 82.25 164 PRO B O 1
ATOM 3247 N N . VAL B 1 165 ? 26.016 -17.312 -13.297 1 71.31 165 VAL B N 1
ATOM 3248 C CA . VAL B 1 165 ? 25.469 -18.5 -12.656 1 71.31 165 VAL B CA 1
ATOM 3249 C C . VAL B 1 165 ? 26.094 -18.672 -11.273 1 71.31 165 VAL B C 1
ATOM 3251 O O . VAL B 1 165 ? 27.312 -18.578 -11.117 1 71.31 165 VAL B O 1
ATOM 3254 N N . THR B 1 166 ? 26.047 -17.891 -10.352 1 59.31 166 THR B N 1
ATOM 3255 C CA . THR B 1 166 ? 26.75 -18.016 -9.086 1 59.31 166 THR B CA 1
ATOM 3256 C C . THR B 1 166 ? 26.922 -19.484 -8.711 1 59.31 166 THR B C 1
ATOM 3258 O O . THR B 1 166 ? 25.969 -20.25 -8.711 1 59.31 166 THR B O 1
ATOM 3261 N N . THR B 1 167 ? 27.969 -20.141 -9.148 1 49.53 167 THR B N 1
ATOM 3262 C CA . THR B 1 167 ? 28.266 -21.422 -8.523 1 49.53 167 THR B CA 1
ATOM 3263 C C . THR B 1 167 ? 28.391 -21.281 -7.008 1 49.53 167 THR B C 1
ATOM 3265 O O . THR B 1 167 ? 28.672 -20.188 -6.508 1 49.53 167 THR B O 1
ATOM 3268 N N . VAL B 1 168 ? 27.844 -22.172 -6.246 1 46.06 168 VAL B N 1
ATOM 3269 C CA . VAL B 1 168 ? 27.906 -22.328 -4.797 1 46.06 168 VAL B CA 1
ATOM 3270 C C . VAL B 1 168 ? 29.234 -21.781 -4.277 1 46.06 168 VAL B C 1
ATOM 3272 O O . VAL B 1 168 ? 29.281 -21.141 -3.223 1 46.06 168 VAL B O 1
ATOM 3275 N N . GLU B 1 169 ? 30.297 -22.172 -4.836 1 45.47 169 GLU B N 1
ATOM 3276 C CA . GLU B 1 169 ? 31.656 -21.953 -4.324 1 45.47 169 GLU B CA 1
ATOM 3277 C C . GLU B 1 169 ? 32 -20.469 -4.363 1 45.47 169 GLU B C 1
ATOM 3279 O O . GLU B 1 169 ? 32.875 -20.016 -3.621 1 45.47 169 GLU B O 1
ATOM 3284 N N . ASP B 1 170 ? 31.766 -19.859 -5.352 1 47.09 170 ASP B N 1
ATOM 3285 C CA . ASP B 1 170 ? 32.25 -18.484 -5.48 1 47.09 170 ASP B CA 1
ATOM 3286 C C . ASP B 1 170 ? 31.406 -17.516 -4.688 1 47.09 170 ASP B C 1
ATOM 3288 O O . ASP B 1 170 ? 31.406 -16.312 -4.957 1 47.09 170 ASP B O 1
ATOM 3292 N N . GLN B 1 171 ? 30.531 -17.969 -3.914 1 44.69 171 GLN B N 1
ATOM 3293 C CA . GLN B 1 171 ? 29.656 -17.172 -3.053 1 44.69 171 GLN B CA 1
ATOM 3294 C C . GLN B 1 171 ? 30.453 -16.203 -2.191 1 44.69 171 GLN B C 1
ATOM 3296 O O . GLN B 1 171 ? 30.562 -16.391 -0.976 1 44.69 171 GLN B O 1
ATOM 3301 N N . THR B 1 172 ? 31.531 -15.805 -2.682 1 44.47 172 THR B N 1
ATOM 3302 C CA . THR B 1 172 ? 32.188 -14.945 -1.695 1 44.47 172 THR B CA 1
ATOM 3303 C C . THR B 1 172 ? 31.156 -14.031 -1.026 1 44.47 172 THR B C 1
ATOM 3305 O O . THR B 1 172 ? 31.203 -13.82 0.188 1 44.47 172 THR B O 1
ATOM 3308 N N . GLY B 1 173 ? 30.688 -12.711 -1.545 1 44.56 173 GLY B N 1
ATOM 3309 C CA . GLY B 1 173 ? 29.984 -11.695 -0.779 1 44.56 173 GLY B CA 1
ATOM 3310 C C . GLY B 1 173 ? 28.5 -11.617 -1.119 1 44.56 173 GLY B C 1
ATOM 3311 O O . GLY B 1 173 ? 28.062 -12.172 -2.127 1 44.56 173 GLY B O 1
ATOM 3312 N N . ALA B 1 174 ? 27.562 -11.227 -0.147 1 48.75 174 ALA B N 1
ATOM 3313 C CA . ALA B 1 174 ? 26.141 -10.961 -0.145 1 48.75 174 ALA B CA 1
ATOM 3314 C C . ALA B 1 174 ? 25.703 -10.25 -1.426 1 48.75 174 ALA B C 1
ATOM 3316 O O . ALA B 1 174 ? 24.656 -10.57 -2 1 48.75 174 ALA B O 1
ATOM 3317 N N . ARG B 1 175 ? 26.484 -9.398 -1.871 1 52.28 175 ARG B N 1
ATOM 3318 C CA . ARG B 1 175 ? 26.188 -8.57 -3.039 1 52.28 175 ARG B CA 1
ATOM 3319 C C . ARG B 1 175 ? 26.234 -9.398 -4.32 1 52.28 175 ARG B C 1
ATOM 3321 O O . ARG B 1 175 ? 25.422 -9.188 -5.227 1 52.28 175 ARG B O 1
ATOM 3328 N N . ALA B 1 176 ? 27.266 -10.219 -4.453 1 51.31 176 ALA B N 1
ATOM 3329 C CA . ALA B 1 176 ? 27.438 -11.039 -5.648 1 51.31 176 ALA B CA 1
ATOM 3330 C C . ALA B 1 176 ? 26.25 -11.961 -5.859 1 51.31 176 ALA B C 1
ATOM 3332 O O . ALA B 1 176 ? 25.844 -12.219 -6.996 1 51.31 176 ALA B O 1
ATOM 3333 N N . ALA B 1 177 ? 25.672 -12.312 -4.762 1 58.53 177 ALA B N 1
ATOM 3334 C CA . ALA B 1 177 ? 24.516 -13.219 -4.789 1 58.53 177 ALA B CA 1
ATOM 3335 C C . ALA B 1 177 ? 23.266 -12.508 -5.277 1 58.53 177 ALA B C 1
ATOM 3337 O O . ALA B 1 177 ? 22.469 -13.07 -6.035 1 58.53 177 ALA B O 1
ATOM 3338 N N . ARG B 1 178 ? 23.281 -11.188 -5.031 1 64.88 178 ARG B N 1
ATOM 3339 C CA . ARG B 1 178 ? 22.078 -10.445 -5.418 1 64.88 178 ARG B CA 1
ATOM 3340 C C . ARG B 1 178 ? 22.047 -10.227 -6.926 1 64.88 178 ARG B C 1
ATOM 3342 O O . ARG B 1 178 ? 20.969 -10.172 -7.523 1 64.88 178 ARG B O 1
ATOM 3349 N N . ASN B 1 179 ? 23.188 -10.273 -7.535 1 76.38 179 ASN B N 1
ATOM 3350 C CA . ASN B 1 179 ? 23.25 -10.023 -8.969 1 76.38 179 ASN B CA 1
ATOM 3351 C C . ASN B 1 179 ? 23.547 -11.305 -9.75 1 76.38 179 ASN B C 1
ATOM 3353 O O . ASN B 1 179 ? 24.328 -11.297 -10.703 1 76.38 179 ASN B O 1
ATOM 3357 N N . SER B 1 180 ? 23.062 -12.375 -9.289 1 89.12 180 SER B N 1
ATOM 3358 C CA . SER B 1 180 ? 23.172 -13.68 -9.945 1 89.12 180 SER B CA 1
ATOM 3359 C C . SER B 1 180 ? 21.797 -14.234 -10.305 1 89.12 180 SER B C 1
ATOM 3361 O O . SER B 1 180 ? 20.781 -13.688 -9.898 1 89.12 180 SER B O 1
ATOM 3363 N N . LYS B 1 181 ? 21.844 -15.352 -11.133 1 92.56 181 LYS B N 1
ATOM 3364 C CA . LYS B 1 181 ? 20.594 -16 -11.484 1 92.56 181 LYS B CA 1
ATOM 3365 C C . LYS B 1 181 ? 19.859 -16.516 -10.234 1 92.56 181 LYS B C 1
ATOM 3367 O O . LYS B 1 181 ? 18.656 -16.312 -10.086 1 92.56 181 LYS B O 1
ATOM 3372 N N . SER B 1 182 ? 20.672 -17.078 -9.383 1 92.81 182 SER B N 1
ATOM 3373 C CA . SER B 1 182 ? 20.109 -17.578 -8.141 1 92.81 182 SER B CA 1
ATOM 3374 C C . SER B 1 182 ? 19.578 -16.453 -7.27 1 92.81 182 SER B C 1
ATOM 3376 O O . SER B 1 182 ? 18.531 -16.594 -6.625 1 92.81 182 SER B O 1
ATOM 3378 N N . GLY B 1 183 ? 20.25 -15.406 -7.281 1 92.12 183 GLY B N 1
ATOM 3379 C CA . GLY B 1 183 ? 19.797 -14.258 -6.512 1 92.12 183 GLY B CA 1
ATOM 3380 C C . GLY B 1 183 ? 18.5 -13.672 -7.016 1 92.12 183 GLY B C 1
ATOM 3381 O O . GLY B 1 183 ? 17.625 -13.328 -6.223 1 92.12 183 GLY B O 1
ATOM 3382 N N . MET B 1 184 ? 18.391 -13.586 -8.297 1 93.56 184 MET B N 1
ATOM 3383 C CA . MET B 1 184 ? 17.172 -13.055 -8.914 1 93.56 184 MET B CA 1
ATOM 3384 C C . MET B 1 184 ? 15.977 -13.953 -8.625 1 93.56 184 MET B C 1
ATOM 3386 O O . MET B 1 184 ? 14.906 -13.469 -8.273 1 93.56 184 MET B O 1
ATOM 3390 N N . VAL B 1 185 ? 16.188 -15.188 -8.773 1 95.12 185 VAL B N 1
ATOM 3391 C CA . VAL B 1 185 ? 15.094 -16.141 -8.539 1 95.12 185 VAL B CA 1
ATOM 3392 C C . VAL B 1 185 ? 14.688 -16.109 -7.066 1 95.12 185 VAL B C 1
ATOM 3394 O O . VAL B 1 185 ? 13.5 -16.125 -6.746 1 95.12 185 VAL B O 1
ATOM 3397 N N . LYS B 1 186 ? 15.625 -16.062 -6.246 1 94.25 186 LYS B N 1
ATOM 3398 C CA . LYS B 1 186 ? 15.336 -15.992 -4.816 1 94.25 186 LYS B CA 1
ATOM 3399 C C . LYS B 1 186 ? 14.539 -14.742 -4.473 1 94.25 186 LYS B C 1
ATOM 3401 O O . LYS B 1 186 ? 13.625 -14.789 -3.643 1 94.25 186 LYS B O 1
ATOM 3406 N N . LEU B 1 187 ? 14.93 -13.703 -5.086 1 93.88 187 LEU B N 1
ATOM 3407 C CA . LEU B 1 187 ? 14.219 -12.438 -4.906 1 93.88 187 LEU B CA 1
ATOM 3408 C C . LEU B 1 187 ? 12.75 -12.594 -5.262 1 93.88 187 LEU B C 1
ATOM 3410 O O . LEU B 1 187 ? 11.875 -12.156 -4.512 1 93.88 187 LEU B O 1
ATOM 3414 N N . VAL B 1 188 ? 12.484 -13.188 -6.336 1 95.19 188 VAL B N 1
ATOM 3415 C CA . VAL B 1 188 ? 11.125 -13.367 -6.824 1 95.19 188 VAL B CA 1
ATOM 3416 C C . VAL B 1 188 ? 10.375 -14.336 -5.918 1 95.19 188 VAL B C 1
ATOM 3418 O O . VAL B 1 188 ? 9.211 -14.109 -5.582 1 95.19 188 VAL B O 1
ATOM 3421 N N . LEU B 1 189 ? 11.055 -15.359 -5.523 1 95.94 189 LEU B N 1
ATOM 3422 C CA . LEU B 1 189 ? 10.438 -16.344 -4.637 1 95.94 189 LEU B CA 1
ATOM 3423 C C . LEU B 1 189 ? 10.062 -15.703 -3.301 1 95.94 189 LEU B C 1
ATOM 3425 O O . LEU B 1 189 ? 8.969 -15.938 -2.783 1 95.94 189 LEU B O 1
ATOM 3429 N N . ASN B 1 190 ? 10.977 -14.922 -2.809 1 94.12 190 ASN B N 1
ATOM 3430 C CA . ASN B 1 190 ? 10.703 -14.234 -1.553 1 94.12 190 ASN B CA 1
ATOM 3431 C C . ASN B 1 190 ? 9.508 -13.289 -1.678 1 94.12 190 ASN B C 1
ATOM 3433 O O . ASN B 1 190 ? 8.719 -13.164 -0.746 1 94.12 190 ASN B O 1
ATOM 3437 N N . PHE B 1 191 ? 9.391 -12.648 -2.748 1 94.56 191 PHE B N 1
ATOM 3438 C CA . PHE B 1 191 ? 8.25 -11.781 -3.023 1 94.56 191 PHE B CA 1
ATOM 3439 C C . PHE B 1 191 ? 6.953 -12.586 -3.016 1 94.56 191 PHE B C 1
ATOM 3441 O O . PHE B 1 191 ? 5.965 -12.172 -2.398 1 94.56 191 PHE B O 1
ATOM 3448 N N . CYS B 1 192 ? 6.938 -13.703 -3.674 1 95.81 192 CYS B N 1
ATOM 3449 C CA . CYS B 1 192 ? 5.754 -14.547 -3.729 1 95.81 192 CYS B CA 1
ATOM 3450 C C . CYS B 1 192 ? 5.363 -15.039 -2.34 1 95.81 192 CYS B C 1
ATOM 3452 O O . CYS B 1 192 ? 4.18 -15.141 -2.02 1 95.81 192 CYS B O 1
ATOM 3454 N N . VAL B 1 193 ? 6.41 -15.352 -1.578 1 95.62 193 VAL B N 1
ATOM 3455 C CA . VAL B 1 193 ? 6.152 -15.781 -0.208 1 95.62 193 VAL B CA 1
ATOM 3456 C C . VAL B 1 193 ? 5.547 -14.633 0.591 1 95.62 193 VAL B C 1
ATOM 3458 O O . VAL B 1 193 ? 4.559 -14.812 1.304 1 95.62 193 VAL B O 1
ATOM 3461 N N . ALA B 1 194 ? 6.109 -13.461 0.379 1 90.88 194 ALA B N 1
ATOM 3462 C CA . ALA B 1 194 ? 5.613 -12.273 1.076 1 90.88 194 ALA B CA 1
ATOM 3463 C C . ALA B 1 194 ? 4.168 -11.969 0.684 1 90.88 194 ALA B C 1
ATOM 3465 O O . ALA B 1 194 ? 3.385 -11.484 1.503 1 90.88 194 ALA B O 1
ATOM 3466 N N . GLN B 1 195 ? 3.814 -12.281 -0.521 1 90.25 195 GLN B N 1
ATOM 3467 C CA . GLN B 1 195 ? 2.465 -12.055 -1.025 1 90.25 195 GLN B CA 1
ATOM 3468 C C . GLN B 1 195 ? 1.553 -13.234 -0.704 1 90.25 195 GLN B C 1
ATOM 3470 O O . GLN B 1 195 ? 0.417 -13.297 -1.18 1 90.25 195 GLN B O 1
ATOM 3475 N N . GLU B 1 196 ? 2.076 -14.188 0.015 1 92.88 196 GLU B N 1
ATOM 3476 C CA . GLU B 1 196 ? 1.355 -15.375 0.476 1 92.88 196 GLU B CA 1
ATOM 3477 C C . GLU B 1 196 ? 0.906 -16.234 -0.698 1 92.88 196 GLU B C 1
ATOM 3479 O O . GLU B 1 196 ? -0.168 -16.844 -0.656 1 92.88 196 GLU B O 1
ATOM 3484 N N . LEU B 1 197 ? 1.659 -16.203 -1.725 1 94.25 197 LEU B N 1
ATOM 3485 C CA . LEU B 1 197 ? 1.388 -17.047 -2.883 1 94.25 197 LEU B CA 1
ATOM 3486 C C . LEU B 1 197 ? 2.098 -18.391 -2.756 1 94.25 197 LEU B C 1
ATOM 3488 O O . LEU B 1 197 ? 1.588 -19.422 -3.219 1 94.25 197 LEU B O 1
ATOM 3492 N N . LEU B 1 198 ? 3.227 -18.344 -2.092 1 96.62 198 LEU B N 1
ATOM 3493 C CA . LEU B 1 198 ? 4.012 -19.547 -1.83 1 96.62 198 LEU B CA 1
ATOM 3494 C C . LEU B 1 198 ? 4.367 -19.656 -0.351 1 96.62 198 LEU B C 1
ATOM 3496 O O . LEU B 1 198 ? 4.332 -18.656 0.374 1 96.62 198 LEU B O 1
ATOM 3500 N N . VAL B 1 199 ? 4.641 -20.859 0.064 1 96.88 199 VAL B N 1
ATOM 3501 C CA . VAL B 1 199 ? 5.199 -21.125 1.385 1 96.88 199 VAL B CA 1
ATOM 3502 C C . VAL B 1 199 ? 6.543 -21.828 1.244 1 96.88 199 VAL B C 1
ATOM 3504 O O . VAL B 1 199 ? 6.68 -22.766 0.453 1 96.88 199 VAL B O 1
ATOM 3507 N N . GLU B 1 200 ? 7.469 -21.359 1.935 1 96.62 200 GLU B N 1
ATOM 3508 C CA . GLU B 1 200 ? 8.805 -21.953 1.876 1 96.62 200 GLU B CA 1
ATOM 3509 C C . GLU B 1 200 ? 9.031 -22.906 3.041 1 96.62 200 GLU B C 1
ATOM 3511 O O . GLU B 1 200 ? 8.719 -22.578 4.188 1 96.62 200 GLU B O 1
ATOM 3516 N N . SER B 1 201 ? 9.469 -24.125 2.793 1 94.94 201 SER B N 1
ATOM 3517 C CA . SER B 1 201 ? 9.875 -25.094 3.801 1 94.94 201 SER B CA 1
ATOM 3518 C C . SER B 1 201 ? 11.07 -25.922 3.328 1 94.94 201 SER B C 1
ATOM 3520 O O . SER B 1 201 ? 10.969 -26.656 2.34 1 94.94 201 SER B O 1
ATOM 3522 N N . GLN B 1 202 ? 12.203 -25.781 4.023 1 93.06 202 GLN B N 1
ATOM 3523 C CA . GLN B 1 202 ? 13.406 -26.547 3.709 1 93.06 202 GLN B CA 1
ATOM 3524 C C . GLN B 1 202 ? 13.797 -26.375 2.244 1 93.06 202 GLN B C 1
ATOM 3526 O O . GLN B 1 202 ? 13.977 -27.359 1.523 1 93.06 202 GLN B O 1
ATOM 3531 N N . ASP B 1 203 ? 13.844 -25.234 1.748 1 91.75 203 ASP B N 1
ATOM 3532 C CA . ASP B 1 203 ? 14.305 -24.844 0.42 1 91.75 203 ASP B CA 1
ATOM 3533 C C . ASP B 1 203 ? 13.352 -25.328 -0.662 1 91.75 203 ASP B C 1
ATOM 3535 O O . ASP B 1 203 ? 13.75 -25.531 -1.808 1 91.75 203 ASP B O 1
ATOM 3539 N N . ARG B 1 204 ? 12.164 -25.656 -0.208 1 95.69 204 ARG B N 1
ATOM 3540 C CA . ARG B 1 204 ? 11.086 -26.016 -1.116 1 95.69 204 ARG B CA 1
ATOM 3541 C C . ARG B 1 204 ? 9.945 -25 -1.04 1 95.69 204 ARG B C 1
ATOM 3543 O O . ARG B 1 204 ? 9.633 -24.5 0.037 1 95.69 204 ARG B O 1
ATOM 3550 N N . TYR B 1 205 ? 9.375 -24.734 -2.146 1 96.5 205 TYR B N 1
ATOM 3551 C CA . TYR B 1 205 ? 8.281 -23.766 -2.205 1 96.5 205 TYR B CA 1
ATOM 3552 C C . TYR B 1 205 ? 6.98 -24.438 -2.627 1 96.5 205 TYR B C 1
ATOM 3554 O O . TYR B 1 205 ? 6.93 -25.109 -3.656 1 96.5 205 TYR B O 1
ATOM 3562 N N . TYR B 1 206 ? 6.004 -24.266 -1.853 1 95.69 206 TYR B N 1
ATOM 3563 C CA . TYR B 1 206 ? 4.699 -24.875 -2.074 1 95.69 206 TYR B CA 1
ATOM 3564 C C . TYR B 1 206 ? 3.662 -23.812 -2.441 1 95.69 206 TYR B C 1
ATOM 3566 O O . TYR B 1 206 ? 3.631 -22.734 -1.848 1 95.69 206 TYR B O 1
ATOM 3574 N N . PRO B 1 207 ? 2.855 -24.031 -3.461 1 93.81 207 PRO B N 1
ATOM 3575 C CA . PRO B 1 207 ? 1.783 -23.078 -3.76 1 93.81 207 PRO B CA 1
ATOM 3576 C C . PRO B 1 207 ? 0.705 -23.047 -2.68 1 93.81 207 PRO B C 1
ATOM 3578 O O . PRO B 1 207 ? 0.388 -24.078 -2.086 1 93.81 207 PRO B O 1
ATOM 3581 N N . THR B 1 208 ? 0.224 -21.906 -2.375 1 93.69 208 THR B N 1
ATOM 3582 C CA . THR B 1 208 ? -0.869 -21.766 -1.42 1 93.69 208 THR B CA 1
ATOM 3583 C C . THR B 1 208 ? -2.219 -21.844 -2.127 1 93.69 208 THR B C 1
ATOM 3585 O O . THR B 1 208 ? -2.281 -21.859 -3.357 1 93.69 208 THR B O 1
ATOM 3588 N N . ASP B 1 209 ? -3.252 -21.922 -1.399 1 90.69 209 ASP B N 1
ATOM 3589 C CA . ASP B 1 209 ? -4.594 -21.875 -1.973 1 90.69 209 ASP B CA 1
ATOM 3590 C C . ASP B 1 209 ? -4.832 -20.531 -2.676 1 90.69 209 ASP B C 1
ATOM 3592 O O . ASP B 1 209 ? -5.531 -20.469 -3.688 1 90.69 209 ASP B O 1
ATOM 3596 N N . ARG B 1 210 ? -4.281 -19.469 -2.139 1 92.19 210 ARG B N 1
ATOM 3597 C CA . ARG B 1 210 ? -4.383 -18.172 -2.781 1 92.19 210 ARG B CA 1
ATOM 3598 C C . ARG B 1 210 ? -3.758 -18.188 -4.172 1 92.19 210 ARG B C 1
ATOM 3600 O O . ARG B 1 210 ? -4.336 -17.672 -5.129 1 92.19 210 ARG B O 1
ATOM 3607 N N . PHE B 1 211 ? -2.582 -18.812 -4.242 1 92.19 211 PHE B N 1
ATOM 3608 C CA . PHE B 1 211 ? -1.894 -18.969 -5.52 1 92.19 211 PHE B CA 1
ATOM 3609 C C . PHE B 1 211 ? -2.768 -19.703 -6.52 1 92.19 211 PHE B C 1
ATOM 3611 O O . PHE B 1 211 ? -2.973 -19.25 -7.641 1 92.19 211 PHE B O 1
ATOM 3618 N N . ARG B 1 212 ? -3.297 -20.75 -6.113 1 88.31 212 ARG B N 1
ATOM 3619 C CA . ARG B 1 212 ? -4.117 -21.594 -6.969 1 88.31 212 ARG B CA 1
ATOM 3620 C C . ARG B 1 212 ? -5.383 -20.875 -7.41 1 88.31 212 ARG B C 1
ATOM 3622 O O . ARG B 1 212 ? -5.793 -20.969 -8.57 1 88.31 212 ARG B O 1
ATOM 3629 N N . SER B 1 213 ? -5.949 -20.156 -6.492 1 88.06 213 SER B N 1
ATOM 3630 C CA . SER B 1 213 ? -7.168 -19.406 -6.793 1 88.06 213 SER B CA 1
ATOM 3631 C C . SER B 1 213 ? -6.922 -18.344 -7.859 1 88.06 213 SER B C 1
ATOM 3633 O O . SER B 1 213 ? -7.73 -18.172 -8.773 1 88.06 213 SER B O 1
ATOM 3635 N N . LEU B 1 214 ? -5.871 -17.656 -7.762 1 87.38 214 LEU B N 1
ATOM 3636 C CA . LEU B 1 214 ? -5.531 -16.594 -8.688 1 87.38 214 LEU B CA 1
ATOM 3637 C C . LEU B 1 214 ? -5.262 -17.141 -10.086 1 87.38 214 LEU B C 1
ATOM 3639 O O . LEU B 1 214 ? -5.742 -16.594 -11.078 1 87.38 214 LEU B O 1
ATOM 3643 N N . ILE B 1 215 ? -4.531 -18.203 -10.109 1 83.88 215 ILE B N 1
ATOM 3644 C CA . ILE B 1 215 ? -4.121 -18.766 -11.391 1 83.88 215 ILE B CA 1
ATOM 3645 C C . ILE B 1 215 ? -5.332 -19.359 -12.102 1 83.88 215 ILE B C 1
ATOM 3647 O O . ILE B 1 215 ? -5.492 -19.203 -13.312 1 83.88 215 ILE B O 1
ATOM 3651 N N . GLU B 1 216 ? -6.109 -20.016 -11.414 1 79.38 216 GLU B N 1
ATOM 3652 C CA . GLU B 1 216 ? -7.297 -20.609 -12.016 1 79.38 216 GLU B CA 1
ATOM 3653 C C . GLU B 1 216 ? -8.219 -19.547 -12.602 1 79.38 216 GLU B C 1
ATOM 3655 O O . GLU B 1 216 ? -8.805 -19.734 -13.672 1 79.38 216 GLU B O 1
ATOM 3660 N N . ASN B 1 217 ? -8.273 -18.484 -11.945 1 76.38 217 ASN B N 1
ATOM 3661 C CA . ASN B 1 217 ? -9.141 -17.406 -12.406 1 76.38 217 ASN B CA 1
ATOM 3662 C C . ASN B 1 217 ? -8.484 -16.609 -13.531 1 76.38 217 ASN B C 1
ATOM 3664 O O . ASN B 1 217 ? -9.172 -16.109 -14.438 1 76.38 217 ASN B O 1
ATOM 3668 N N . TYR B 1 218 ? -7.238 -16.359 -13.359 1 69.19 218 TYR B N 1
ATOM 3669 C CA . TYR B 1 218 ? -6.508 -15.695 -14.43 1 69.19 218 TYR B CA 1
ATOM 3670 C C . TYR B 1 218 ? -6.59 -16.484 -15.727 1 69.19 218 TYR B C 1
ATOM 3672 O O . TYR B 1 218 ? -6.801 -15.922 -16.797 1 69.19 218 TYR B O 1
ATOM 3680 N N . PHE B 1 219 ? -6.371 -17.781 -15.688 1 59.94 219 PHE B N 1
ATOM 3681 C CA . PHE B 1 219 ? -6.422 -18.656 -16.859 1 59.94 219 PHE B CA 1
ATOM 3682 C C . PHE B 1 219 ? -7.816 -18.672 -17.453 1 59.94 219 PHE B C 1
ATOM 3684 O O . PHE B 1 219 ? -7.969 -18.75 -18.688 1 59.94 219 PHE B O 1
ATOM 3691 N N . ASP B 1 220 ? -8.672 -18.469 -16.641 1 59.56 220 ASP B N 1
ATOM 3692 C CA . ASP B 1 220 ? -10.023 -18.406 -17.188 1 59.56 220 ASP B CA 1
ATOM 3693 C C . ASP B 1 220 ? -10.25 -17.109 -17.969 1 59.56 220 ASP B C 1
ATOM 3695 O O . ASP B 1 220 ? -10.898 -17.109 -19.016 1 59.56 220 ASP B O 1
ATOM 3699 N N . ASP B 1 221 ? -9.562 -16.125 -17.469 1 58.84 221 ASP B N 1
ATOM 3700 C CA . ASP B 1 221 ? -9.758 -14.828 -18.094 1 58.84 221 ASP B CA 1
ATOM 3701 C C . ASP B 1 221 ? -8.789 -14.617 -19.25 1 58.84 221 ASP B C 1
ATOM 3703 O O . ASP B 1 221 ? -9.102 -13.914 -20.219 1 58.84 221 ASP B O 1
ATOM 3707 N N . TYR B 1 222 ? -7.543 -15.18 -19.062 1 55.38 222 TYR B N 1
ATOM 3708 C CA . TYR B 1 222 ? -6.5 -14.883 -20.047 1 55.38 222 TYR B CA 1
ATOM 3709 C C . TYR B 1 222 ? -6 -16.156 -20.719 1 55.38 222 TYR B C 1
ATOM 3711 O O . TYR B 1 222 ? -4.945 -16.156 -21.359 1 55.38 222 TYR B O 1
ATOM 3719 N N . ARG B 1 223 ? -6.707 -17.297 -20.703 1 50.44 223 ARG B N 1
ATOM 3720 C CA . ARG B 1 223 ? -6.359 -18.609 -21.219 1 50.44 223 ARG B CA 1
ATOM 3721 C C . ARG B 1 223 ? -5.668 -18.484 -22.578 1 50.44 223 ARG B C 1
ATOM 3723 O O . ARG B 1 223 ? -4.711 -19.219 -22.859 1 50.44 223 ARG B O 1
ATOM 3730 N N . GLY B 1 224 ? -6.289 -17.734 -23.344 1 48.09 224 GLY B N 1
ATOM 3731 C CA . GLY B 1 224 ? -5.809 -17.734 -24.703 1 48.09 224 GLY B CA 1
ATOM 3732 C C . GLY B 1 224 ? -4.355 -17.312 -24.828 1 48.09 224 GLY B C 1
ATOM 3733 O O . GLY B 1 224 ? -3.578 -17.969 -25.531 1 48.09 224 GLY B O 1
ATOM 3734 N N . ARG B 1 225 ? -4.082 -16.328 -24.234 1 50.75 225 ARG B N 1
ATOM 3735 C CA . ARG B 1 225 ? -2.744 -15.781 -24.422 1 50.75 225 ARG B CA 1
ATOM 3736 C C . ARG B 1 225 ? -1.693 -16.656 -23.75 1 50.75 225 ARG B C 1
ATOM 3738 O O . ARG B 1 225 ? -0.605 -16.859 -24.297 1 50.75 225 ARG B O 1
ATOM 3745 N N . PHE B 1 226 ? -2.061 -17.188 -22.656 1 48.59 226 PHE B N 1
ATOM 3746 C CA . PHE B 1 226 ? -1.16 -18.062 -21.922 1 48.59 226 PHE B CA 1
ATOM 3747 C C . PHE B 1 226 ? -0.878 -19.344 -22.719 1 48.59 226 PHE B C 1
ATOM 3749 O O . PHE B 1 226 ? 0.262 -19.812 -22.781 1 48.59 226 PHE B O 1
ATOM 3756 N N . ALA B 1 227 ? -1.98 -19.828 -23.297 1 47.81 227 ALA B N 1
ATOM 3757 C CA . ALA B 1 227 ? -1.847 -21.031 -24.141 1 47.81 227 ALA B CA 1
ATOM 3758 C C . ALA B 1 227 ? -0.921 -20.766 -25.328 1 47.81 227 ALA B C 1
ATOM 3760 O O . ALA B 1 227 ? -0.125 -21.625 -25.703 1 47.81 227 ALA B O 1
ATOM 3761 N N . GLU B 1 228 ? -1.067 -19.672 -25.828 1 50.41 228 GLU B N 1
ATOM 3762 C CA . GLU B 1 228 ? -0.251 -19.297 -26.969 1 50.41 228 GLU B CA 1
ATOM 3763 C C . GLU B 1 228 ? 1.225 -19.203 -26.594 1 50.41 228 GLU B C 1
ATOM 3765 O O . GLU B 1 228 ? 2.094 -19.641 -27.359 1 50.41 228 GLU B O 1
ATOM 3770 N N . LEU B 1 229 ? 1.38 -18.703 -25.531 1 49.22 229 LEU B N 1
ATOM 3771 C CA . LEU B 1 229 ? 2.754 -18.547 -25.062 1 49.22 229 LEU B CA 1
ATOM 3772 C C . LEU B 1 229 ? 3.342 -19.906 -24.672 1 49.22 229 LEU B C 1
ATOM 3774 O O . LEU B 1 229 ? 4.523 -20.172 -24.922 1 49.22 229 LEU B O 1
ATOM 3778 N N . MET B 1 230 ? 2.471 -20.781 -24.141 1 48.72 230 MET B N 1
ATOM 3779 C CA . MET B 1 230 ? 2.859 -22.109 -23.703 1 48.72 230 MET B CA 1
ATOM 3780 C C . MET B 1 230 ? 3.098 -23.031 -24.906 1 48.72 230 MET B C 1
ATOM 3782 O O . MET B 1 230 ? 3.992 -23.875 -24.875 1 48.72 230 MET B O 1
ATOM 3786 N N . ASN B 1 231 ? 2.16 -23.031 -25.812 1 45.78 231 ASN B N 1
ATOM 3787 C CA . ASN B 1 231 ? 2.246 -23.891 -26.984 1 45.78 231 ASN B CA 1
ATOM 3788 C C . ASN B 1 231 ? 3.361 -23.438 -27.938 1 45.78 231 ASN B C 1
ATOM 3790 O O . ASN B 1 231 ? 3.807 -24.203 -28.781 1 45.78 231 ASN B O 1
ATOM 3794 N N . GLY B 1 232 ? 3.635 -22.266 -27.984 1 43.59 232 GLY B N 1
ATOM 3795 C CA . GLY B 1 232 ? 4.711 -21.875 -28.875 1 43.59 232 GLY B CA 1
ATOM 3796 C C . GLY B 1 232 ? 6.062 -22.438 -28.469 1 43.59 232 GLY B C 1
ATOM 3797 O O . GLY B 1 232 ? 7.023 -22.375 -29.234 1 43.59 232 GLY B O 1
ATOM 3798 N N . GLY B 1 233 ? 6.312 -22.641 -27.266 1 39.22 233 GLY B N 1
ATOM 3799 C CA . GLY B 1 233 ? 7.527 -23.328 -26.844 1 39.22 233 GLY B CA 1
ATOM 3800 C C . GLY B 1 233 ? 7.547 -24.797 -27.234 1 39.22 233 GLY B C 1
ATOM 3801 O O . GLY B 1 233 ? 8.609 -25.422 -27.281 1 39.22 233 GLY B O 1
ATOM 3802 N N . ARG B 1 234 ? 6.531 -25.672 -27.375 1 40.84 234 ARG B N 1
ATOM 3803 C CA . ARG B 1 234 ? 6.539 -27.109 -27.594 1 40.84 234 ARG B CA 1
ATOM 3804 C C . ARG B 1 234 ? 6.805 -27.453 -29.062 1 40.84 234 ARG B C 1
ATOM 3806 O O . ARG B 1 234 ? 7.328 -28.516 -29.359 1 40.84 234 ARG B O 1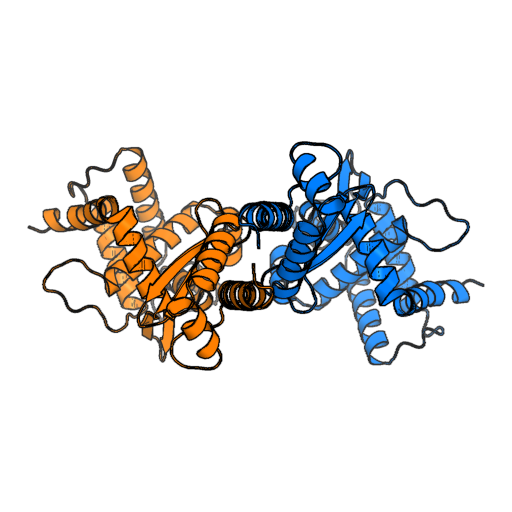
ATOM 3813 N N . ASP B 1 235 ? 6.297 -26.766 -30.125 1 36.78 235 ASP B N 1
ATOM 3814 C CA . ASP B 1 235 ? 6.543 -27.234 -31.484 1 36.78 235 ASP B CA 1
ATOM 3815 C C . ASP B 1 235 ? 8.031 -27.172 -31.828 1 36.78 235 ASP B C 1
ATOM 3817 O O . ASP B 1 235 ? 8.438 -27.562 -32.906 1 36.78 235 ASP B O 1
ATOM 3821 N N . ALA B 1 236 ? 8.828 -26.547 -31.094 1 35.69 236 ALA B N 1
ATOM 3822 C CA . ALA B 1 236 ? 10.18 -26.609 -31.625 1 35.69 236 ALA B CA 1
ATOM 3823 C C . ALA B 1 236 ? 10.852 -27.938 -31.297 1 35.69 236 ALA B C 1
ATOM 3825 O O . ALA B 1 236 ? 11.977 -28.188 -31.734 1 35.69 236 ALA B O 1
ATOM 3826 N N . THR B 1 237 ? 10.414 -28.578 -30.188 1 28.22 237 THR B N 1
ATOM 3827 C CA . THR B 1 237 ? 11.195 -29.781 -30 1 28.22 237 THR B CA 1
ATOM 3828 C C . THR B 1 237 ? 10.586 -30.953 -30.766 1 28.22 237 THR B C 1
ATOM 3830 O O . THR B 1 237 ? 11.117 -32.062 -30.75 1 28.22 237 THR B O 1
ATOM 3833 N N . ASP B 1 238 ? 9.297 -30.891 -31.344 1 25.56 238 ASP B N 1
ATOM 3834 C CA . ASP B 1 238 ? 9.133 -32.062 -32.219 1 25.56 238 ASP B CA 1
ATOM 3835 C C . ASP B 1 238 ? 9.844 -31.844 -33.531 1 25.56 238 ASP B C 1
ATOM 3837 O O . ASP B 1 238 ? 9.789 -30.75 -34.125 1 25.56 238 ASP B O 1
#

Sequence (476 aa):
MENRNLDKALDIVSKLITGENVSERGENAALYQEYNNNAEVYDIVHMSLKKLNLNIYEYNNGLYVSAGDNNRVFGYSNEELRNVLGLRVNKELYLAYFIIYNIITEFYSDTMSSTYAEFIRLEDIIKNVDKTTGGIVDKSAGLVLDEVEENSFKQIALTWDELPVTTVEDQTGARAARNSKSGMVKLVLNFCVAQELLVESQDRYYPTDRFRSLIENYFDDYRGRFAELMNGGRDATDMENRNLDKALDIVSKLITGENVSERGENAALYQEYNNNAEVYDIVHMSLKKLNLNIYEYNNGLYVSAGDNNRVFGYSNEELRNVLGLRVNKELYLAYFIIYNIITEFYSDTMSSTYAEF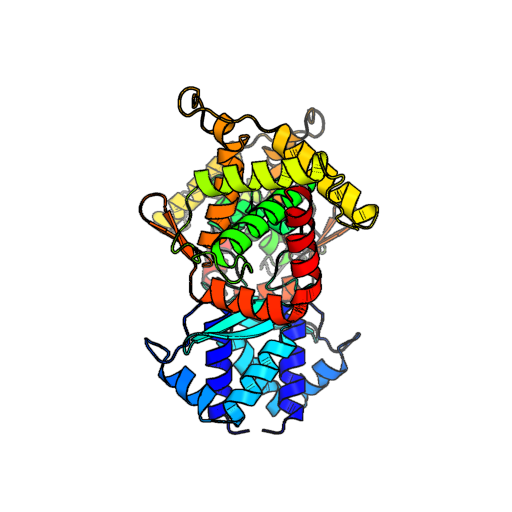IRLEDIIKNVDKTTGGIVDKSAGLVLDEVEENSFKQIALTWDELPVTTVEDQTGARAARNSKSGMVKLVLNFCVAQELLVESQDRYYPTDRFRSLIENYFDDYRGRFAELMNGGRDATD

pLDDT: mean 80.5, std 19.0, range [25.56, 98.12]

Nearest PDB structures (foldseek):
  4ev0-assembly1_A  TM=5.210E-01  e=3.963E+00  Thermus thermophilus HB8
  6qwk-assembly1_B  TM=2.408E-01  e=4.766E-01  Listeria monocytogenes
  6ozw-assembly1_A  TM=5.773E-01  e=9.618E+00  Streptococcus mutans UA159
  2gau-assembly1_A-2  TM=2.706E-01  e=2.422E+00  Porphyromonas gingivalis W83
  7ecd-assembly1_A  TM=1.769E-01  e=7.799E-01  Firmicutes bacterium CAG:884

Radius of gyration: 26.71 Å; Cα contacts (8 Å, |Δi|>4): 556; chains: 2; bounding box: 64×72×67 Å

InterPro domains:
  IPR045707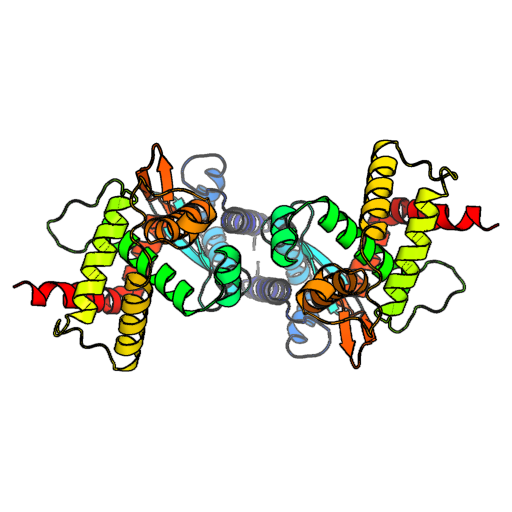 Protein of unknown function DUF6063 [PF19539] (1-231)